Protein AF-A0A167WA85-F1 (afdb_monomer_lite)

Organism: NCBI:txid392613

Sequence (524 aa):
MALCSPQEFNTPTMQKQFETSDMNDCSFILCIDEARTLLRMYSSDNVSQFVSFRNGARHAFGKCSFFAILLDTTSHVSNFAPAAKLKPSQRTPDYAQLFPPIYAINTFDAFADPEDGSLPVFDATEISAIRLFKLGRPLWGAFLDNGASLRVTQDLARTKLGPADDDDFPLVLMAHRISIQASDYALADFLVSRCMRYIFYINPSRSLLWTHYASEPILAFQAARAMRTPARRLQALQRLVLAHSRGSVDLGDVGEMIAAIILLWTMDSFMEKSDFPSSVAVHRFLEALLGTEVAKKMHISIQPNSSLVNIWENGKIYFNHVCRSLYHDSRSFPSTLLRQAYRRGAAVFFPRNFAGADIGIPVALPGNKFTAILIQVKNRVDGGTQQSQRLLAQDSIRTAQRVISGLGDCMGLMMSLYREREKGRAVVWPDKVARVSPRFIESQPSTTTDIFTALIAGLNHDIYPSVCPAGYQEREQIFELLRVLRDHDPIHRLRECDDQSLRMVNNIFFGVTEPHQDPMDLDP

Radius of gyration: 27.05 Å; chains: 1; bounding box: 87×76×80 Å

Structure (mmCIF, N/CA/C/O backbone):
data_AF-A0A167WA85-F1
#
_entry.id   AF-A0A167WA85-F1
#
loop_
_atom_site.group_PDB
_atom_site.id
_atom_site.type_symbol
_atom_site.label_atom_id
_atom_site.label_alt_id
_atom_site.label_comp_id
_atom_site.label_asym_id
_atom_site.label_entity_id
_atom_site.label_seq_id
_atom_site.pdbx_PDB_ins_code
_atom_site.Cartn_x
_atom_site.Cartn_y
_atom_site.Cartn_z
_atom_site.occupancy
_atom_site.B_iso_or_equiv
_atom_site.auth_seq_id
_atom_site.auth_comp_id
_atom_site.auth_asym_id
_atom_site.auth_atom_id
_atom_site.pdbx_PDB_model_num
ATOM 1 N N . MET A 1 1 ? 16.521 -3.988 8.164 1.00 36.03 1 MET A N 1
ATOM 2 C CA . MET A 1 1 ? 17.254 -4.978 7.340 1.00 36.03 1 MET A CA 1
ATOM 3 C C . MET A 1 1 ? 16.683 -6.408 7.505 1.00 36.03 1 MET A C 1
ATOM 5 O O . MET A 1 1 ? 17.436 -7.348 7.702 1.00 36.03 1 MET A O 1
ATOM 9 N N . ALA A 1 2 ? 15.356 -6.619 7.406 1.00 24.78 2 ALA A N 1
ATOM 10 C CA . ALA A 1 2 ? 14.743 -7.964 7.351 1.00 24.78 2 ALA A CA 1
ATOM 11 C C . ALA A 1 2 ? 13.399 -8.005 6.582 1.00 24.78 2 ALA A C 1
ATOM 13 O O . ALA A 1 2 ? 12.531 -8.807 6.901 1.00 24.78 2 ALA A O 1
ATOM 14 N N . LEU A 1 3 ? 13.219 -7.157 5.561 1.00 27.69 3 LEU A N 1
ATOM 15 C CA . LEU A 1 3 ? 12.100 -7.269 4.608 1.00 27.69 3 LEU A CA 1
ATOM 16 C C . LEU A 1 3 ? 12.556 -7.520 3.160 1.00 27.69 3 LEU A C 1
ATOM 18 O O . LEU A 1 3 ? 11.717 -7.595 2.275 1.00 27.69 3 LEU A O 1
ATOM 22 N N . CYS A 1 4 ? 13.857 -7.741 2.945 1.00 29.41 4 CYS A N 1
ATOM 23 C CA . CYS A 1 4 ? 14.444 -8.279 1.711 1.00 29.41 4 CYS A CA 1
ATOM 24 C C . CYS A 1 4 ? 15.734 -9.056 2.049 1.00 29.41 4 CYS A C 1
ATOM 26 O O . CYS A 1 4 ? 16.827 -8.670 1.649 1.00 29.41 4 CYS A O 1
ATOM 28 N N . SER A 1 5 ? 15.623 -10.129 2.837 1.00 23.92 5 SER A N 1
ATOM 29 C CA . SER A 1 5 ? 16.677 -11.148 2.927 1.00 23.92 5 SER A CA 1
ATOM 30 C C . SER A 1 5 ? 16.217 -12.359 2.116 1.00 23.92 5 SER A C 1
ATOM 32 O O . SER A 1 5 ? 15.290 -13.040 2.554 1.00 23.92 5 SER A O 1
ATOM 34 N N . PRO A 1 6 ? 16.804 -12.648 0.943 1.00 30.50 6 PRO A N 1
ATOM 35 C CA . PRO A 1 6 ? 16.665 -13.948 0.307 1.00 30.50 6 PRO A CA 1
ATOM 36 C C . PRO A 1 6 ? 17.622 -14.944 0.985 1.00 30.50 6 PRO A C 1
ATOM 38 O O . PRO A 1 6 ? 18.581 -15.423 0.391 1.00 30.50 6 PRO A O 1
ATOM 41 N N . GLN A 1 7 ? 17.372 -15.243 2.256 1.00 30.12 7 GLN A N 1
ATOM 42 C CA . GLN A 1 7 ? 17.750 -16.518 2.860 1.00 30.12 7 GLN A CA 1
ATOM 43 C C . GLN A 1 7 ? 16.437 -17.312 2.845 1.00 30.12 7 GLN A C 1
ATOM 45 O O . GLN A 1 7 ? 15.562 -17.038 3.650 1.00 30.12 7 GLN A O 1
ATOM 50 N N . GLU A 1 8 ? 16.114 -18.155 1.870 1.00 28.86 8 GLU A N 1
ATOM 51 C CA . GLU A 1 8 ? 16.910 -19.213 1.268 1.00 28.86 8 GLU A CA 1
ATOM 52 C C . GLU A 1 8 ? 16.527 -19.373 -0.217 1.00 28.86 8 GLU A C 1
ATOM 54 O O . GLU A 1 8 ? 15.532 -19.999 -0.564 1.00 28.86 8 GLU A O 1
ATOM 59 N N . PHE A 1 9 ? 17.353 -18.854 -1.123 1.00 32.72 9 PHE A N 1
ATOM 60 C CA . PHE A 1 9 ? 17.533 -19.473 -2.440 1.00 32.72 9 PHE A CA 1
ATOM 61 C C . PHE A 1 9 ? 18.990 -19.919 -2.549 1.00 32.72 9 PHE A C 1
ATOM 63 O O . PHE A 1 9 ? 19.725 -19.538 -3.455 1.00 32.72 9 PHE A O 1
ATOM 70 N N . ASN A 1 10 ? 19.402 -20.784 -1.618 1.00 29.84 10 ASN A N 1
ATOM 71 C CA . ASN A 1 10 ? 20.486 -21.722 -1.883 1.00 29.84 10 ASN A CA 1
ATOM 72 C C . ASN A 1 10 ? 19.952 -22.768 -2.869 1.00 29.84 10 ASN A C 1
ATOM 74 O O . ASN A 1 10 ? 19.730 -23.924 -2.528 1.00 29.84 10 ASN A O 1
ATOM 78 N N . THR A 1 11 ? 19.701 -22.358 -4.112 1.00 30.59 11 THR A N 1
ATOM 79 C CA . THR A 1 11 ? 19.785 -23.293 -5.228 1.00 30.59 11 THR A CA 1
ATOM 80 C C . THR A 1 11 ? 21.274 -23.520 -5.465 1.00 30.59 11 THR A C 1
ATOM 82 O O . THR A 1 11 ? 21.938 -22.593 -5.936 1.00 30.59 11 THR A O 1
ATOM 85 N N . PRO A 1 12 ? 21.815 -24.730 -5.217 1.00 28.67 12 PRO A N 1
ATOM 86 C CA . PRO A 1 12 ? 23.217 -25.060 -5.503 1.00 28.67 12 PRO A CA 1
ATOM 87 C C . PRO A 1 12 ? 23.566 -24.949 -6.999 1.00 28.67 12 PRO A C 1
ATOM 89 O O . PRO A 1 12 ? 24.681 -25.249 -7.411 1.00 28.67 12 PRO A O 1
ATOM 92 N N . THR A 1 13 ? 22.596 -24.572 -7.833 1.00 34.56 13 THR A N 1
ATOM 93 C CA . THR A 1 13 ? 22.642 -24.579 -9.289 1.00 34.56 13 THR A CA 1
ATOM 94 C C . THR A 1 13 ? 23.226 -23.295 -9.883 1.00 34.56 13 THR A C 1
ATOM 96 O O . THR A 1 13 ? 23.853 -23.381 -10.932 1.00 34.56 13 THR A O 1
ATOM 99 N N . MET A 1 14 ? 23.090 -22.127 -9.232 1.00 31.61 14 MET A N 1
ATOM 100 C CA . MET A 1 14 ? 23.684 -20.881 -9.755 1.00 31.61 14 MET A CA 1
ATOM 101 C C . MET A 1 14 ? 25.168 -20.734 -9.404 1.00 31.61 14 MET A C 1
ATOM 103 O O . MET A 1 14 ? 25.941 -20.353 -10.275 1.00 31.61 14 MET A O 1
ATOM 107 N N . GLN A 1 15 ? 25.595 -21.117 -8.194 1.00 32.31 15 GLN A N 1
ATOM 108 C CA . GLN A 1 15 ? 27.028 -21.175 -7.863 1.00 32.31 15 GLN A CA 1
ATOM 109 C C . GLN A 1 15 ? 27.756 -22.223 -8.718 1.00 32.31 15 GLN A C 1
ATOM 111 O O . GLN A 1 15 ? 28.777 -21.910 -9.322 1.00 32.31 15 GLN A O 1
ATOM 116 N N . LYS A 1 16 ? 27.161 -23.406 -8.938 1.00 32.88 16 LYS A N 1
ATOM 117 C CA . LYS A 1 16 ? 27.768 -24.428 -9.810 1.00 32.88 16 LYS A CA 1
ATOM 118 C C . LYS A 1 16 ? 27.883 -24.047 -11.288 1.00 32.88 16 LYS A C 1
ATOM 120 O O . LYS A 1 16 ? 28.762 -24.582 -11.959 1.00 32.88 16 LYS A O 1
ATOM 125 N N . GLN A 1 17 ? 27.036 -23.152 -11.808 1.00 37.09 17 GLN A N 1
ATOM 126 C CA . GLN A 1 17 ? 27.143 -22.693 -13.202 1.00 37.09 17 GLN A CA 1
ATOM 127 C C . GLN A 1 17 ? 28.246 -21.650 -13.423 1.00 37.09 17 GLN A C 1
ATOM 129 O O . GLN A 1 17 ? 28.695 -21.502 -14.554 1.00 37.09 17 GLN A O 1
ATOM 134 N N . PHE A 1 18 ? 28.712 -20.977 -12.368 1.00 39.31 18 PHE A N 1
ATOM 135 C CA . PHE A 1 18 ? 29.897 -20.114 -12.426 1.00 39.31 18 PHE A CA 1
ATOM 136 C C . PHE A 1 18 ? 31.180 -20.819 -11.950 1.00 39.31 18 PHE A C 1
ATOM 138 O O . PHE A 1 18 ? 32.273 -20.353 -12.248 1.00 39.31 18 PHE A O 1
ATOM 145 N N . GLU A 1 19 ? 31.067 -21.962 -11.268 1.00 37.47 19 GLU A N 1
ATOM 146 C CA . GLU A 1 19 ? 32.208 -22.717 -10.721 1.00 37.47 19 GLU A CA 1
ATOM 147 C C . GLU A 1 19 ? 32.751 -23.831 -11.640 1.00 37.47 19 GLU A C 1
ATOM 149 O O . GLU A 1 19 ? 33.660 -24.552 -11.239 1.00 37.47 19 GLU A O 1
ATOM 154 N N . THR A 1 20 ? 32.242 -24.008 -12.869 1.00 42.03 20 THR A N 1
ATOM 155 C CA . THR A 1 20 ? 32.676 -25.120 -13.753 1.00 42.03 20 THR A CA 1
ATOM 156 C C . THR A 1 20 ? 33.059 -24.731 -15.184 1.00 42.03 20 THR A C 1
ATOM 158 O O . THR A 1 20 ? 32.908 -25.516 -16.117 1.00 42.03 20 THR A O 1
ATOM 161 N N . SER A 1 21 ? 33.643 -23.547 -15.357 1.00 41.12 21 SER A N 1
ATOM 162 C CA . SER A 1 21 ? 34.511 -23.228 -16.499 1.00 41.12 21 SER A CA 1
ATOM 163 C C . SER A 1 21 ? 35.316 -21.980 -16.165 1.00 41.12 21 SER A C 1
ATOM 165 O O . SER A 1 21 ? 34.729 -21.012 -15.687 1.00 41.12 21 SER A O 1
ATOM 167 N N . ASP A 1 22 ? 36.624 -22.014 -16.399 1.00 44.22 22 ASP A N 1
ATOM 168 C CA . ASP A 1 22 ? 37.605 -20.971 -16.091 1.00 44.22 22 ASP A CA 1
ATOM 169 C C . ASP A 1 22 ? 37.096 -19.529 -16.317 1.00 44.22 22 ASP A C 1
ATOM 171 O O . ASP A 1 22 ? 37.233 -18.951 -17.393 1.00 44.22 22 ASP A O 1
ATOM 175 N N . MET A 1 23 ? 36.555 -18.887 -15.273 1.00 45.72 23 MET A N 1
ATOM 176 C CA . MET A 1 23 ? 36.289 -17.437 -15.283 1.00 45.72 23 MET A CA 1
ATOM 177 C C . MET A 1 23 ? 37.581 -16.604 -15.343 1.00 45.72 23 MET A C 1
ATOM 179 O O . MET A 1 23 ? 37.511 -15.387 -15.512 1.00 45.72 23 MET A O 1
ATOM 183 N N . ASN A 1 24 ? 38.748 -17.247 -15.246 1.00 47.69 24 ASN A N 1
ATOM 184 C CA . ASN A 1 24 ? 40.058 -16.613 -15.380 1.00 47.69 24 ASN A CA 1
ATOM 185 C C . ASN A 1 24 ? 40.352 -16.086 -16.792 1.00 47.69 24 ASN A C 1
ATOM 187 O O . ASN A 1 24 ? 41.267 -15.281 -16.931 1.00 47.69 24 ASN A O 1
ATOM 191 N N . ASP A 1 25 ? 39.567 -16.461 -17.808 1.00 58.25 25 ASP A N 1
ATOM 192 C CA . ASP A 1 25 ? 39.823 -16.037 -19.185 1.00 58.25 25 ASP A CA 1
ATOM 193 C C . ASP A 1 25 ? 38.932 -14.889 -19.677 1.00 58.25 25 ASP A C 1
ATOM 195 O O . ASP A 1 25 ? 39.124 -14.468 -20.809 1.00 58.25 25 ASP A O 1
ATOM 199 N N . CYS A 1 26 ? 37.977 -14.328 -18.917 1.00 61.41 26 CYS A N 1
ATOM 200 C CA . CYS A 1 26 ? 37.161 -13.204 -19.422 1.00 61.41 26 CYS A CA 1
ATOM 201 C C . CYS A 1 26 ? 38.022 -11.951 -19.676 1.00 61.41 26 CYS A C 1
ATOM 203 O O . CYS A 1 26 ? 38.475 -11.298 -18.739 1.00 61.41 26 CYS A O 1
ATOM 205 N N . SER A 1 27 ? 38.227 -11.598 -20.948 1.00 69.19 27 SER A N 1
ATOM 206 C CA . SER A 1 27 ? 39.149 -10.531 -21.351 1.00 69.19 27 SER A CA 1
ATOM 207 C C . SER A 1 27 ? 38.570 -9.126 -21.149 1.00 69.19 27 SER A C 1
ATOM 209 O O . SER A 1 27 ? 39.328 -8.185 -20.926 1.00 69.19 27 SER A O 1
ATOM 211 N N . PHE A 1 28 ? 37.244 -8.951 -21.244 1.00 79.44 28 PHE A N 1
ATOM 212 C CA . PHE A 1 28 ? 36.569 -7.672 -20.983 1.00 79.44 28 PHE A CA 1
ATOM 213 C C . PHE A 1 28 ? 35.045 -7.816 -20.817 1.00 79.44 28 PHE A C 1
ATOM 215 O O . PHE A 1 28 ? 34.416 -8.748 -21.324 1.00 79.44 28 PHE A O 1
ATOM 222 N N . ILE A 1 29 ? 34.438 -6.833 -20.143 1.00 84.31 29 ILE A N 1
ATOM 223 C CA . ILE A 1 29 ? 32.983 -6.665 -20.025 1.00 84.31 29 ILE A CA 1
ATOM 224 C C . ILE A 1 29 ? 32.550 -5.515 -20.944 1.00 84.31 29 ILE A C 1
ATOM 226 O O . ILE A 1 29 ? 33.055 -4.401 -20.827 1.00 84.31 29 ILE A O 1
ATOM 230 N N . LEU A 1 30 ? 31.610 -5.778 -21.853 1.00 85.25 30 LEU A N 1
ATOM 231 C CA . LEU A 1 30 ? 31.017 -4.786 -22.748 1.00 85.25 30 LEU A CA 1
ATOM 232 C C . LEU A 1 30 ? 29.660 -4.333 -22.200 1.00 85.25 30 LEU A C 1
ATOM 234 O O . LEU A 1 30 ? 28.683 -5.073 -22.281 1.00 85.25 30 LEU A O 1
ATOM 238 N N . CYS A 1 31 ? 29.582 -3.109 -21.689 1.00 86.88 31 CYS A N 1
ATOM 239 C CA . CYS A 1 31 ? 28.324 -2.504 -21.254 1.00 86.88 31 CYS A CA 1
ATOM 240 C C . CYS A 1 31 ? 27.794 -1.562 -22.339 1.00 86.88 31 CYS A C 1
ATOM 242 O O . CYS A 1 31 ? 28.471 -0.603 -22.703 1.00 86.88 31 CYS A O 1
ATOM 244 N N . ILE A 1 32 ? 26.590 -1.824 -22.845 1.00 86.88 32 ILE A N 1
ATOM 245 C CA . ILE A 1 32 ? 25.896 -0.954 -23.799 1.00 86.88 32 ILE A CA 1
ATOM 246 C C . ILE A 1 32 ? 24.699 -0.348 -23.081 1.00 86.88 32 ILE A C 1
ATOM 248 O O . ILE A 1 32 ? 23.729 -1.051 -22.797 1.00 86.88 32 ILE A O 1
ATOM 252 N N . ASP A 1 33 ? 24.788 0.945 -22.789 1.00 84.25 33 ASP A N 1
ATOM 253 C CA . ASP A 1 33 ? 23.666 1.722 -22.274 1.00 84.25 33 ASP A CA 1
ATOM 254 C C . ASP A 1 33 ? 22.749 2.193 -23.411 1.00 84.25 33 ASP A C 1
ATOM 256 O O . ASP A 1 33 ? 23.172 2.296 -24.566 1.00 84.25 33 ASP A O 1
ATOM 260 N N . GLU A 1 34 ? 21.481 2.438 -23.090 1.00 81.94 34 GLU A N 1
ATOM 261 C CA . GLU A 1 34 ? 20.419 2.753 -24.053 1.00 81.94 34 GLU A CA 1
ATOM 262 C C . GLU A 1 34 ? 20.350 1.758 -25.228 1.00 81.94 34 GLU A C 1
ATOM 264 O O . GLU A 1 34 ? 20.258 2.113 -26.415 1.00 81.94 34 GLU A O 1
ATOM 269 N N . ALA A 1 35 ? 20.373 0.468 -24.880 1.00 85.06 35 ALA A N 1
ATOM 270 C CA . ALA A 1 35 ? 20.432 -0.641 -25.822 1.00 85.06 35 ALA A CA 1
ATOM 271 C C . ALA A 1 35 ? 19.269 -0.661 -26.832 1.00 85.06 35 ALA A C 1
ATOM 273 O O . ALA A 1 35 ? 19.403 -1.285 -27.886 1.00 85.06 35 ALA A O 1
ATOM 274 N N . ARG A 1 36 ? 18.141 0.032 -26.589 1.00 81.88 36 ARG A N 1
ATOM 275 C CA . ARG A 1 36 ? 17.011 0.194 -27.533 1.00 81.88 36 ARG A CA 1
ATOM 276 C C . ARG A 1 36 ? 17.453 0.685 -28.894 1.00 81.88 36 ARG A C 1
ATOM 278 O O . ARG A 1 36 ? 16.781 0.426 -29.889 1.00 81.88 36 ARG A O 1
ATOM 285 N N . THR A 1 37 ? 18.563 1.411 -28.956 1.00 83.25 37 THR A N 1
ATOM 286 C CA . THR A 1 37 ? 19.156 1.869 -30.212 1.00 83.25 37 THR A CA 1
ATOM 287 C C . THR A 1 37 ? 19.483 0.693 -31.134 1.00 83.25 37 THR A C 1
ATOM 289 O O . THR A 1 37 ? 19.238 0.793 -32.336 1.00 83.25 37 THR A O 1
ATOM 292 N N . LEU A 1 38 ? 19.873 -0.456 -30.568 1.00 83.12 38 LEU A N 1
ATOM 293 C CA . LEU A 1 38 ? 20.128 -1.699 -31.295 1.00 83.12 38 LEU A CA 1
ATOM 294 C C . LEU A 1 38 ? 18.850 -2.338 -31.865 1.00 83.12 38 LEU A C 1
ATOM 296 O O . LEU A 1 38 ? 18.912 -3.171 -32.767 1.00 83.12 38 LEU A O 1
ATOM 300 N N . LEU A 1 39 ? 17.670 -1.980 -31.360 1.00 80.06 39 LEU A N 1
ATOM 301 C CA . LEU A 1 39 ? 16.402 -2.528 -31.848 1.00 80.06 39 LEU A CA 1
ATOM 302 C C . LEU A 1 39 ? 15.922 -1.851 -33.139 1.00 80.06 39 LEU A C 1
ATOM 304 O O . LEU A 1 39 ? 15.003 -2.359 -33.780 1.00 80.06 39 LEU A O 1
ATOM 308 N N . ARG A 1 40 ? 16.536 -0.732 -33.546 1.00 79.50 40 ARG A N 1
ATOM 309 C CA . ARG A 1 40 ? 16.181 -0.028 -34.785 1.00 79.50 40 ARG A CA 1
ATOM 310 C C . ARG A 1 40 ? 16.432 -0.931 -35.999 1.00 79.50 40 ARG A C 1
ATOM 312 O O . ARG A 1 40 ? 17.498 -1.535 -36.129 1.00 79.50 40 ARG A O 1
ATOM 319 N N . MET A 1 41 ? 15.436 -1.025 -36.879 1.00 70.81 41 MET A N 1
ATOM 320 C CA . MET A 1 41 ? 15.545 -1.732 -38.158 1.00 70.81 41 MET A CA 1
ATOM 321 C C . MET A 1 41 ? 16.133 -0.802 -39.220 1.00 70.81 41 MET A C 1
ATOM 323 O O . MET A 1 41 ? 15.751 0.366 -39.294 1.00 70.81 41 MET A O 1
ATOM 327 N N . TYR A 1 42 ? 17.033 -1.324 -40.056 1.00 64.00 42 TYR A N 1
ATOM 328 C CA . TYR A 1 42 ? 17.440 -0.645 -41.286 1.00 64.00 42 TYR A CA 1
ATOM 329 C C . TYR A 1 42 ? 16.557 -1.083 -42.453 1.00 64.00 42 TYR A C 1
ATOM 331 O O . TYR A 1 42 ? 16.204 -2.255 -42.585 1.00 64.00 42 TYR A O 1
ATOM 339 N N . SER A 1 43 ? 16.223 -0.115 -43.303 1.00 54.34 43 SER A N 1
ATOM 340 C CA . SER A 1 43 ? 15.262 -0.214 -44.404 1.00 54.34 43 SER A CA 1
ATOM 341 C C . SER A 1 43 ? 15.666 -1.149 -45.549 1.00 54.34 43 SER A C 1
ATOM 343 O O . SER A 1 43 ? 14.827 -1.418 -46.402 1.00 54.34 43 SER A O 1
ATOM 345 N N . SER A 1 44 ? 16.903 -1.656 -45.591 1.00 57.91 44 SER A N 1
ATOM 346 C CA . SER A 1 44 ? 17.365 -2.538 -46.672 1.00 57.91 44 SER A CA 1
ATOM 347 C C . SER A 1 44 ? 17.106 -4.026 -46.422 1.00 57.91 44 SER A C 1
ATOM 349 O O . SER A 1 44 ? 16.784 -4.732 -47.370 1.00 57.91 44 SER A O 1
ATOM 351 N N . ASP A 1 45 ? 17.196 -4.503 -45.172 1.00 58.44 45 ASP A N 1
ATOM 352 C CA . ASP A 1 45 ? 17.266 -5.951 -44.889 1.00 58.44 45 ASP A CA 1
ATOM 353 C C . ASP A 1 45 ? 16.286 -6.451 -43.811 1.00 58.44 45 ASP A C 1
ATOM 355 O O . ASP A 1 45 ? 16.257 -7.645 -43.518 1.00 58.44 45 ASP A O 1
ATOM 359 N N . ASN A 1 46 ? 15.477 -5.577 -43.192 1.00 63.53 46 ASN A N 1
ATOM 360 C CA . ASN A 1 46 ? 14.572 -5.923 -42.075 1.00 63.53 46 ASN A CA 1
ATOM 361 C C . ASN A 1 46 ? 15.258 -6.612 -40.868 1.00 63.53 46 ASN A C 1
ATOM 363 O O . ASN A 1 46 ? 14.590 -7.183 -40.003 1.00 63.53 46 ASN A O 1
ATOM 367 N N . VAL A 1 47 ? 16.590 -6.547 -40.760 1.00 66.19 47 VAL A N 1
ATOM 368 C CA . VAL A 1 47 ? 17.356 -7.088 -39.627 1.00 66.19 47 VAL A CA 1
ATOM 369 C C . VAL A 1 47 ? 17.700 -5.953 -38.661 1.00 66.19 47 VAL A C 1
ATOM 371 O O . VAL A 1 47 ? 18.268 -4.937 -39.061 1.00 66.19 47 VAL A O 1
ATOM 374 N N . SER A 1 48 ? 17.364 -6.107 -37.375 1.00 75.88 48 SER A N 1
ATOM 375 C CA . SER A 1 48 ? 17.757 -5.138 -36.344 1.00 75.88 48 SER A CA 1
ATOM 376 C C . SER A 1 48 ? 19.246 -5.255 -36.006 1.00 75.88 48 SER A C 1
ATOM 378 O O . SER A 1 48 ? 19.825 -6.346 -36.047 1.00 75.88 48 SER A O 1
ATOM 380 N N . GLN A 1 49 ? 19.873 -4.145 -35.605 1.00 82.38 49 GLN A N 1
ATOM 381 C CA . GLN A 1 49 ? 21.276 -4.150 -35.163 1.00 82.38 49 GLN A CA 1
ATOM 382 C C . GLN A 1 49 ? 21.513 -5.122 -33.996 1.00 82.38 49 GLN A C 1
ATOM 384 O O . GLN A 1 49 ? 22.590 -5.696 -33.885 1.00 82.38 49 GLN A O 1
ATOM 389 N N . PHE A 1 50 ? 20.506 -5.364 -33.155 1.00 82.12 50 PHE A N 1
ATOM 390 C CA . PHE A 1 50 ? 20.562 -6.331 -32.065 1.00 82.12 50 PHE A CA 1
ATOM 391 C C . PHE A 1 50 ? 20.727 -7.765 -32.578 1.00 82.12 50 PHE A C 1
ATOM 393 O O . PHE A 1 50 ? 21.502 -8.539 -32.015 1.00 82.12 50 PHE A O 1
ATOM 400 N N . VAL A 1 51 ? 20.048 -8.132 -33.670 1.00 77.06 51 VAL A N 1
ATOM 401 C CA . VAL A 1 51 ? 20.239 -9.443 -34.308 1.00 77.06 51 VAL A CA 1
ATOM 402 C C . VAL A 1 51 ? 21.653 -9.550 -34.872 1.00 77.06 51 VAL A C 1
ATOM 404 O O . VAL A 1 51 ? 22.305 -10.573 -34.661 1.00 77.06 51 VAL A O 1
ATOM 407 N N . SER A 1 52 ? 22.159 -8.492 -35.509 1.00 81.00 52 SER A N 1
ATOM 408 C CA . SER A 1 52 ? 23.540 -8.435 -36.003 1.00 81.00 52 SER A CA 1
ATOM 409 C C . SER A 1 52 ? 24.562 -8.551 -34.870 1.00 81.00 52 SER A C 1
ATOM 411 O O . SER A 1 52 ? 25.466 -9.378 -34.954 1.00 81.00 52 SER A O 1
ATOM 413 N N . PHE A 1 53 ? 24.372 -7.814 -33.773 1.00 84.06 53 PHE A N 1
ATOM 414 C CA . PHE A 1 53 ? 25.184 -7.899 -32.559 1.00 84.06 53 PHE A CA 1
ATOM 415 C C . PHE A 1 53 ? 25.181 -9.319 -31.990 1.00 84.06 53 PHE A C 1
ATOM 417 O O . PHE A 1 53 ? 26.236 -9.902 -31.766 1.00 84.06 53 PHE A O 1
ATOM 424 N N . ARG A 1 54 ? 24.001 -9.928 -31.835 1.00 78.50 54 ARG A N 1
ATOM 425 C CA . ARG A 1 54 ? 23.855 -11.303 -31.345 1.00 78.50 54 ARG A CA 1
ATOM 426 C C . ARG A 1 54 ? 24.522 -12.317 -32.276 1.00 78.50 54 ARG A C 1
ATOM 428 O O . ARG A 1 54 ? 25.111 -13.283 -31.800 1.00 78.50 54 ARG A O 1
ATOM 435 N N . ASN A 1 55 ? 24.428 -12.139 -33.591 1.00 77.00 55 ASN A N 1
ATOM 436 C CA . ASN A 1 55 ? 25.089 -13.007 -34.566 1.00 77.00 55 ASN A CA 1
ATOM 437 C C . ASN A 1 55 ? 26.617 -12.860 -34.504 1.00 77.00 55 ASN A C 1
ATOM 439 O O . ASN A 1 55 ? 27.311 -13.874 -34.450 1.00 77.00 55 ASN A O 1
ATOM 443 N N . GLY A 1 56 ? 27.127 -11.628 -34.428 1.00 80.19 56 GLY A N 1
ATOM 444 C CA . GLY A 1 56 ? 28.552 -11.345 -34.247 1.00 80.19 56 GLY A CA 1
ATOM 445 C C . GLY A 1 56 ? 29.093 -11.916 -32.937 1.00 80.19 56 GLY A C 1
ATOM 446 O O . GLY A 1 56 ? 30.102 -12.615 -32.943 1.00 80.19 56 GLY A O 1
ATOM 447 N N . ALA A 1 57 ? 28.364 -11.727 -31.835 1.00 79.56 57 ALA A N 1
ATOM 448 C CA . ALA A 1 57 ? 28.712 -12.277 -30.530 1.00 79.56 57 ALA A CA 1
ATOM 449 C C . ALA A 1 57 ? 28.786 -13.811 -30.541 1.00 79.56 57 ALA A C 1
ATOM 451 O O . ALA A 1 57 ? 29.707 -14.389 -29.972 1.00 79.56 57 ALA A O 1
ATOM 452 N N . ARG A 1 58 ? 27.867 -14.484 -31.249 1.00 75.25 58 ARG A N 1
ATOM 453 C CA . ARG A 1 58 ? 27.948 -15.940 -31.439 1.00 75.25 58 ARG A CA 1
ATOM 454 C C . ARG A 1 58 ? 29.167 -16.363 -32.254 1.00 75.25 58 ARG A C 1
ATOM 456 O O . ARG A 1 58 ? 29.755 -17.386 -31.942 1.00 75.25 58 ARG A O 1
ATOM 463 N N . HIS A 1 59 ? 29.539 -15.615 -33.291 1.00 76.44 59 HIS A N 1
ATOM 464 C CA . HIS A 1 59 ? 30.721 -15.937 -34.099 1.00 76.44 59 HIS A CA 1
ATOM 465 C C . HIS A 1 59 ? 32.038 -15.711 -33.339 1.00 76.44 59 HIS A C 1
ATOM 467 O O . HIS A 1 59 ? 33.048 -16.353 -33.625 1.00 76.44 59 HIS A O 1
ATOM 473 N N . ALA A 1 60 ? 32.018 -14.783 -32.387 1.00 73.81 60 ALA A N 1
ATOM 474 C CA . ALA A 1 60 ? 33.122 -14.477 -31.493 1.00 73.81 60 ALA A CA 1
ATOM 475 C C . ALA A 1 60 ? 33.278 -15.505 -30.350 1.00 73.81 60 ALA A C 1
ATOM 477 O O . ALA A 1 60 ? 34.365 -15.627 -29.786 1.00 73.81 60 ALA A O 1
ATOM 478 N N . PHE A 1 61 ? 32.229 -16.283 -30.048 1.00 68.25 61 PHE A N 1
ATOM 479 C CA . PHE A 1 61 ? 32.261 -17.343 -29.040 1.00 68.25 61 PHE A CA 1
ATOM 480 C C . PHE A 1 61 ? 33.343 -18.386 -29.370 1.00 68.25 61 PHE A C 1
ATOM 482 O O . PHE A 1 61 ? 33.378 -18.929 -30.474 1.00 68.25 61 PHE A O 1
ATOM 489 N N . GLY A 1 62 ? 34.252 -18.639 -28.424 1.00 65.12 62 GLY A N 1
ATOM 490 C CA . GLY A 1 62 ? 35.416 -19.519 -28.607 1.00 65.12 62 GLY A CA 1
ATOM 491 C C . GLY A 1 62 ? 36.634 -18.867 -29.281 1.00 65.12 62 GLY A C 1
ATOM 492 O O . GLY A 1 62 ? 37.679 -19.505 -29.361 1.00 65.12 62 GLY A O 1
ATOM 493 N N . LYS A 1 63 ? 36.530 -17.611 -29.745 1.00 73.44 63 LYS A N 1
ATOM 494 C CA . LYS A 1 63 ? 37.652 -16.813 -30.289 1.00 73.44 63 LYS A CA 1
ATOM 495 C C . LYS A 1 63 ? 38.071 -15.680 -29.359 1.00 73.44 63 LYS A C 1
ATOM 497 O O . LYS A 1 63 ? 39.244 -15.331 -29.304 1.00 73.44 63 LYS A O 1
ATOM 502 N N . CYS A 1 64 ? 37.107 -15.097 -28.655 1.00 70.25 64 CYS A N 1
ATOM 503 C CA . CYS A 1 64 ? 37.341 -14.164 -27.569 1.00 70.25 64 CYS A CA 1
ATOM 504 C C . CYS A 1 64 ? 36.329 -14.402 -26.449 1.00 70.25 64 CYS A C 1
ATOM 506 O O . CYS A 1 64 ? 35.195 -14.835 -26.662 1.00 70.25 64 CYS A O 1
ATOM 508 N N . SER A 1 65 ? 36.772 -14.123 -25.237 1.00 73.31 65 SER A N 1
ATOM 509 C CA . SER A 1 65 ? 36.035 -14.294 -23.996 1.00 73.31 65 SER A CA 1
ATOM 510 C C . SER A 1 65 ? 35.577 -12.921 -23.517 1.00 73.31 65 SER A C 1
ATOM 512 O O . SER A 1 65 ? 36.357 -12.118 -23.008 1.00 73.31 65 SER A O 1
ATOM 514 N N . PHE A 1 66 ? 34.299 -12.621 -23.717 1.00 76.56 66 PHE A N 1
ATOM 515 C CA . PHE A 1 66 ? 33.708 -11.366 -23.268 1.00 76.56 66 PHE A CA 1
ATOM 516 C C . PHE A 1 66 ? 32.309 -11.602 -22.712 1.00 76.56 66 PHE A C 1
ATOM 518 O O . PHE A 1 66 ? 31.617 -12.552 -23.088 1.00 76.56 66 PHE A O 1
ATOM 525 N N . PHE A 1 67 ? 31.880 -10.700 -21.837 1.00 79.50 67 PHE A N 1
ATOM 526 C CA . PHE A 1 67 ? 30.527 -10.673 -21.294 1.00 79.50 67 PHE A CA 1
ATOM 527 C C . PHE A 1 67 ? 29.856 -9.360 -21.688 1.00 79.50 67 PHE A C 1
ATOM 529 O O . PHE A 1 67 ? 30.427 -8.295 -21.469 1.00 79.50 67 PHE A O 1
ATOM 536 N N . ALA A 1 68 ? 28.665 -9.417 -22.286 1.00 80.69 68 ALA A N 1
ATOM 537 C CA . ALA A 1 68 ? 27.945 -8.223 -22.719 1.00 80.69 68 ALA A CA 1
ATOM 538 C C . ALA A 1 68 ? 26.722 -7.950 -21.838 1.00 80.69 68 ALA A C 1
ATOM 540 O O . ALA A 1 68 ? 25.861 -8.815 -21.678 1.00 80.69 68 ALA A O 1
ATOM 541 N N . ILE A 1 69 ? 26.627 -6.726 -21.322 1.00 82.75 69 ILE A N 1
ATOM 542 C CA . ILE A 1 69 ? 25.501 -6.217 -20.541 1.00 82.75 69 ILE A CA 1
ATOM 543 C C . ILE A 1 69 ? 24.787 -5.164 -21.384 1.00 82.75 69 ILE A C 1
ATOM 545 O O . ILE A 1 69 ? 25.384 -4.165 -21.778 1.00 82.75 69 ILE A O 1
ATOM 549 N N . LEU A 1 70 ? 23.506 -5.395 -21.663 1.00 81.56 70 LEU A N 1
ATOM 550 C CA . LEU A 1 70 ? 22.639 -4.445 -22.355 1.00 81.56 70 LEU A CA 1
ATOM 551 C C . LEU A 1 70 ? 21.744 -3.778 -21.315 1.00 81.56 70 LEU A C 1
ATOM 553 O O . LEU A 1 70 ? 20.965 -4.463 -20.651 1.00 81.56 70 LEU A O 1
ATOM 557 N N . LEU A 1 71 ? 21.879 -2.465 -21.164 1.00 80.25 71 LEU A N 1
ATOM 558 C CA . LEU A 1 71 ? 21.106 -1.659 -20.230 1.00 80.25 71 LEU A CA 1
ATOM 559 C C . LEU A 1 71 ? 20.113 -0.802 -21.006 1.00 80.25 71 LEU A C 1
ATOM 561 O O . LEU A 1 71 ? 20.424 -0.252 -22.062 1.00 80.25 71 LEU A O 1
ATOM 565 N N . ASP A 1 72 ? 18.895 -0.715 -20.489 1.00 76.81 72 ASP A N 1
ATOM 566 C CA . ASP A 1 72 ? 17.849 0.115 -21.061 1.00 76.81 72 ASP A CA 1
ATOM 567 C C . ASP A 1 72 ? 16.850 0.520 -19.979 1.00 76.81 72 ASP A C 1
ATOM 569 O O . ASP A 1 72 ? 16.613 -0.222 -19.023 1.00 76.81 72 ASP A O 1
ATOM 573 N N . THR A 1 73 ? 16.255 1.699 -20.139 1.00 63.72 73 THR A N 1
ATOM 574 C CA . THR A 1 73 ? 15.297 2.266 -19.191 1.00 63.72 73 THR A CA 1
ATOM 575 C C . THR A 1 73 ? 13.839 2.155 -19.636 1.00 63.72 73 THR A C 1
ATOM 577 O O . THR A 1 73 ? 12.964 2.304 -18.786 1.00 63.72 73 THR A O 1
ATOM 580 N N . THR A 1 74 ? 13.536 1.896 -20.917 1.00 59.28 74 THR A N 1
ATOM 581 C CA . THR A 1 74 ? 12.139 1.757 -21.387 1.00 59.28 74 THR A CA 1
ATOM 582 C C . THR A 1 74 ? 11.905 0.640 -22.404 1.00 59.28 74 THR A C 1
ATOM 584 O O . THR A 1 74 ? 10.793 0.514 -22.918 1.00 59.28 74 THR A O 1
ATOM 587 N N . SER A 1 75 ? 12.919 -0.135 -22.782 1.00 58.44 75 SER A N 1
ATOM 588 C CA . SER A 1 75 ? 12.703 -1.271 -23.677 1.00 58.44 75 SER A CA 1
ATOM 589 C C . SER A 1 75 ? 11.958 -2.406 -22.975 1.00 58.44 75 SER A C 1
ATOM 591 O O . SER A 1 75 ? 12.255 -2.739 -21.827 1.00 58.44 75 SER A O 1
ATOM 593 N N . HIS A 1 76 ? 11.068 -3.069 -23.704 1.00 67.12 76 HIS A N 1
ATOM 594 C CA . HIS A 1 76 ? 10.419 -4.291 -23.249 1.00 67.12 76 HIS A CA 1
ATOM 595 C C . HIS A 1 76 ? 11.432 -5.435 -23.159 1.00 67.12 76 HIS A C 1
ATOM 597 O O . HIS A 1 76 ? 12.270 -5.603 -24.050 1.00 67.12 76 HIS A O 1
ATOM 603 N N . VAL A 1 77 ? 11.341 -6.272 -22.121 1.00 66.31 77 VAL A N 1
ATOM 604 C CA . VAL A 1 77 ? 12.222 -7.451 -21.985 1.00 66.31 77 VAL A CA 1
ATOM 605 C C . VAL A 1 77 ? 12.066 -8.382 -23.188 1.00 66.31 77 VAL A C 1
ATOM 607 O O . VAL A 1 77 ? 13.041 -8.962 -23.670 1.00 66.31 77 VAL A O 1
ATOM 610 N N . SER A 1 78 ? 10.849 -8.467 -23.727 1.00 62.69 78 SER A N 1
ATOM 611 C CA . SER A 1 78 ? 10.519 -9.211 -24.942 1.00 62.69 78 SER A CA 1
ATOM 612 C C . SER A 1 78 ? 11.316 -8.761 -26.176 1.00 62.69 78 SER A C 1
ATOM 614 O O . SER A 1 78 ? 11.584 -9.594 -27.043 1.00 62.69 78 SER A O 1
ATOM 616 N N . ASN A 1 79 ? 11.772 -7.503 -26.240 1.00 68.31 79 ASN A N 1
ATOM 617 C CA . ASN A 1 79 ? 12.540 -6.986 -27.376 1.00 68.31 79 ASN A CA 1
ATOM 618 C C . ASN A 1 79 ? 13.939 -7.610 -27.475 1.00 68.31 79 ASN A C 1
ATOM 620 O O . ASN A 1 79 ? 14.415 -7.914 -28.569 1.00 68.31 79 ASN A O 1
ATOM 624 N N . PHE A 1 80 ? 14.596 -7.826 -26.333 1.00 69.38 80 PHE A N 1
ATOM 625 C CA . PHE A 1 80 ? 15.929 -8.437 -26.266 1.00 69.38 80 PHE A CA 1
ATOM 626 C C . PHE A 1 80 ? 15.875 -9.949 -26.018 1.00 69.38 80 PHE A C 1
ATOM 628 O O . PHE A 1 80 ? 16.793 -10.693 -26.375 1.00 69.38 80 PHE A O 1
ATOM 635 N N . ALA A 1 81 ? 14.786 -10.426 -25.417 1.00 68.75 81 ALA A N 1
ATOM 636 C CA . ALA A 1 81 ? 14.627 -11.793 -24.951 1.00 68.75 81 ALA A CA 1
ATOM 637 C C . ALA A 1 81 ? 13.192 -12.314 -25.186 1.00 68.75 81 ALA A C 1
ATOM 639 O O . ALA A 1 81 ? 12.504 -12.634 -24.215 1.00 68.75 81 ALA A O 1
ATOM 640 N N . PRO A 1 82 ? 12.741 -12.479 -26.449 1.00 65.75 82 PRO A N 1
ATOM 641 C CA . PRO A 1 82 ? 11.377 -12.913 -26.747 1.00 65.75 82 PRO A CA 1
ATOM 642 C C . PRO A 1 82 ? 11.088 -14.324 -26.220 1.00 65.75 82 PRO A C 1
ATOM 644 O O . PRO A 1 82 ? 12.006 -15.127 -25.991 1.00 65.75 82 PRO A O 1
ATOM 647 N N . ALA A 1 83 ? 9.794 -14.631 -26.076 1.00 63.78 83 ALA A N 1
ATOM 648 C CA . ALA A 1 83 ? 9.311 -15.957 -25.706 1.00 63.78 83 ALA A CA 1
ATOM 649 C C . ALA A 1 83 ? 9.937 -17.036 -26.598 1.00 63.78 83 ALA A C 1
ATOM 651 O O . ALA A 1 83 ? 10.065 -16.860 -27.812 1.00 63.78 83 ALA A O 1
ATOM 652 N N . ALA A 1 84 ? 10.302 -18.180 -26.010 1.00 61.38 84 ALA A N 1
ATOM 653 C CA . ALA A 1 84 ? 10.990 -19.248 -26.737 1.00 61.38 84 ALA A CA 1
ATOM 654 C C . ALA A 1 84 ? 10.204 -19.719 -27.978 1.00 61.38 84 ALA A C 1
ATOM 656 O O . ALA A 1 84 ? 10.808 -20.016 -29.005 1.00 61.38 84 ALA A O 1
ATOM 657 N N . LYS A 1 85 ? 8.865 -19.698 -27.894 1.00 56.78 85 LYS A N 1
ATOM 658 C CA . LYS A 1 85 ? 7.934 -20.058 -28.976 1.00 56.78 85 LYS A CA 1
ATOM 659 C C . LYS A 1 85 ? 7.887 -19.044 -30.130 1.00 56.78 85 LYS A C 1
ATOM 661 O O . LYS A 1 85 ? 7.521 -19.420 -31.233 1.00 56.78 85 LYS A O 1
ATOM 666 N N . LEU A 1 86 ? 8.250 -17.783 -29.881 1.00 53.94 86 LEU A N 1
ATOM 667 C CA . LEU A 1 86 ? 8.224 -16.690 -30.864 1.00 53.94 86 LEU A CA 1
ATOM 668 C C . LEU A 1 86 ? 9.595 -16.440 -31.508 1.00 53.94 86 LEU A C 1
ATOM 670 O O . LEU A 1 86 ? 9.750 -15.492 -32.273 1.00 53.94 86 LEU A O 1
ATOM 674 N N . LYS A 1 87 ? 10.611 -17.264 -31.208 1.00 54.84 87 LYS A N 1
ATOM 675 C CA . LYS A 1 87 ? 11.931 -17.148 -31.839 1.00 54.84 87 LYS A CA 1
ATOM 676 C C . LYS A 1 87 ? 11.804 -17.419 -33.350 1.00 54.84 87 LYS A C 1
ATOM 678 O O . LYS A 1 87 ? 11.499 -18.554 -33.713 1.00 54.84 87 LYS A O 1
ATOM 683 N N . PRO A 1 88 ? 12.144 -16.460 -34.236 1.00 46.03 88 PRO A N 1
ATOM 684 C CA . PRO A 1 88 ? 12.021 -16.621 -35.692 1.00 46.03 88 PRO A CA 1
ATOM 685 C C . PRO A 1 88 ? 12.958 -17.665 -36.333 1.00 46.03 88 PRO A C 1
ATOM 687 O O . PRO A 1 88 ? 13.060 -17.731 -37.553 1.00 46.03 88 PRO A O 1
ATOM 690 N N . SER A 1 89 ? 13.671 -18.485 -35.555 1.00 47.84 89 SER A N 1
ATOM 691 C CA . SER A 1 89 ? 14.581 -19.500 -36.086 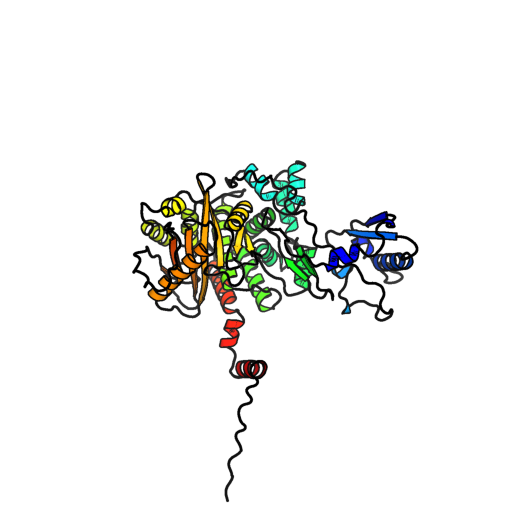1.00 47.84 89 SER A CA 1
ATOM 692 C C . SER A 1 89 ? 14.329 -20.871 -35.455 1.00 47.84 89 SER A C 1
ATOM 694 O O . SER A 1 89 ? 15.083 -21.320 -34.599 1.00 47.84 89 SER A O 1
ATOM 696 N N . GLN A 1 90 ? 13.334 -21.586 -35.983 1.00 43.22 90 GLN A N 1
ATOM 697 C CA . GLN A 1 90 ? 13.345 -23.059 -36.035 1.00 43.22 90 GLN A CA 1
ATOM 698 C C . GLN A 1 90 ? 14.460 -23.604 -36.963 1.00 43.22 90 GLN A C 1
ATOM 700 O O . GLN A 1 90 ? 14.567 -24.804 -37.172 1.00 43.22 90 GLN A O 1
ATOM 705 N N . ARG A 1 91 ? 15.288 -22.726 -37.553 1.00 46.22 91 ARG A N 1
ATOM 706 C CA . ARG A 1 91 ? 16.309 -23.057 -38.561 1.00 46.22 91 ARG A CA 1
ATOM 707 C C . ARG A 1 91 ? 17.698 -23.385 -38.006 1.00 46.22 91 ARG A C 1
ATOM 709 O O . ARG A 1 91 ? 18.595 -23.647 -38.797 1.00 46.22 91 ARG A O 1
ATOM 716 N N . THR A 1 92 ? 17.905 -23.371 -36.692 1.00 44.19 92 THR A N 1
ATOM 717 C CA . THR A 1 92 ? 19.193 -23.768 -36.103 1.00 44.19 92 THR A CA 1
ATOM 718 C C . THR A 1 92 ? 18.977 -24.596 -34.838 1.00 44.19 92 THR A C 1
ATOM 720 O O . THR A 1 92 ? 18.395 -24.078 -33.883 1.00 44.19 92 THR A O 1
ATOM 723 N N . PRO A 1 93 ? 19.431 -25.863 -34.815 1.00 42.59 93 PRO A N 1
ATOM 724 C CA . PRO A 1 93 ? 19.377 -26.677 -33.614 1.00 42.59 93 PRO A CA 1
ATOM 725 C C . PRO A 1 93 ? 20.325 -26.104 -32.544 1.00 42.59 93 PRO A C 1
ATOM 727 O O . PRO A 1 93 ? 21.495 -25.831 -32.799 1.00 42.59 93 PRO A O 1
ATOM 730 N N . ASP A 1 94 ? 19.768 -25.865 -31.359 1.00 50.03 94 ASP A N 1
ATOM 731 C CA . ASP A 1 94 ? 20.354 -26.207 -30.058 1.00 50.03 94 ASP A CA 1
ATOM 732 C C . ASP A 1 94 ? 21.716 -25.667 -29.585 1.00 50.03 94 ASP A C 1
ATOM 734 O O . ASP A 1 94 ? 22.382 -26.403 -28.882 1.00 50.03 94 ASP A O 1
ATOM 738 N N . TYR A 1 95 ? 22.143 -24.406 -29.790 1.00 44.69 95 TYR A N 1
ATOM 739 C CA . TYR A 1 95 ? 23.383 -23.955 -29.083 1.00 44.69 95 TYR A CA 1
ATOM 740 C C . TYR A 1 95 ? 23.458 -22.524 -28.525 1.00 44.69 95 TYR A C 1
ATOM 742 O O . TYR A 1 95 ? 24.433 -22.188 -27.863 1.00 44.69 95 TYR A O 1
ATOM 750 N N . ALA A 1 96 ? 22.446 -21.665 -28.681 1.00 52.34 96 ALA A N 1
ATOM 751 C CA . ALA A 1 96 ? 22.458 -20.352 -28.016 1.00 52.34 96 ALA A CA 1
ATOM 752 C C . ALA A 1 96 ? 21.530 -20.346 -26.795 1.00 52.34 96 ALA A C 1
ATOM 754 O O . ALA A 1 96 ? 20.426 -19.786 -26.853 1.00 52.34 96 ALA A O 1
ATOM 755 N N . GLN A 1 97 ? 21.968 -20.975 -25.698 1.00 54.66 97 GLN A N 1
ATOM 756 C CA . GLN A 1 97 ? 21.384 -20.715 -24.383 1.00 54.66 97 GLN A CA 1
ATOM 757 C C . GLN A 1 97 ? 21.643 -19.242 -24.057 1.00 54.66 97 GLN A C 1
ATOM 759 O O . GLN A 1 97 ? 22.762 -18.820 -23.796 1.00 54.66 97 GLN A O 1
ATOM 764 N N . LEU A 1 98 ? 20.599 -18.423 -24.170 1.00 59.59 98 LEU A N 1
ATOM 765 C CA . LEU A 1 98 ? 20.651 -17.066 -23.650 1.00 59.59 98 LEU A CA 1
ATOM 766 C C . LEU A 1 98 ? 20.691 -17.183 -22.129 1.00 59.59 98 LEU A C 1
ATOM 768 O O . LEU A 1 98 ? 19.829 -17.869 -21.571 1.00 59.59 98 LEU A O 1
ATOM 772 N N . PHE A 1 99 ? 21.632 -16.493 -21.484 1.00 64.88 99 PHE A N 1
ATOM 773 C CA . PHE A 1 99 ? 21.634 -16.383 -20.031 1.00 64.88 99 PHE A CA 1
ATOM 774 C C . PHE A 1 99 ? 20.251 -15.930 -19.535 1.00 64.88 99 PHE A C 1
ATOM 776 O O . PHE A 1 99 ? 19.550 -15.177 -20.237 1.00 64.88 99 PHE A O 1
ATOM 783 N N . PRO A 1 100 ? 19.809 -16.418 -18.364 1.00 63.56 100 PRO A N 1
ATOM 784 C CA . PRO A 1 100 ? 18.630 -15.859 -17.733 1.00 63.56 100 PRO A CA 1
ATOM 785 C C . PRO A 1 100 ? 18.847 -14.348 -17.539 1.00 63.56 100 PRO A C 1
ATOM 787 O O . PRO A 1 100 ? 19.965 -13.925 -17.238 1.00 63.56 100 PRO A O 1
ATOM 790 N N . PRO A 1 101 ? 17.815 -13.518 -17.760 1.00 66.38 101 PRO A N 1
ATOM 791 C CA . PRO A 1 101 ? 17.926 -12.082 -17.540 1.00 66.38 101 PRO A CA 1
ATOM 792 C C . PRO A 1 101 ? 18.348 -11.798 -16.096 1.00 66.38 101 PRO A C 1
ATOM 794 O O . PRO A 1 101 ? 17.837 -12.418 -15.163 1.00 66.38 101 PRO A O 1
ATOM 797 N N . ILE A 1 102 ? 19.257 -10.843 -15.912 1.00 70.44 102 ILE A N 1
ATOM 798 C CA . ILE A 1 102 ? 19.641 -10.357 -14.586 1.00 70.44 102 ILE 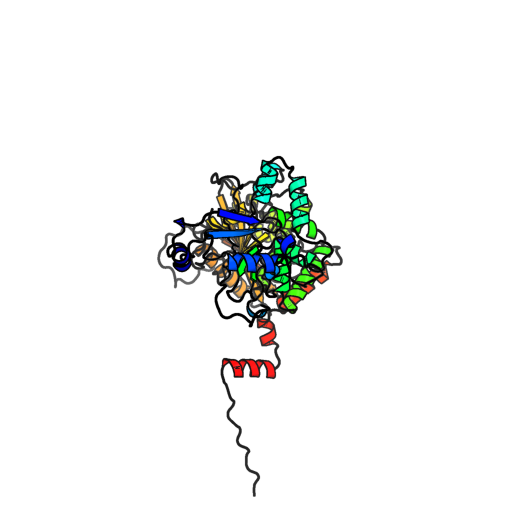A CA 1
ATOM 799 C C . ILE A 1 102 ? 18.591 -9.330 -14.168 1.00 70.44 102 ILE A C 1
ATOM 801 O O . ILE A 1 102 ? 18.589 -8.203 -14.653 1.00 70.44 102 ILE A O 1
ATOM 805 N N . TYR A 1 103 ? 17.668 -9.734 -13.301 1.00 71.12 103 TYR A N 1
ATOM 806 C CA . TYR A 1 103 ? 16.610 -8.857 -12.783 1.00 71.12 103 TYR A CA 1
ATOM 807 C C . TYR A 1 103 ? 16.719 -8.608 -11.270 1.00 71.12 103 TYR A C 1
ATOM 809 O O . TYR A 1 103 ? 16.069 -7.705 -10.751 1.00 71.12 103 TYR A O 1
ATOM 817 N N . ALA A 1 104 ? 17.547 -9.379 -10.556 1.00 67.69 104 ALA A N 1
ATOM 818 C CA . ALA A 1 104 ? 17.718 -9.284 -9.110 1.00 67.69 104 ALA A CA 1
ATOM 819 C C . ALA A 1 104 ? 19.081 -8.666 -8.767 1.00 67.69 104 ALA A C 1
ATOM 821 O O . ALA A 1 104 ? 20.085 -9.365 -8.664 1.00 67.69 104 ALA A O 1
ATOM 822 N N . ILE A 1 105 ? 19.108 -7.344 -8.591 1.00 73.69 105 ILE A N 1
ATOM 823 C CA . ILE A 1 105 ? 20.273 -6.613 -8.081 1.00 73.69 105 ILE A CA 1
ATOM 824 C C . ILE A 1 105 ? 19.899 -6.052 -6.708 1.00 73.69 105 ILE A C 1
ATOM 826 O O . ILE A 1 105 ? 18.939 -5.290 -6.582 1.00 73.69 105 ILE A O 1
ATOM 830 N N . ASN A 1 106 ? 20.640 -6.444 -5.668 1.00 77.88 106 ASN A N 1
ATOM 831 C CA . ASN A 1 106 ? 20.340 -6.049 -4.294 1.00 77.88 106 ASN A CA 1
ATOM 832 C C . ASN A 1 106 ? 20.895 -4.655 -3.965 1.00 77.88 106 ASN A C 1
ATOM 834 O O . ASN A 1 106 ? 21.890 -4.516 -3.261 1.00 77.88 106 ASN A O 1
ATOM 838 N N . THR A 1 107 ? 20.260 -3.620 -4.510 1.00 86.00 107 THR A N 1
ATOM 839 C CA . THR A 1 107 ? 20.586 -2.209 -4.228 1.00 86.00 107 THR A CA 1
ATOM 840 C C . THR A 1 107 ? 19.443 -1.476 -3.530 1.00 86.00 107 THR A C 1
ATOM 842 O O . THR A 1 107 ? 19.473 -0.256 -3.396 1.00 86.00 107 THR A O 1
ATOM 845 N N . PHE A 1 108 ? 18.383 -2.186 -3.148 1.00 88.19 108 PHE A N 1
ATOM 846 C CA . PHE A 1 108 ? 17.231 -1.567 -2.506 1.00 88.19 108 PHE A CA 1
ATOM 847 C C . PHE A 1 108 ? 17.638 -0.999 -1.142 1.00 88.19 108 PHE A C 1
ATOM 849 O O . PHE A 1 108 ? 18.388 -1.635 -0.407 1.00 88.19 108 PHE A O 1
ATOM 856 N N . ASP A 1 109 ? 17.169 0.206 -0.830 1.00 92.00 109 ASP A N 1
ATOM 857 C CA . ASP A 1 109 ? 17.508 0.963 0.377 1.00 92.00 109 ASP A CA 1
ATOM 858 C C . ASP A 1 109 ? 19.013 1.275 0.542 1.00 92.00 109 ASP A C 1
ATOM 860 O O . ASP A 1 109 ? 19.447 1.614 1.638 1.00 92.00 109 ASP A O 1
ATOM 864 N N . ALA A 1 110 ? 19.822 1.228 -0.528 1.00 92.62 110 ALA A N 1
ATOM 865 C CA . ALA A 1 110 ? 21.265 1.511 -0.451 1.00 92.62 110 ALA A CA 1
ATOM 866 C C . ALA A 1 110 ? 21.608 2.918 0.086 1.00 92.62 110 ALA A C 1
ATOM 868 O O . ALA A 1 110 ? 22.701 3.128 0.601 1.00 92.62 110 ALA A O 1
ATOM 869 N N . PHE A 1 111 ? 20.673 3.864 -0.034 1.00 94.25 111 PHE A N 1
ATOM 870 C CA . PHE A 1 111 ? 20.784 5.244 0.458 1.00 94.25 111 PHE A CA 1
ATOM 871 C C . PHE A 1 111 ? 19.848 5.525 1.644 1.00 94.25 111 PHE A C 1
ATOM 873 O O . PHE A 1 111 ? 19.639 6.681 2.009 1.00 94.25 111 PHE A O 1
ATOM 880 N N . ALA A 1 112 ? 19.232 4.491 2.221 1.00 91.62 112 ALA A N 1
ATOM 881 C CA . ALA A 1 112 ? 18.428 4.653 3.421 1.00 91.62 112 ALA A CA 1
ATOM 882 C C . ALA A 1 112 ? 19.320 5.003 4.614 1.00 91.62 112 ALA A C 1
ATOM 884 O O . ALA A 1 112 ? 20.439 4.501 4.735 1.00 91.62 112 ALA A O 1
ATOM 885 N N . ASP A 1 113 ? 18.802 5.835 5.515 1.00 87.56 113 ASP A N 1
ATOM 886 C CA . ASP A 1 113 ? 19.523 6.155 6.741 1.00 87.56 113 ASP A CA 1
ATOM 887 C C . ASP A 1 113 ? 19.763 4.871 7.564 1.00 87.56 113 ASP A C 1
ATOM 889 O O . ASP A 1 113 ? 18.878 4.006 7.640 1.00 87.56 113 ASP A O 1
ATOM 893 N N . PRO A 1 114 ? 20.943 4.728 8.194 1.00 81.69 114 PRO A N 1
ATOM 894 C CA . PRO A 1 114 ? 21.245 3.567 9.016 1.00 81.69 114 PRO A CA 1
ATOM 895 C C . PRO A 1 114 ? 20.244 3.439 10.168 1.00 81.69 114 PRO A C 1
ATOM 897 O O . PRO A 1 114 ? 19.835 4.423 10.784 1.00 81.69 114 PRO A O 1
ATOM 900 N N . GLU A 1 115 ? 19.855 2.201 10.479 1.00 78.62 115 GLU A N 1
ATOM 901 C CA . GLU A 1 115 ? 18.936 1.934 11.583 1.00 78.62 115 GLU A CA 1
ATOM 902 C C . GLU A 1 115 ? 19.635 2.194 12.927 1.00 78.62 115 GLU A C 1
ATOM 904 O O . GLU A 1 115 ? 20.391 1.360 13.415 1.00 78.62 115 GLU A O 1
ATOM 909 N N . ASP A 1 116 ? 19.323 3.314 13.574 1.00 80.38 116 ASP A N 1
ATOM 910 C CA . ASP A 1 116 ? 19.811 3.669 14.919 1.00 80.38 116 ASP A CA 1
ATOM 911 C C . ASP A 1 116 ? 19.028 2.981 16.061 1.00 80.38 116 ASP A C 1
ATOM 913 O O . ASP A 1 116 ? 19.175 3.302 17.239 1.00 80.38 116 ASP A O 1
ATOM 917 N N . GLY A 1 117 ? 18.152 2.033 15.714 1.00 78.81 117 GLY A N 1
ATOM 918 C CA . GLY A 1 117 ? 17.262 1.344 16.649 1.00 78.81 117 GLY A CA 1
ATOM 919 C C . GLY A 1 117 ? 15.988 2.120 17.007 1.00 78.81 117 GLY A C 1
ATOM 920 O O . GLY A 1 117 ? 15.055 1.511 17.537 1.00 78.81 117 GLY A O 1
ATOM 921 N N . SER A 1 118 ? 15.879 3.405 16.663 1.00 86.25 118 SER A N 1
ATOM 922 C CA . SER A 1 118 ? 14.691 4.221 16.919 1.00 86.25 118 SER A CA 1
ATOM 923 C C . SER A 1 118 ? 13.589 4.012 15.868 1.00 86.25 118 SER A C 1
ATOM 925 O O . SER A 1 118 ? 13.807 3.469 14.773 1.00 86.25 118 SER A O 1
ATOM 927 N N . LEU A 1 119 ? 12.355 4.360 16.232 1.00 88.44 119 LEU A N 1
ATOM 928 C CA . LEU A 1 119 ? 11.235 4.470 15.305 1.00 88.44 119 LEU A CA 1
ATOM 929 C C . LEU A 1 119 ? 11.236 5.872 14.683 1.00 88.44 119 LEU A C 1
ATOM 931 O O . LEU A 1 119 ? 11.365 6.852 15.419 1.00 88.44 119 LEU A O 1
ATOM 935 N N . PRO A 1 120 ? 11.040 5.991 13.359 1.00 90.81 120 PRO A N 1
ATOM 936 C CA . PRO A 1 120 ? 10.974 7.285 12.712 1.00 90.81 120 PRO A CA 1
ATOM 937 C C . PRO A 1 120 ? 9.751 8.058 13.193 1.00 90.81 120 PRO A C 1
ATOM 939 O O . PRO A 1 120 ? 8.682 7.500 13.457 1.00 90.81 120 PRO A O 1
ATOM 942 N N . VAL A 1 121 ? 9.917 9.371 13.263 1.00 90.31 121 VAL A N 1
ATOM 943 C CA . VAL A 1 121 ? 8.830 10.298 13.545 1.00 90.31 121 VAL A CA 1
ATOM 944 C C . VAL A 1 121 ? 8.336 10.854 12.214 1.00 90.31 121 VAL A C 1
ATOM 946 O O . VAL A 1 121 ? 9.110 11.440 11.463 1.00 90.31 121 VAL A O 1
ATOM 949 N N . PHE A 1 122 ? 7.049 10.664 11.925 1.00 94.12 122 PHE A N 1
ATOM 950 C CA . PHE A 1 122 ? 6.374 11.293 10.789 1.00 94.12 122 PHE A CA 1
ATOM 951 C C . PHE A 1 122 ? 5.625 12.521 11.309 1.00 94.12 122 PHE A C 1
ATOM 953 O O . PHE A 1 122 ? 4.521 12.406 11.846 1.00 94.12 122 PHE A O 1
ATOM 960 N N . ASP A 1 123 ? 6.260 13.683 11.218 1.00 93.62 123 ASP A N 1
ATOM 961 C CA . ASP A 1 123 ? 5.844 14.944 11.844 1.00 93.62 123 ASP A CA 1
ATOM 962 C C . ASP A 1 123 ? 5.453 16.031 10.833 1.00 93.62 123 ASP A C 1
ATOM 964 O O . ASP A 1 123 ? 5.363 17.198 11.200 1.00 93.62 123 ASP A O 1
ATOM 968 N N . ALA A 1 124 ? 5.192 15.659 9.575 1.00 93.94 124 ALA A N 1
ATOM 969 C CA . ALA A 1 124 ? 4.908 16.603 8.495 1.00 93.94 124 ALA A CA 1
ATOM 970 C C . ALA A 1 124 ? 6.045 17.609 8.224 1.00 93.94 124 ALA A C 1
ATOM 972 O O . ALA A 1 124 ? 5.782 18.715 7.755 1.00 93.94 124 ALA A O 1
ATOM 973 N N . THR A 1 125 ? 7.301 17.247 8.498 1.00 95.44 125 THR A N 1
ATOM 974 C CA . THR A 1 125 ? 8.467 18.058 8.127 1.00 95.44 125 THR A CA 1
ATOM 975 C C . THR A 1 125 ? 9.122 17.544 6.848 1.00 95.44 125 THR A C 1
ATOM 977 O O . THR A 1 125 ? 9.043 16.365 6.501 1.00 95.44 125 THR A O 1
ATOM 980 N N . GLU A 1 126 ? 9.824 18.433 6.147 1.00 95.00 126 GLU A N 1
ATOM 981 C CA . GLU A 1 126 ? 10.633 18.056 4.984 1.00 95.00 126 GLU A CA 1
ATOM 982 C C . GLU A 1 126 ? 11.732 17.049 5.362 1.00 95.00 126 GLU A C 1
ATOM 984 O O . GLU A 1 126 ? 11.991 16.112 4.611 1.00 95.00 126 GLU A O 1
ATOM 989 N N . ILE A 1 127 ? 12.319 17.169 6.559 1.00 94.50 127 ILE A N 1
ATOM 990 C CA . ILE A 1 127 ? 13.358 16.251 7.043 1.00 94.50 127 ILE A CA 1
ATOM 991 C C . ILE A 1 127 ? 12.800 14.830 7.174 1.00 94.50 127 ILE A C 1
ATOM 993 O O . ILE A 1 127 ? 13.390 13.897 6.629 1.00 94.50 127 ILE A O 1
ATOM 997 N N . SER A 1 128 ? 11.661 14.642 7.852 1.00 94.44 128 SER A N 1
ATOM 998 C CA . SER A 1 128 ? 11.067 13.304 7.987 1.00 94.44 128 SER A CA 1
ATOM 999 C C . SER A 1 128 ? 10.614 12.731 6.640 1.00 94.44 128 SER A C 1
ATOM 1001 O O . SER A 1 128 ? 10.781 11.532 6.398 1.00 94.44 128 SER A O 1
ATOM 1003 N N . ALA A 1 129 ? 10.136 13.581 5.726 1.00 96.19 129 ALA A N 1
ATOM 1004 C CA . ALA A 1 129 ? 9.803 13.192 4.359 1.00 96.19 129 ALA A CA 1
ATOM 1005 C C . ALA A 1 129 ? 11.030 12.711 3.565 1.00 96.19 129 ALA A C 1
ATOM 1007 O O . ALA A 1 129 ? 10.963 11.657 2.934 1.00 96.19 129 ALA A O 1
ATOM 1008 N N . ILE A 1 130 ? 12.154 13.437 3.624 1.00 96.12 130 ILE A N 1
ATOM 1009 C CA . ILE A 1 130 ? 13.416 13.063 2.964 1.00 96.12 130 ILE A CA 1
ATOM 1010 C C . ILE A 1 130 ? 13.871 11.684 3.440 1.00 96.12 130 ILE A C 1
ATOM 1012 O O . ILE A 1 130 ? 14.125 10.811 2.611 1.00 96.12 130 ILE A O 1
ATOM 1016 N N . ARG A 1 131 ? 13.905 11.451 4.760 1.00 95.31 131 ARG A N 1
ATOM 1017 C CA . ARG A 1 131 ? 14.310 10.152 5.326 1.00 95.31 131 ARG A CA 1
ATOM 1018 C C . ARG A 1 131 ? 13.439 9.006 4.820 1.00 95.31 131 ARG A C 1
ATOM 1020 O O . ARG A 1 131 ? 13.953 7.968 4.413 1.00 95.31 131 ARG A O 1
ATOM 1027 N N . LEU A 1 132 ? 12.119 9.203 4.803 1.00 96.50 132 LEU A N 1
ATOM 1028 C CA . LEU A 1 132 ? 11.181 8.197 4.311 1.00 96.50 132 LEU A CA 1
ATOM 1029 C C . LEU A 1 132 ? 11.342 7.950 2.801 1.00 96.50 132 LEU A C 1
ATOM 1031 O O . LEU A 1 132 ? 11.262 6.810 2.352 1.00 96.50 132 LEU A O 1
ATOM 1035 N N . PHE A 1 133 ? 11.549 8.998 2.004 1.00 96.88 133 PHE A N 1
ATOM 1036 C CA . PHE A 1 133 ? 11.600 8.896 0.543 1.00 96.88 133 PHE A CA 1
ATOM 1037 C C . PHE A 1 133 ? 12.943 8.423 -0.012 1.00 96.88 133 PHE A C 1
ATOM 1039 O O . PHE A 1 133 ? 13.003 8.053 -1.181 1.00 96.88 133 PHE A O 1
ATOM 1046 N N . LYS A 1 134 ? 13.989 8.357 0.817 1.00 96.06 134 LYS A N 1
ATOM 1047 C CA . LYS A 1 134 ? 15.226 7.626 0.508 1.00 96.06 134 LYS A CA 1
ATOM 1048 C C . LYS A 1 134 ? 15.028 6.109 0.439 1.00 96.06 134 LYS A C 1
ATOM 1050 O O . LYS A 1 134 ? 15.825 5.425 -0.201 1.00 96.06 134 LYS A O 1
ATOM 1055 N N . LEU A 1 135 ? 13.986 5.578 1.087 1.00 95.38 135 LEU A N 1
ATOM 1056 C CA . LEU A 1 135 ? 13.658 4.154 1.034 1.00 95.38 135 LEU A CA 1
ATOM 1057 C C . LEU A 1 135 ? 13.175 3.766 -0.366 1.00 95.38 135 LEU A C 1
ATOM 1059 O O . LEU A 1 135 ? 12.364 4.458 -0.984 1.00 95.38 135 LEU A O 1
ATOM 1063 N N . GLY A 1 136 ? 13.617 2.605 -0.832 1.00 93.00 136 GLY A N 1
ATOM 1064 C CA . GLY A 1 136 ? 13.258 2.063 -2.128 1.00 93.00 136 GLY A CA 1
ATOM 1065 C C . GLY A 1 136 ? 14.448 1.932 -3.067 1.00 93.00 136 GLY A C 1
ATOM 1066 O O . GLY A 1 136 ? 15.528 1.474 -2.694 1.00 93.00 136 GLY A O 1
ATOM 1067 N N . ARG A 1 137 ? 14.249 2.328 -4.323 1.00 91.44 137 ARG A N 1
ATOM 1068 C CA . ARG A 1 137 ? 15.323 2.374 -5.317 1.00 91.44 137 ARG A CA 1
ATOM 1069 C C . ARG A 1 137 ? 16.428 3.369 -4.938 1.00 91.44 137 ARG A C 1
ATOM 1071 O O . ARG A 1 137 ? 16.108 4.463 -4.473 1.00 91.44 137 ARG A O 1
ATOM 1078 N N . PRO A 1 138 ? 17.701 3.075 -5.286 1.00 93.06 138 PRO A N 1
ATOM 1079 C CA . PRO A 1 138 ? 18.813 4.019 -5.136 1.00 93.06 138 PRO A CA 1
ATOM 1080 C C . PRO A 1 138 ? 18.553 5.399 -5.734 1.00 93.06 138 PRO A C 1
ATOM 1082 O O . PRO A 1 138 ? 19.050 6.388 -5.213 1.00 93.06 138 PRO A O 1
ATOM 1085 N N . LEU A 1 139 ? 17.765 5.457 -6.815 1.00 93.69 139 LEU A N 1
ATOM 1086 C CA . LEU A 1 139 ? 17.439 6.683 -7.539 1.00 93.69 139 LEU A CA 1
ATOM 1087 C C . LEU A 1 139 ? 16.989 7.816 -6.605 1.00 93.69 139 LEU A C 1
ATOM 1089 O O . LEU A 1 139 ? 17.455 8.941 -6.753 1.00 93.69 139 LEU A O 1
ATOM 1093 N N . TRP A 1 140 ? 16.107 7.528 -5.645 1.00 95.69 140 TRP A N 1
ATOM 1094 C CA . TRP A 1 140 ? 15.512 8.563 -4.798 1.00 95.69 140 TRP A CA 1
ATOM 1095 C C . TRP A 1 140 ? 16.524 9.152 -3.825 1.00 95.69 140 TRP A C 1
ATOM 1097 O O . TRP A 1 140 ? 16.675 10.371 -3.754 1.00 95.69 140 TRP A O 1
ATOM 1107 N N . GLY A 1 141 ? 17.248 8.287 -3.110 1.00 95.81 141 GLY A N 1
ATOM 1108 C CA . GLY A 1 141 ? 18.257 8.734 -2.160 1.00 95.81 141 GLY A CA 1
ATOM 1109 C C . GLY A 1 141 ? 19.458 9.378 -2.836 1.00 95.81 141 GLY A C 1
ATOM 1110 O O . GLY A 1 141 ? 19.900 10.426 -2.382 1.00 95.81 141 GLY A O 1
ATOM 1111 N N . ALA A 1 142 ? 19.894 8.854 -3.985 1.00 96.00 142 ALA A N 1
ATOM 1112 C CA . ALA A 1 142 ? 20.955 9.468 -4.771 1.00 96.00 142 ALA A CA 1
ATOM 1113 C C . ALA A 1 142 ? 20.592 10.895 -5.210 1.00 96.00 142 ALA A C 1
ATOM 1115 O O . ALA A 1 142 ? 21.423 11.788 -5.086 1.00 96.00 142 ALA A O 1
ATOM 1116 N N . PHE A 1 143 ? 19.364 11.150 -5.678 1.00 95.81 143 PHE A N 1
ATOM 1117 C CA . PHE A 1 143 ? 18.940 12.509 -6.040 1.00 95.81 143 PHE A CA 1
ATOM 1118 C C . PHE A 1 143 ? 18.983 13.461 -4.839 1.00 95.81 143 PHE A C 1
ATOM 1120 O O . PHE A 1 143 ? 19.541 14.553 -4.941 1.00 95.81 143 PHE A O 1
ATOM 1127 N N . LEU A 1 144 ? 18.423 13.037 -3.703 1.00 96.06 144 LEU A N 1
ATOM 1128 C CA . LEU A 1 144 ? 18.360 13.853 -2.487 1.00 96.06 144 LEU A CA 1
ATOM 1129 C C . LEU A 1 144 ? 19.759 14.135 -1.912 1.00 96.06 144 LEU A C 1
ATOM 1131 O O . LEU A 1 144 ? 20.056 15.277 -1.571 1.00 96.06 144 LEU A O 1
ATOM 1135 N N . ASP A 1 145 ? 20.641 13.135 -1.873 1.00 95.62 145 ASP A N 1
ATOM 1136 C CA . ASP A 1 145 ? 22.004 13.281 -1.345 1.00 95.62 145 ASP A CA 1
ATOM 1137 C C . ASP A 1 145 ? 22.927 14.085 -2.271 1.00 95.62 145 ASP A C 1
ATOM 1139 O O . ASP A 1 145 ? 23.886 14.695 -1.804 1.00 95.62 145 ASP A O 1
ATOM 1143 N N . ASN A 1 146 ? 22.610 14.163 -3.569 1.00 94.69 146 ASN A N 1
ATOM 1144 C CA . ASN A 1 146 ? 23.305 15.029 -4.530 1.00 94.69 146 ASN A CA 1
ATOM 1145 C C . ASN A 1 146 ? 22.686 16.439 -4.634 1.00 94.69 146 ASN A C 1
ATOM 1147 O O . ASN A 1 146 ? 22.946 17.166 -5.593 1.00 94.69 146 ASN A O 1
ATOM 1151 N N . GLY A 1 147 ? 21.875 16.848 -3.652 1.00 93.12 147 GLY A N 1
ATOM 1152 C CA . GLY A 1 147 ? 21.386 18.222 -3.519 1.00 93.12 147 GLY A CA 1
ATOM 1153 C C . GLY A 1 147 ? 20.112 18.552 -4.300 1.00 93.12 147 GLY A C 1
ATOM 1154 O O . GLY A 1 147 ? 19.722 19.721 -4.343 1.00 93.12 147 GLY A O 1
ATOM 1155 N N . ALA A 1 148 ? 19.429 17.569 -4.902 1.00 96.25 148 ALA A N 1
ATOM 1156 C CA . ALA A 1 148 ? 18.100 17.811 -5.458 1.00 96.25 148 ALA A CA 1
ATOM 1157 C C . ALA A 1 148 ? 17.105 18.121 -4.329 1.00 96.25 148 ALA A C 1
ATOM 1159 O O . ALA A 1 148 ? 17.075 17.443 -3.301 1.00 96.25 148 ALA A O 1
ATOM 1160 N N . SER A 1 149 ? 16.252 19.129 -4.528 1.00 96.38 149 SER A N 1
ATOM 1161 C CA . SER A 1 149 ? 15.211 19.445 -3.548 1.00 96.38 149 SER A CA 1
ATOM 1162 C C . SER A 1 149 ? 14.157 18.341 -3.484 1.00 96.38 149 SER A C 1
ATOM 1164 O O . SER A 1 149 ? 13.885 17.655 -4.476 1.00 96.38 149 SER A O 1
ATOM 1166 N N . LEU A 1 150 ? 13.490 18.216 -2.333 1.00 95.81 150 LEU A N 1
ATOM 1167 C CA . LEU A 1 150 ? 12.419 17.239 -2.143 1.00 95.81 150 LEU A CA 1
ATOM 1168 C C . LEU A 1 150 ? 11.331 17.362 -3.217 1.00 95.81 150 LEU A C 1
ATOM 1170 O O . LEU A 1 150 ? 10.853 16.355 -3.739 1.00 95.81 150 LEU A O 1
ATOM 1174 N N . ARG A 1 151 ? 10.985 18.597 -3.595 1.00 95.75 151 ARG A N 1
ATOM 1175 C CA . ARG A 1 151 ? 10.004 18.885 -4.646 1.00 95.75 151 ARG A CA 1
ATOM 1176 C C . ARG A 1 151 ? 10.425 18.324 -6.004 1.00 95.75 151 ARG A C 1
ATOM 1178 O O . ARG A 1 151 ? 9.611 17.683 -6.659 1.00 95.75 151 ARG A O 1
ATOM 1185 N N . VAL A 1 152 ? 11.680 18.525 -6.412 1.00 96.50 152 VAL A N 1
ATOM 1186 C CA . VAL A 1 152 ? 12.197 17.998 -7.688 1.00 96.50 152 VAL A CA 1
ATOM 1187 C C . VAL A 1 152 ? 12.144 16.471 -7.694 1.00 96.50 152 VAL A C 1
ATOM 1189 O O . VAL A 1 152 ? 11.673 15.874 -8.661 1.00 96.50 152 VAL A O 1
ATOM 1192 N N . THR A 1 153 ? 12.541 15.830 -6.593 1.00 96.81 153 THR A N 1
ATOM 1193 C CA . THR A 1 153 ? 12.481 14.368 -6.454 1.00 96.81 153 THR A CA 1
ATOM 1194 C C . THR A 1 153 ? 11.039 13.849 -6.483 1.00 96.81 153 THR A C 1
ATOM 1196 O O . THR A 1 153 ? 10.753 12.839 -7.124 1.00 96.81 153 THR A O 1
ATOM 1199 N N . GLN A 1 154 ? 10.096 14.554 -5.853 1.00 96.50 154 GLN A N 1
ATOM 1200 C CA . GLN A 1 154 ? 8.666 14.235 -5.905 1.00 96.50 154 GLN A CA 1
ATOM 1201 C C . GLN A 1 154 ? 8.064 14.411 -7.306 1.00 96.50 154 GLN A C 1
ATOM 1203 O O . GLN A 1 154 ? 7.253 13.586 -7.731 1.00 96.50 154 GLN A O 1
ATOM 1208 N N . ASP A 1 155 ? 8.450 15.463 -8.028 1.00 95.88 155 ASP A N 1
ATOM 1209 C CA . ASP A 1 155 ? 8.011 15.699 -9.404 1.00 95.88 155 ASP A CA 1
ATOM 1210 C C . ASP A 1 155 ? 8.561 14.614 -10.343 1.00 95.88 155 ASP A C 1
ATOM 1212 O O . ASP A 1 155 ? 7.818 14.076 -11.167 1.00 95.88 155 ASP A O 1
ATOM 1216 N N . LEU A 1 156 ? 9.816 14.192 -10.154 1.00 96.38 156 LEU A N 1
ATOM 1217 C CA . LEU A 1 156 ? 10.377 13.034 -10.849 1.00 96.38 156 LEU A CA 1
ATOM 1218 C C . LEU A 1 156 ? 9.608 11.749 -10.512 1.00 96.38 156 LEU A C 1
ATOM 1220 O O . LEU A 1 156 ? 9.205 11.028 -11.419 1.00 96.38 156 LEU A O 1
ATOM 1224 N N . ALA A 1 157 ? 9.342 11.475 -9.234 1.00 96.69 157 ALA A N 1
ATOM 1225 C CA . ALA A 1 157 ? 8.561 10.309 -8.825 1.00 96.69 157 ALA A CA 1
ATOM 1226 C C . ALA A 1 157 ? 7.167 10.294 -9.478 1.00 96.69 157 ALA A C 1
ATOM 1228 O O . ALA A 1 157 ? 6.708 9.242 -9.913 1.00 96.69 157 ALA A O 1
ATOM 1229 N N . ARG A 1 158 ? 6.526 11.462 -9.632 1.00 96.00 158 ARG A N 1
ATOM 1230 C CA . ARG A 1 158 ? 5.240 11.595 -10.330 1.00 96.00 158 ARG A CA 1
ATOM 1231 C C . ARG A 1 158 ? 5.334 11.213 -11.806 1.00 96.00 158 ARG A C 1
ATOM 1233 O O . ARG A 1 158 ? 4.468 10.488 -12.282 1.00 96.00 158 ARG A O 1
ATOM 1240 N N . THR A 1 159 ? 6.372 11.653 -12.522 1.00 94.75 159 THR A N 1
ATOM 1241 C CA . THR A 1 159 ? 6.565 11.263 -13.938 1.00 94.75 159 THR A CA 1
ATOM 1242 C C . THR A 1 159 ? 6.890 9.777 -14.093 1.00 94.75 159 THR A C 1
ATOM 1244 O O . THR A 1 159 ? 6.623 9.186 -15.136 1.00 94.75 159 THR A O 1
ATOM 1247 N N . LYS A 1 160 ? 7.420 9.154 -13.037 1.00 94.25 160 LYS A N 1
ATOM 1248 C CA . LYS A 1 160 ? 7.746 7.728 -12.976 1.00 94.25 160 LYS A CA 1
ATOM 1249 C C . LYS A 1 160 ? 6.571 6.820 -12.589 1.00 94.25 160 LYS A C 1
ATOM 1251 O O . LYS A 1 160 ? 6.724 5.606 -12.676 1.00 94.25 160 LYS A O 1
ATOM 1256 N N . LEU A 1 161 ? 5.405 7.368 -12.231 1.00 94.88 161 LEU A N 1
ATOM 1257 C CA . LEU A 1 161 ? 4.185 6.570 -12.031 1.00 94.88 161 LEU A CA 1
ATOM 1258 C C . LEU A 1 161 ? 3.663 5.972 -13.343 1.00 94.88 161 LEU A C 1
ATOM 1260 O O . LEU A 1 161 ? 2.999 4.947 -13.322 1.00 94.88 161 LEU A O 1
ATOM 1264 N N . GLY A 1 162 ? 3.962 6.591 -14.484 1.00 91.81 162 GLY A N 1
ATOM 1265 C CA . GLY A 1 162 ? 3.531 6.123 -15.798 1.00 91.81 162 GLY A CA 1
ATOM 1266 C C . GLY A 1 162 ? 2.875 7.218 -16.642 1.00 91.81 162 GLY A C 1
ATOM 1267 O O . GLY A 1 162 ? 2.731 8.355 -16.185 1.00 91.81 162 GLY A O 1
ATOM 1268 N N . PRO A 1 163 ? 2.505 6.890 -17.890 1.00 91.94 163 PRO A N 1
ATOM 1269 C CA . PRO A 1 163 ? 1.833 7.810 -18.807 1.00 91.94 163 PRO A CA 1
ATOM 1270 C C . PRO A 1 163 ? 0.448 8.202 -18.277 1.00 91.94 163 PRO A C 1
ATOM 1272 O O . PRO A 1 163 ? -0.414 7.351 -18.099 1.00 91.94 163 PRO A O 1
ATOM 1275 N N . ALA A 1 164 ? 0.237 9.490 -17.998 1.00 91.50 164 ALA A N 1
ATOM 1276 C CA . ALA A 1 164 ? -1.007 9.988 -17.400 1.00 91.50 164 ALA A CA 1
ATOM 1277 C C . ALA A 1 164 ? -2.211 9.981 -18.362 1.00 91.50 164 ALA A C 1
ATOM 1279 O O . ALA A 1 164 ? -3.353 10.099 -17.916 1.00 91.50 164 ALA A O 1
ATOM 1280 N N . ASP A 1 165 ? -1.933 9.891 -19.661 1.00 91.62 165 ASP A N 1
ATOM 1281 C CA . ASP A 1 165 ? -2.869 9.787 -20.779 1.00 91.62 165 ASP A CA 1
ATOM 1282 C C . ASP A 1 165 ? -3.294 8.343 -21.084 1.00 91.62 165 ASP A C 1
ATOM 1284 O O . ASP A 1 165 ? -4.184 8.133 -21.902 1.00 91.62 165 ASP A O 1
ATOM 1288 N N . ASP A 1 166 ? -2.689 7.357 -20.421 1.00 93.25 166 ASP A N 1
ATOM 1289 C CA . ASP A 1 166 ? -3.018 5.947 -20.599 1.00 93.25 166 ASP A CA 1
ATOM 1290 C C . ASP A 1 166 ? -4.282 5.553 -19.817 1.00 93.25 166 ASP A C 1
ATOM 1292 O O . ASP A 1 166 ? -4.471 5.937 -18.656 1.00 93.25 166 ASP A O 1
ATOM 1296 N N . ASP A 1 167 ? -5.139 4.744 -20.441 1.00 91.50 167 ASP A N 1
ATOM 1297 C CA . ASP A 1 167 ? -6.395 4.266 -19.857 1.00 91.50 167 ASP A CA 1
ATOM 1298 C C . ASP A 1 167 ? -6.188 3.459 -18.564 1.00 91.50 167 ASP A C 1
ATOM 1300 O O . ASP A 1 167 ? -7.067 3.438 -17.694 1.00 91.50 167 ASP A O 1
ATOM 1304 N N . ASP A 1 168 ? -5.040 2.790 -18.419 1.00 92.25 168 ASP A N 1
ATOM 1305 C CA . ASP A 1 168 ? -4.682 2.022 -17.229 1.00 92.25 168 ASP A CA 1
ATOM 1306 C C . ASP A 1 168 ? -3.985 2.862 -16.156 1.00 92.25 168 ASP A C 1
ATOM 1308 O O . ASP A 1 168 ? -3.778 2.373 -15.043 1.00 92.25 168 ASP A O 1
ATOM 1312 N N . PHE A 1 169 ? -3.703 4.147 -16.399 1.00 95.88 169 PHE A N 1
ATOM 1313 C CA . PHE A 1 169 ? -3.073 5.015 -15.402 1.00 95.88 169 PHE A CA 1
ATOM 1314 C C . PHE A 1 169 ? -3.790 4.999 -14.036 1.00 95.88 169 PHE A C 1
ATOM 1316 O O . PHE A 1 169 ? -3.113 4.830 -13.021 1.00 95.88 169 PHE A O 1
ATOM 1323 N N . PRO A 1 170 ? -5.137 5.070 -13.934 1.00 96.81 170 PRO A N 1
ATOM 1324 C CA . PRO A 1 170 ? -5.819 4.951 -12.642 1.00 96.81 170 PRO A CA 1
ATOM 1325 C C . PRO A 1 170 ? -5.574 3.609 -11.925 1.00 96.81 170 PRO A C 1
ATOM 1327 O O . PRO A 1 170 ? -5.461 3.589 -10.699 1.00 96.81 170 PRO A O 1
ATOM 1330 N N . LEU A 1 171 ? -5.453 2.501 -12.667 1.00 95.50 171 LEU A N 1
ATOM 1331 C CA . LEU A 1 171 ? -5.104 1.189 -12.108 1.00 95.50 171 LEU A CA 1
ATOM 1332 C C . LEU A 1 171 ? -3.661 1.179 -11.593 1.00 95.50 171 LEU A C 1
ATOM 1334 O O . LEU A 1 171 ? -3.395 0.656 -10.511 1.00 95.50 171 LEU A O 1
ATOM 1338 N N . VAL A 1 172 ? -2.741 1.797 -12.334 1.00 96.19 172 VAL A N 1
ATOM 1339 C CA . VAL A 1 172 ? -1.330 1.927 -11.950 1.00 96.19 172 VAL A CA 1
ATOM 1340 C C . VAL A 1 172 ? -1.181 2.684 -10.629 1.00 96.19 172 VAL A C 1
ATOM 1342 O O . VAL A 1 172 ? -0.454 2.238 -9.739 1.00 96.19 172 VAL A O 1
ATOM 1345 N N . LEU A 1 173 ? -1.922 3.785 -10.453 1.00 97.25 173 LEU A N 1
ATOM 1346 C CA . LEU A 1 173 ? -1.937 4.536 -9.193 1.00 97.25 173 LEU A CA 1
ATOM 1347 C C . LEU A 1 173 ? -2.353 3.651 -8.010 1.00 97.25 173 LEU A C 1
ATOM 1349 O O . LEU A 1 173 ? -1.741 3.716 -6.943 1.00 97.25 173 LEU A O 1
ATOM 1353 N N . MET A 1 174 ? -3.366 2.800 -8.194 1.00 95.94 174 MET A N 1
ATOM 1354 C CA . MET A 1 174 ? -3.781 1.838 -7.173 1.00 95.94 174 MET A CA 1
ATOM 1355 C C . MET A 1 174 ? -2.679 0.802 -6.911 1.00 95.94 174 MET A C 1
ATOM 1357 O O . MET A 1 174 ? -2.328 0.557 -5.759 1.00 95.94 174 MET A O 1
ATOM 1361 N N . ALA A 1 175 ? -2.073 0.247 -7.961 1.00 95.25 175 ALA A N 1
ATOM 1362 C CA . ALA A 1 175 ? -1.062 -0.804 -7.860 1.00 95.25 175 ALA A CA 1
ATOM 1363 C C . ALA A 1 175 ? 0.244 -0.359 -7.173 1.00 95.25 175 ALA A C 1
ATOM 1365 O O . ALA A 1 175 ? 0.903 -1.175 -6.533 1.00 95.25 175 ALA A O 1
ATOM 1366 N N . HIS A 1 176 ? 0.592 0.932 -7.215 1.00 96.44 176 HIS A N 1
ATOM 1367 C CA . HIS A 1 176 ? 1.682 1.485 -6.399 1.00 96.44 176 HIS A CA 1
ATOM 1368 C C . HIS A 1 176 ? 1.390 1.482 -4.891 1.00 96.44 176 HIS A C 1
ATOM 1370 O O . HIS A 1 176 ? 2.307 1.643 -4.085 1.00 96.44 176 HIS A O 1
ATOM 1376 N N . ARG A 1 177 ? 0.121 1.341 -4.498 1.00 96.81 177 ARG A N 1
ATOM 1377 C CA . ARG A 1 177 ? -0.326 1.430 -3.104 1.00 96.81 177 ARG A CA 1
ATOM 1378 C C . ARG A 1 177 ? -0.799 0.111 -2.525 1.00 96.81 177 ARG A C 1
ATOM 1380 O O . ARG A 1 177 ? -0.763 -0.053 -1.310 1.00 96.81 177 ARG A O 1
ATOM 1387 N N . ILE A 1 178 ? -1.251 -0.812 -3.360 1.00 94.31 178 ILE A N 1
ATOM 1388 C CA . ILE A 1 178 ? -1.740 -2.115 -2.930 1.00 94.31 178 ILE A CA 1
ATOM 1389 C C . ILE A 1 178 ? -1.210 -3.205 -3.854 1.00 94.31 178 ILE A C 1
ATOM 1391 O O . ILE A 1 178 ? -1.109 -3.041 -5.069 1.00 94.31 178 ILE A O 1
ATOM 1395 N N . SER A 1 179 ? -0.845 -4.326 -3.243 1.00 87.88 179 SER A N 1
ATOM 1396 C CA . SER A 1 179 ? -0.289 -5.496 -3.910 1.00 87.88 179 SER A CA 1
ATOM 1397 C C . SER A 1 179 ? -1.297 -6.098 -4.901 1.00 87.88 179 SER A C 1
ATOM 1399 O O . SER A 1 179 ? -2.238 -6.773 -4.498 1.00 87.88 179 SER A O 1
ATOM 1401 N N . ILE A 1 180 ? -1.095 -5.849 -6.196 1.00 89.44 180 ILE A N 1
ATOM 1402 C CA . ILE A 1 180 ? -1.924 -6.362 -7.296 1.00 89.44 180 ILE A CA 1
ATOM 1403 C C . ILE A 1 180 ? -1.053 -7.220 -8.206 1.00 89.44 180 ILE A C 1
ATOM 1405 O O . ILE A 1 180 ? -0.024 -6.727 -8.670 1.00 89.44 180 ILE A O 1
ATOM 1409 N N . GLN A 1 181 ? -1.447 -8.457 -8.511 1.00 89.31 181 GLN A N 1
ATOM 1410 C CA . GLN A 1 181 ? -0.700 -9.338 -9.410 1.00 89.31 181 GLN A CA 1
ATOM 1411 C C . GLN A 1 181 ? -1.199 -9.186 -10.852 1.00 89.31 181 GLN A C 1
ATOM 1413 O O . GLN A 1 181 ? -2.371 -9.410 -11.133 1.00 89.31 181 GLN A O 1
ATOM 1418 N N . ALA A 1 182 ? -0.308 -8.827 -11.777 1.00 90.69 182 ALA A N 1
ATOM 1419 C CA . ALA A 1 182 ? -0.626 -8.862 -13.202 1.00 90.69 182 ALA A CA 1
ATOM 1420 C C . ALA A 1 182 ? -0.561 -10.317 -13.689 1.00 90.69 182 ALA A C 1
ATOM 1422 O O . ALA A 1 182 ? 0.490 -10.953 -13.586 1.00 90.69 182 ALA A O 1
ATOM 1423 N N . SER A 1 183 ? -1.685 -10.831 -14.179 1.00 86.81 183 SER A N 1
ATOM 1424 C CA . SER A 1 183 ? -1.803 -12.187 -14.731 1.00 86.81 183 SER A CA 1
ATOM 1425 C C . SER A 1 183 ? -1.608 -12.196 -16.245 1.00 86.81 183 SER A C 1
ATOM 1427 O O . SER A 1 183 ? -1.126 -13.179 -16.804 1.00 86.81 183 SER A O 1
ATOM 1429 N N . ASP A 1 184 ? -1.952 -11.088 -16.902 1.00 85.38 184 ASP A N 1
ATOM 1430 C CA . ASP A 1 184 ? -1.721 -10.891 -18.325 1.00 85.38 184 ASP A CA 1
ATOM 1431 C C . ASP A 1 184 ? -0.282 -10.425 -18.608 1.00 85.38 184 ASP A C 1
ATOM 1433 O O . ASP A 1 184 ? 0.257 -9.547 -17.927 1.00 85.38 184 ASP A O 1
ATOM 1437 N N . TYR A 1 185 ? 0.340 -11.009 -19.637 1.00 85.00 185 TYR A N 1
ATOM 1438 C CA . TYR A 1 185 ? 1.717 -10.688 -20.013 1.00 85.00 185 TYR A CA 1
ATOM 1439 C C . TYR A 1 185 ? 1.843 -9.253 -20.527 1.00 85.00 185 TYR A C 1
ATOM 1441 O O . TYR A 1 185 ? 2.802 -8.576 -20.164 1.00 85.00 185 TYR A O 1
ATOM 1449 N N . ALA A 1 186 ? 0.900 -8.782 -21.354 1.00 86.12 186 ALA A N 1
ATOM 1450 C CA . ALA A 1 186 ? 0.978 -7.447 -21.941 1.00 86.12 186 ALA A CA 1
ATOM 1451 C C . ALA A 1 186 ? 0.854 -6.368 -20.859 1.00 86.12 186 ALA A C 1
ATOM 1453 O O . ALA A 1 186 ? 1.650 -5.430 -20.834 1.00 86.12 186 ALA A O 1
ATOM 1454 N N . LEU A 1 187 ? -0.059 -6.555 -19.902 1.00 88.94 187 LEU A N 1
ATOM 1455 C CA . LEU A 1 187 ? -0.155 -5.696 -18.727 1.00 88.94 187 LEU A CA 1
ATOM 1456 C C . LEU A 1 187 ? 1.121 -5.760 -17.874 1.00 88.94 187 LEU A C 1
ATOM 1458 O O . LEU A 1 187 ? 1.655 -4.721 -17.495 1.00 88.94 187 LEU A O 1
ATOM 1462 N N . ALA A 1 188 ? 1.647 -6.953 -17.576 1.00 89.38 188 ALA A N 1
ATOM 1463 C CA . ALA A 1 188 ? 2.876 -7.088 -16.791 1.00 89.38 188 ALA A CA 1
ATOM 1464 C C . ALA A 1 188 ? 4.071 -6.377 -17.453 1.00 89.38 188 ALA A C 1
ATOM 1466 O O . ALA A 1 188 ? 4.831 -5.682 -16.778 1.00 89.38 188 ALA A O 1
ATOM 1467 N N . ASP A 1 189 ? 4.215 -6.523 -18.768 1.00 86.69 189 ASP A N 1
ATOM 1468 C CA . ASP A 1 189 ? 5.269 -5.906 -19.568 1.00 86.69 189 ASP A CA 1
ATOM 1469 C C . ASP A 1 189 ? 5.105 -4.377 -19.660 1.00 86.69 189 ASP A C 1
ATOM 1471 O O . ASP A 1 189 ? 6.078 -3.640 -19.477 1.00 86.69 189 ASP A O 1
ATOM 1475 N N . PHE A 1 190 ? 3.876 -3.872 -19.828 1.00 90.19 190 PHE A N 1
ATOM 1476 C CA . PHE A 1 190 ? 3.560 -2.440 -19.738 1.00 90.19 190 PHE A CA 1
ATOM 1477 C C . PHE A 1 190 ? 3.957 -1.854 -18.376 1.00 90.19 190 PHE A C 1
ATOM 1479 O O . PHE A 1 190 ? 4.681 -0.858 -18.304 1.00 90.19 190 PHE A O 1
ATOM 1486 N N . LEU A 1 191 ? 3.547 -2.505 -17.283 1.00 92.19 191 LEU A N 1
ATOM 1487 C CA . LEU A 1 191 ? 3.813 -2.015 -15.932 1.00 92.19 191 LEU A CA 1
ATOM 1488 C C . LEU A 1 191 ? 5.316 -1.969 -15.616 1.00 92.19 191 LEU A C 1
ATOM 1490 O O . LEU A 1 191 ? 5.779 -1.061 -14.923 1.00 92.19 191 LEU A O 1
ATOM 1494 N N . VAL A 1 192 ? 6.091 -2.933 -16.119 1.00 89.31 192 VAL A N 1
ATOM 1495 C CA . VAL A 1 192 ? 7.552 -2.953 -15.953 1.00 89.31 192 VAL A CA 1
ATOM 1496 C C . VAL A 1 192 ? 8.218 -1.872 -16.795 1.00 89.31 192 VAL A C 1
ATOM 1498 O O . VAL A 1 192 ? 9.018 -1.098 -16.275 1.00 89.31 192 VAL A O 1
ATOM 1501 N N . SER A 1 193 ? 7.885 -1.805 -18.084 1.00 86.00 193 SER A N 1
ATOM 1502 C CA . SER A 1 193 ? 8.555 -0.916 -19.039 1.00 86.00 193 SER A CA 1
ATOM 1503 C C . SER A 1 193 ? 8.238 0.565 -18.820 1.00 86.00 193 SER A C 1
ATOM 1505 O O . SER A 1 193 ? 9.080 1.416 -19.113 1.00 86.00 193 SER A O 1
ATOM 1507 N N . ARG A 1 194 ? 7.039 0.894 -18.314 1.00 89.75 194 ARG A N 1
ATOM 1508 C CA . ARG A 1 194 ? 6.555 2.285 -18.239 1.00 89.75 194 ARG A CA 1
ATOM 1509 C C . ARG A 1 194 ? 6.178 2.768 -16.849 1.00 89.75 194 ARG A C 1
ATOM 1511 O O . ARG A 1 194 ? 6.154 3.978 -16.634 1.00 89.75 194 ARG A O 1
ATOM 1518 N N . CYS A 1 195 ? 5.904 1.863 -15.916 1.00 92.75 195 CYS A N 1
ATOM 1519 C CA . CYS A 1 195 ? 5.311 2.211 -14.625 1.00 92.75 195 CYS A CA 1
ATOM 1520 C C . CYS A 1 195 ? 6.159 1.750 -13.444 1.00 92.75 195 CYS A C 1
ATOM 1522 O O . CYS A 1 195 ? 5.613 1.509 -12.376 1.00 92.75 195 CYS A O 1
ATOM 1524 N N . MET A 1 196 ? 7.479 1.596 -13.611 1.00 90.75 196 MET A N 1
ATOM 1525 C CA . MET A 1 196 ? 8.415 1.294 -12.519 1.00 90.75 196 MET A CA 1
ATOM 1526 C C . MET A 1 196 ? 8.131 -0.022 -11.772 1.00 90.75 196 MET A C 1
ATOM 1528 O O . MET A 1 196 ? 8.599 -0.212 -10.646 1.00 90.75 196 MET A O 1
ATOM 1532 N N . ARG A 1 197 ? 7.401 -0.973 -12.358 1.00 90.56 197 ARG A N 1
ATOM 1533 C CA . ARG A 1 197 ? 7.193 -2.283 -11.731 1.00 90.56 197 ARG A CA 1
ATOM 1534 C C . ARG A 1 197 ? 8.457 -3.138 -11.841 1.00 90.56 197 ARG A C 1
ATOM 1536 O O . ARG A 1 197 ? 9.195 -3.053 -12.816 1.00 90.56 197 ARG A O 1
ATOM 1543 N N . TYR A 1 198 ? 8.735 -3.951 -10.828 1.00 86.94 198 TYR A N 1
ATOM 1544 C CA . TYR A 1 198 ? 9.881 -4.857 -10.825 1.00 86.94 198 TYR A CA 1
ATOM 1545 C C . TYR A 1 198 ? 9.527 -6.217 -11.398 1.00 86.94 198 TYR A C 1
ATOM 1547 O O . TYR A 1 198 ? 8.426 -6.716 -11.178 1.00 86.94 198 TYR A O 1
ATOM 1555 N N . ILE A 1 199 ? 10.498 -6.851 -12.048 1.00 85.94 199 ILE A N 1
ATOM 1556 C CA . ILE A 1 199 ? 10.453 -8.275 -12.372 1.00 85.94 199 ILE A CA 1
ATOM 1557 C C . ILE A 1 199 ? 11.089 -9.044 -11.215 1.00 85.94 199 ILE A C 1
ATOM 1559 O O . ILE A 1 199 ? 12.225 -8.777 -10.838 1.00 85.94 199 ILE A O 1
ATOM 1563 N N . PHE A 1 200 ? 10.351 -10.008 -10.676 1.00 81.19 200 PHE A N 1
ATOM 1564 C CA . PHE A 1 200 ? 10.807 -10.919 -9.624 1.00 81.19 200 PHE A CA 1
ATOM 1565 C C . PHE A 1 200 ? 11.180 -12.287 -10.171 1.00 81.19 200 PHE A C 1
ATOM 1567 O O . PHE A 1 200 ? 11.994 -12.994 -9.583 1.00 81.19 200 PHE A O 1
ATOM 1574 N N . TYR A 1 201 ? 10.555 -12.686 -11.273 1.00 82.75 201 TYR A N 1
ATOM 1575 C CA . TYR A 1 201 ? 10.822 -13.967 -11.891 1.00 82.75 201 TYR A CA 1
ATOM 1576 C C . TYR A 1 201 ? 10.387 -13.958 -13.349 1.00 82.75 201 TYR A C 1
ATOM 1578 O O . TYR A 1 201 ? 9.362 -13.380 -13.715 1.00 82.75 201 TYR A O 1
ATOM 1586 N N . ILE A 1 202 ? 11.170 -14.641 -14.175 1.00 80.50 202 ILE A N 1
ATOM 1587 C CA . ILE A 1 202 ? 10.835 -14.941 -15.562 1.00 80.50 202 ILE A CA 1
ATOM 1588 C C . ILE A 1 202 ? 10.935 -16.447 -15.704 1.00 80.50 202 ILE A C 1
ATOM 1590 O O . ILE A 1 202 ? 11.971 -17.037 -15.392 1.00 80.50 202 ILE A O 1
ATOM 1594 N N . ASN A 1 203 ? 9.865 -17.080 -16.176 1.00 79.00 203 ASN A N 1
ATOM 1595 C CA . ASN A 1 203 ? 9.896 -18.522 -16.363 1.00 79.00 203 ASN A CA 1
ATOM 1596 C C . ASN A 1 203 ? 10.851 -18.916 -17.515 1.00 79.00 203 ASN A C 1
ATOM 1598 O O . ASN A 1 203 ? 11.090 -18.110 -18.417 1.00 79.00 203 ASN A O 1
ATOM 1602 N N . PRO A 1 204 ? 11.381 -20.154 -17.557 1.00 75.62 204 PRO A N 1
ATOM 1603 C CA . PRO A 1 204 ? 12.361 -20.553 -18.575 1.00 75.62 204 PRO A CA 1
ATOM 1604 C C . PRO A 1 204 ? 11.895 -20.354 -20.027 1.00 75.62 204 PRO A C 1
ATOM 1606 O O . PRO A 1 204 ? 12.696 -20.001 -20.893 1.00 75.62 204 PRO A O 1
ATOM 1609 N N . SER A 1 205 ? 10.594 -20.520 -20.305 1.00 72.25 205 SER A N 1
ATOM 1610 C CA . SER A 1 205 ? 10.015 -20.282 -21.637 1.00 72.25 205 SER A CA 1
ATOM 1611 C C . SER A 1 205 ? 9.783 -18.802 -21.967 1.00 72.25 205 SER A C 1
ATOM 1613 O O . SER A 1 205 ? 9.464 -18.489 -23.119 1.00 72.25 205 SER A O 1
ATOM 1615 N N . ARG A 1 206 ? 9.956 -17.903 -20.986 1.00 72.75 206 ARG A N 1
ATOM 1616 C CA . ARG A 1 206 ? 9.756 -16.443 -21.056 1.00 72.75 206 ARG A CA 1
ATOM 1617 C C . ARG A 1 206 ? 8.354 -16.035 -21.496 1.00 72.75 206 ARG A C 1
ATOM 1619 O O . ARG A 1 206 ? 8.164 -15.011 -22.141 1.00 72.75 206 ARG A O 1
ATOM 1626 N N . SER A 1 207 ? 7.380 -16.876 -21.174 1.00 74.88 207 SER A N 1
ATOM 1627 C CA . SER A 1 207 ? 5.958 -16.641 -21.424 1.00 74.88 207 SER A CA 1
ATOM 1628 C C . SER A 1 207 ? 5.228 -16.114 -20.191 1.00 74.88 207 SER A C 1
ATOM 1630 O O . SER A 1 207 ? 4.074 -15.725 -20.300 1.00 74.88 207 SER A O 1
ATOM 1632 N N . LEU A 1 208 ? 5.879 -16.126 -19.026 1.00 77.12 208 LEU A N 1
ATOM 1633 C CA . LEU A 1 208 ? 5.345 -15.625 -17.769 1.00 77.12 208 LEU A CA 1
ATOM 1634 C C . LEU A 1 208 ? 6.346 -14.653 -17.146 1.00 77.12 208 LEU A C 1
ATOM 1636 O O . LEU A 1 208 ? 7.519 -14.996 -16.961 1.00 77.12 208 LEU A O 1
ATOM 1640 N N . LEU A 1 209 ? 5.853 -13.467 -16.795 1.00 82.81 209 LEU A N 1
ATOM 1641 C CA . LEU A 1 209 ? 6.565 -12.476 -15.999 1.00 82.81 209 LEU A CA 1
ATOM 1642 C C . LEU A 1 209 ? 5.886 -12.389 -14.640 1.00 82.81 209 LEU A C 1
ATOM 1644 O O . LEU A 1 209 ? 4.751 -11.931 -14.538 1.00 82.81 209 LEU A O 1
ATOM 1648 N N . TRP A 1 210 ? 6.588 -12.791 -13.588 1.00 85.56 210 TRP A N 1
ATOM 1649 C CA . TRP A 1 210 ? 6.151 -12.446 -12.247 1.00 85.56 210 TRP A CA 1
ATOM 1650 C C . TRP A 1 210 ? 6.704 -11.071 -11.907 1.00 85.56 210 TRP A C 1
ATOM 1652 O O . TRP A 1 210 ? 7.919 -10.876 -11.821 1.00 85.56 210 TRP A O 1
ATOM 1662 N N . THR A 1 211 ? 5.803 -10.111 -11.734 1.00 88.31 211 THR A N 1
ATOM 1663 C CA . THR A 1 211 ? 6.162 -8.718 -11.493 1.00 88.31 211 THR A CA 1
ATOM 1664 C C . THR A 1 211 ? 5.528 -8.201 -10.211 1.00 88.31 211 THR A C 1
ATOM 1666 O O . THR A 1 211 ? 4.408 -8.582 -9.864 1.00 88.31 211 THR A O 1
ATOM 1669 N N . HIS A 1 212 ? 6.207 -7.293 -9.517 1.00 87.06 212 HIS A N 1
ATOM 1670 C CA . HIS A 1 212 ? 5.690 -6.685 -8.296 1.00 87.06 212 HIS A CA 1
ATOM 1671 C C . HIS A 1 212 ? 6.086 -5.223 -8.153 1.00 87.06 212 HIS A C 1
ATOM 1673 O O . HIS A 1 212 ? 7.145 -4.805 -8.617 1.00 87.06 212 HIS A O 1
ATOM 1679 N N . TYR A 1 213 ? 5.250 -4.451 -7.468 1.00 89.94 213 TYR A N 1
ATOM 1680 C CA . TYR A 1 213 ? 5.673 -3.165 -6.937 1.00 89.94 213 TYR A CA 1
ATOM 1681 C C . TYR A 1 213 ? 6.424 -3.391 -5.636 1.00 89.94 213 TYR A C 1
ATOM 1683 O O . TYR A 1 213 ? 5.923 -4.045 -4.724 1.00 89.94 213 TYR A O 1
ATOM 1691 N N . ALA A 1 214 ? 7.644 -2.874 -5.566 1.00 87.38 214 ALA A N 1
ATOM 1692 C CA . ALA A 1 214 ? 8.382 -2.858 -4.320 1.00 87.38 214 ALA A CA 1
ATOM 1693 C C . ALA A 1 214 ? 7.840 -1.742 -3.411 1.00 87.38 214 ALA A C 1
ATOM 1695 O O . ALA A 1 214 ? 7.202 -0.794 -3.873 1.00 87.38 214 ALA A O 1
ATOM 1696 N N . SER A 1 215 ? 8.099 -1.853 -2.110 1.00 92.56 215 SER A N 1
ATOM 1697 C CA . SER A 1 215 ? 7.716 -0.835 -1.131 1.00 92.56 215 SER A CA 1
ATOM 1698 C C . SER A 1 215 ? 8.532 0.442 -1.361 1.00 92.56 215 SER A C 1
ATOM 1700 O O . SER A 1 215 ? 9.666 0.544 -0.905 1.00 92.56 215 SER A O 1
ATOM 1702 N N . GLU A 1 216 ? 7.981 1.407 -2.092 1.00 94.88 216 GLU A N 1
ATOM 1703 C CA . GLU A 1 216 ? 8.632 2.686 -2.402 1.00 94.88 216 GLU A CA 1
ATOM 1704 C C . GLU A 1 216 ? 7.747 3.835 -1.907 1.00 94.88 216 GLU A C 1
ATOM 1706 O O . GLU A 1 216 ? 6.826 4.259 -2.617 1.00 94.88 216 GLU A O 1
ATOM 1711 N N . PRO A 1 217 ? 7.993 4.353 -0.687 1.00 97.12 217 PRO A N 1
ATOM 1712 C CA . PRO A 1 217 ? 7.072 5.279 -0.035 1.00 97.12 217 PRO A CA 1
ATOM 1713 C C . PRO A 1 217 ? 6.813 6.553 -0.839 1.00 97.12 217 PRO A C 1
ATOM 1715 O O . PRO A 1 217 ? 5.702 7.073 -0.794 1.00 97.12 217 PRO A O 1
ATOM 1718 N N . ILE A 1 218 ? 7.797 7.040 -1.604 1.00 97.56 218 ILE A N 1
ATOM 1719 C CA . ILE A 1 218 ? 7.636 8.221 -2.461 1.00 97.56 218 ILE A CA 1
ATOM 1720 C C . ILE A 1 218 ? 6.670 7.976 -3.629 1.00 97.56 218 ILE A C 1
ATOM 1722 O O . ILE A 1 218 ? 5.832 8.834 -3.910 1.00 97.56 218 ILE A O 1
ATOM 1726 N N . LEU A 1 219 ? 6.728 6.806 -4.276 1.00 97.62 219 LEU A N 1
ATOM 1727 C CA . LEU A 1 219 ? 5.812 6.452 -5.366 1.00 97.62 219 LEU A CA 1
ATOM 1728 C C . LEU A 1 219 ? 4.394 6.262 -4.824 1.00 97.62 219 LEU A C 1
ATOM 1730 O O . LEU A 1 219 ? 3.452 6.840 -5.359 1.00 97.62 219 LEU A O 1
ATOM 1734 N N . ALA A 1 220 ? 4.249 5.545 -3.706 1.00 97.56 220 ALA A N 1
ATOM 1735 C CA . ALA A 1 220 ? 2.967 5.390 -3.022 1.00 97.56 220 ALA A CA 1
ATOM 1736 C C . ALA A 1 220 ? 2.364 6.742 -2.598 1.00 97.56 220 ALA A C 1
ATOM 1738 O O . ALA A 1 220 ? 1.166 6.976 -2.766 1.00 97.56 220 ALA A O 1
ATOM 1739 N N . PHE A 1 221 ? 3.198 7.660 -2.099 1.00 97.44 221 PHE A N 1
ATOM 1740 C CA . PHE A 1 221 ? 2.788 9.008 -1.711 1.00 97.44 221 PHE A CA 1
ATOM 1741 C C . PHE A 1 221 ? 2.313 9.835 -2.913 1.00 97.44 221 PHE A C 1
ATOM 1743 O O . PHE A 1 221 ? 1.247 10.449 -2.853 1.00 97.44 221 PHE A O 1
ATOM 1750 N N . GLN A 1 222 ? 3.060 9.838 -4.024 1.00 97.12 222 GLN A N 1
ATOM 1751 C CA . GLN A 1 222 ? 2.635 10.542 -5.241 1.00 97.12 222 GLN A CA 1
ATOM 1752 C C . GLN A 1 222 ? 1.377 9.912 -5.852 1.00 97.12 222 GLN A C 1
ATOM 1754 O O . GLN A 1 222 ? 0.502 10.643 -6.317 1.00 97.12 222 GLN A O 1
ATOM 1759 N N . ALA A 1 223 ? 1.231 8.587 -5.787 1.00 97.38 223 ALA A N 1
ATOM 1760 C CA . ALA A 1 223 ? 0.027 7.900 -6.236 1.00 97.38 223 ALA A CA 1
ATOM 1761 C C . ALA A 1 223 ? -1.205 8.276 -5.395 1.00 97.38 223 ALA A C 1
ATOM 1763 O O . ALA A 1 223 ? -2.271 8.551 -5.948 1.00 97.38 223 ALA A O 1
ATOM 1764 N N . ALA A 1 224 ? -1.055 8.376 -4.070 1.00 96.81 224 ALA A N 1
ATOM 1765 C CA . ALA A 1 224 ? -2.106 8.869 -3.181 1.00 96.81 224 ALA A CA 1
ATOM 1766 C C . ALA A 1 224 ? -2.510 10.313 -3.530 1.00 96.81 224 ALA A C 1
ATOM 1768 O O . ALA A 1 224 ? -3.698 10.603 -3.670 1.00 96.81 224 ALA A O 1
ATOM 1769 N N . ARG A 1 225 ? -1.536 11.207 -3.774 1.00 95.06 225 ARG A N 1
ATOM 1770 C CA . ARG A 1 225 ? -1.807 12.595 -4.206 1.00 95.06 225 ARG A CA 1
ATOM 1771 C C . ARG A 1 225 ? -2.532 12.656 -5.550 1.00 95.06 225 ARG A C 1
ATOM 1773 O O . ARG A 1 225 ? -3.440 13.471 -5.711 1.00 95.06 225 ARG A O 1
ATOM 1780 N N . ALA A 1 226 ? -2.160 11.803 -6.503 1.00 95.50 226 ALA A N 1
ATOM 1781 C CA . ALA A 1 226 ? -2.828 11.721 -7.797 1.00 95.50 226 ALA A CA 1
ATOM 1782 C C . ALA A 1 226 ? -4.284 11.233 -7.663 1.00 95.50 226 ALA A C 1
ATOM 1784 O O . ALA A 1 226 ? -5.152 11.717 -8.385 1.00 95.50 226 ALA A O 1
ATOM 1785 N N . MET A 1 227 ? -4.574 10.356 -6.694 1.00 94.81 227 MET A N 1
ATOM 1786 C CA . MET A 1 227 ? -5.916 9.843 -6.371 1.00 94.81 227 MET A CA 1
ATOM 1787 C C . MET A 1 227 ? -6.659 10.640 -5.281 1.00 94.81 227 MET A C 1
ATOM 1789 O O . MET A 1 227 ? -7.562 10.108 -4.635 1.00 94.81 227 MET A O 1
ATOM 1793 N N . ARG A 1 228 ? -6.313 11.913 -5.046 1.00 92.19 228 ARG A N 1
ATOM 1794 C CA . ARG A 1 228 ? -6.943 12.715 -3.977 1.00 92.19 228 ARG A CA 1
ATOM 1795 C C . ARG A 1 228 ? -8.436 12.990 -4.188 1.00 92.19 228 ARG A C 1
ATOM 1797 O O . ARG A 1 228 ? -9.147 13.237 -3.227 1.00 92.19 228 ARG A O 1
ATOM 1804 N N . THR A 1 229 ? -8.919 12.990 -5.432 1.00 93.38 229 THR A N 1
ATOM 1805 C CA . THR A 1 229 ? -10.322 13.315 -5.724 1.00 93.38 229 THR A CA 1
ATOM 1806 C C . THR A 1 229 ? -11.196 12.057 -5.752 1.00 93.38 229 THR A C 1
ATOM 1808 O O . THR A 1 229 ? -10.757 11.030 -6.282 1.00 93.38 229 THR A O 1
ATOM 1811 N N . PRO A 1 230 ? -12.454 12.124 -5.272 1.00 94.94 230 PRO A N 1
ATOM 1812 C CA . PRO A 1 230 ? -13.402 11.012 -5.379 1.00 94.94 230 PRO A CA 1
ATOM 1813 C C . PRO A 1 230 ? -13.587 10.507 -6.814 1.00 94.94 230 PRO A C 1
ATOM 1815 O O . PRO A 1 230 ? -13.531 9.301 -7.037 1.00 94.94 230 PRO A O 1
ATOM 1818 N N . ALA A 1 231 ? -13.661 11.408 -7.799 1.00 95.88 231 ALA A N 1
ATOM 1819 C CA . ALA A 1 231 ? -13.699 11.052 -9.218 1.00 95.88 231 ALA A CA 1
ATOM 1820 C C . ALA A 1 231 ? -12.513 10.173 -9.656 1.00 95.88 231 ALA A C 1
ATOM 1822 O O . ALA A 1 231 ? -12.697 9.172 -10.348 1.00 95.88 231 ALA A O 1
ATOM 1823 N N . ARG A 1 232 ? -11.280 10.501 -9.238 1.00 95.56 232 ARG A N 1
ATOM 1824 C CA . ARG A 1 232 ? -10.102 9.699 -9.604 1.00 95.56 232 ARG A CA 1
ATOM 1825 C C . ARG A 1 232 ? -10.074 8.358 -8.869 1.00 95.56 232 ARG A C 1
ATOM 1827 O O . ARG A 1 232 ? -9.677 7.360 -9.465 1.00 95.56 232 ARG A O 1
ATOM 1834 N N . ARG A 1 233 ? -10.513 8.313 -7.606 1.00 96.69 233 ARG A N 1
ATOM 1835 C CA . ARG A 1 233 ? -10.674 7.057 -6.846 1.00 96.69 233 ARG A CA 1
ATOM 1836 C C . ARG A 1 233 ? -11.696 6.134 -7.503 1.00 96.69 233 ARG A C 1
ATOM 1838 O O . ARG A 1 233 ? -11.432 4.943 -7.643 1.00 96.69 233 ARG A O 1
ATOM 1845 N N . LEU A 1 234 ? -12.815 6.696 -7.956 1.00 97.25 234 LEU A N 1
ATOM 1846 C CA . LEU A 1 234 ? -13.838 5.979 -8.707 1.00 97.25 234 LEU A CA 1
ATOM 1847 C C . LEU A 1 234 ? -13.263 5.395 -10.005 1.00 97.25 234 LEU A C 1
ATOM 1849 O O . LEU A 1 234 ? -13.419 4.201 -10.240 1.00 97.25 234 LEU A O 1
ATOM 1853 N N . GLN A 1 235 ? -12.527 6.186 -10.795 1.00 97.31 235 GLN A N 1
ATOM 1854 C CA . GLN A 1 235 ? -11.851 5.700 -12.008 1.00 97.31 235 GLN A CA 1
ATOM 1855 C C . GLN A 1 235 ? -10.866 4.561 -11.710 1.00 97.31 235 GLN A C 1
ATOM 1857 O O . GLN A 1 235 ? -10.864 3.547 -12.406 1.00 97.31 235 GLN A O 1
ATOM 1862 N N . ALA A 1 236 ? -10.047 4.694 -10.662 1.00 97.25 236 ALA A N 1
ATOM 1863 C CA . ALA A 1 236 ? -9.109 3.649 -10.253 1.00 97.25 236 ALA A CA 1
ATOM 1864 C C . ALA A 1 236 ? -9.836 2.346 -9.888 1.00 97.25 236 ALA A C 1
ATOM 1866 O O . ALA A 1 236 ? -9.430 1.267 -10.321 1.00 97.25 236 ALA A O 1
ATOM 1867 N N . LEU A 1 237 ? -10.948 2.445 -9.154 1.00 96.88 237 LEU A N 1
ATOM 1868 C CA . LEU A 1 237 ? -11.761 1.293 -8.780 1.00 96.88 237 LEU A CA 1
ATOM 1869 C C . LEU A 1 237 ? -12.471 0.661 -9.990 1.00 96.88 237 LEU A C 1
ATOM 1871 O O . LEU A 1 237 ? -12.486 -0.561 -10.112 1.00 96.88 237 LEU A O 1
ATOM 1875 N N . GLN A 1 238 ? -12.991 1.465 -10.922 1.00 96.44 238 GLN A N 1
ATOM 1876 C CA . GLN A 1 238 ? -13.574 0.979 -12.179 1.00 96.44 238 GLN A CA 1
ATOM 1877 C C . GLN A 1 238 ? -12.554 0.187 -13.002 1.00 96.44 238 GLN A C 1
ATOM 1879 O O . GLN A 1 238 ? -12.858 -0.914 -13.463 1.00 96.44 238 GLN A O 1
ATOM 1884 N N . ARG A 1 239 ? -11.328 0.710 -13.157 1.00 95.44 239 ARG A N 1
ATOM 1885 C CA . ARG A 1 239 ? -10.255 0.001 -13.872 1.00 95.44 239 ARG A CA 1
ATOM 1886 C C . ARG A 1 239 ? -9.832 -1.276 -13.150 1.00 95.44 239 ARG A C 1
ATOM 1888 O O . ARG A 1 239 ? -9.593 -2.276 -13.817 1.00 95.44 239 ARG A O 1
ATOM 1895 N N . LEU A 1 240 ? -9.800 -1.279 -11.816 1.00 95.31 240 LEU A N 1
ATOM 1896 C CA . LEU A 1 240 ? -9.518 -2.479 -11.021 1.00 95.31 240 LEU A CA 1
ATOM 1897 C C . LEU A 1 240 ? -10.567 -3.576 -11.242 1.00 95.31 240 LEU A C 1
ATOM 1899 O O . LEU A 1 240 ? -10.206 -4.710 -11.549 1.00 95.31 240 LEU A O 1
ATOM 1903 N N . VAL A 1 241 ? -11.855 -3.234 -11.140 1.00 93.81 241 VAL A N 1
ATOM 1904 C CA . VAL A 1 241 ? -12.971 -4.165 -11.389 1.00 93.81 241 VAL A CA 1
ATOM 1905 C C . VAL A 1 241 ? -12.921 -4.700 -12.821 1.00 93.81 241 VAL A C 1
ATOM 1907 O O . VAL A 1 241 ? -13.080 -5.900 -13.049 1.00 93.81 241 VAL A O 1
ATOM 1910 N N . LEU A 1 242 ? -12.645 -3.834 -13.798 1.00 92.19 242 LEU A N 1
ATOM 1911 C CA . LEU A 1 242 ? -12.527 -4.227 -15.200 1.00 92.19 242 LEU A CA 1
ATOM 1912 C C . LEU A 1 242 ? -11.342 -5.174 -15.441 1.00 92.19 242 LEU A C 1
ATOM 1914 O O . LEU A 1 242 ? -11.500 -6.204 -16.090 1.00 92.19 242 LEU A O 1
ATOM 1918 N N . ALA A 1 243 ? -10.161 -4.852 -14.912 1.00 91.88 243 ALA A N 1
ATOM 1919 C CA . ALA A 1 243 ? -8.971 -5.685 -15.065 1.00 91.88 243 ALA A CA 1
ATOM 1920 C C . ALA A 1 243 ? -9.133 -7.046 -14.372 1.00 91.88 243 ALA A C 1
ATOM 1922 O O . ALA A 1 243 ? -8.723 -8.069 -14.921 1.00 91.88 243 ALA A O 1
ATOM 1923 N N . HIS A 1 244 ? -9.771 -7.069 -13.200 1.00 91.56 244 HIS A N 1
ATOM 1924 C CA . HIS A 1 244 ? -10.066 -8.301 -12.478 1.00 91.56 244 HIS A CA 1
ATOM 1925 C C . HIS A 1 244 ? -11.090 -9.172 -13.222 1.00 91.56 244 HIS A C 1
ATOM 1927 O O . HIS A 1 244 ? -10.838 -10.349 -13.458 1.00 91.56 244 HIS A O 1
ATOM 1933 N N . SER A 1 245 ? -12.205 -8.589 -13.676 1.00 87.88 245 SER A N 1
ATOM 1934 C CA . SER A 1 245 ? -13.245 -9.321 -14.423 1.00 87.88 245 SER A CA 1
ATOM 1935 C C . SER A 1 245 ? -12.758 -9.884 -15.763 1.00 87.88 245 SER A C 1
ATOM 1937 O O . SER A 1 245 ? -13.269 -10.906 -16.215 1.00 87.88 245 SER A O 1
ATOM 1939 N N . ARG A 1 246 ? -11.747 -9.262 -16.382 1.00 88.12 246 ARG A N 1
ATOM 1940 C CA . ARG A 1 246 ? -11.073 -9.763 -17.594 1.00 88.12 246 ARG A CA 1
ATOM 1941 C C . ARG A 1 246 ? -9.983 -10.803 -17.316 1.00 88.12 246 ARG A C 1
ATOM 1943 O O . ARG A 1 246 ? -9.396 -11.320 -18.261 1.00 88.12 246 ARG A O 1
ATOM 1950 N N . GLY A 1 247 ? -9.666 -11.078 -16.050 1.00 87.81 247 GLY A N 1
ATOM 1951 C CA . GLY A 1 247 ? -8.564 -11.962 -15.666 1.00 87.81 247 GLY A CA 1
ATOM 1952 C C . GLY A 1 247 ? -7.170 -11.385 -15.938 1.00 87.81 247 GLY A C 1
ATOM 1953 O O . GLY A 1 247 ? -6.181 -12.102 -15.806 1.00 87.81 247 GLY A O 1
ATOM 1954 N N . SER A 1 248 ? -7.058 -10.099 -16.289 1.00 89.00 248 SER A N 1
ATOM 1955 C CA . SER A 1 248 ? -5.767 -9.420 -16.485 1.00 89.00 248 SER A CA 1
ATOM 1956 C C . SER A 1 248 ? -5.020 -9.226 -15.166 1.00 89.00 248 SER A C 1
ATOM 1958 O O . SER A 1 248 ? -3.791 -9.127 -15.146 1.00 89.00 248 SER A O 1
ATOM 1960 N N . VAL A 1 249 ? -5.767 -9.185 -14.062 1.00 91.25 249 VAL A N 1
ATOM 1961 C CA . VAL A 1 249 ? -5.265 -8.992 -12.707 1.00 91.25 249 VAL A CA 1
ATOM 1962 C C . VAL A 1 249 ? -5.831 -10.052 -11.762 1.00 91.25 249 VAL A C 1
ATOM 1964 O O . VAL A 1 249 ? -7.046 -10.234 -11.668 1.00 91.25 249 VAL A O 1
ATOM 1967 N N . ASP A 1 250 ? -4.938 -10.680 -11.001 1.00 88.69 250 ASP A N 1
ATOM 1968 C CA . ASP A 1 250 ? -5.271 -11.478 -9.825 1.00 88.69 250 ASP A CA 1
ATOM 1969 C C . ASP A 1 250 ? -5.130 -10.628 -8.550 1.00 88.69 250 ASP A C 1
ATOM 1971 O O . ASP A 1 250 ? -4.097 -10.000 -8.286 1.00 88.69 250 ASP A O 1
ATOM 1975 N N . LEU A 1 251 ? -6.207 -10.594 -7.767 1.00 88.25 251 LEU A N 1
ATOM 1976 C CA . LEU A 1 251 ? -6.304 -9.858 -6.507 1.00 88.25 251 LEU A CA 1
ATOM 1977 C C . LEU A 1 251 ? -6.017 -10.740 -5.286 1.00 88.25 251 LEU A C 1
ATOM 1979 O O . LEU A 1 251 ? -5.816 -10.218 -4.189 1.00 88.25 251 LEU A O 1
ATOM 1983 N N . GLY A 1 252 ? -5.962 -12.063 -5.455 1.00 85.69 252 GLY A N 1
ATOM 1984 C CA . GLY A 1 252 ? -5.966 -13.002 -4.342 1.00 85.69 252 GLY A CA 1
ATOM 1985 C C . GLY A 1 252 ? -7.282 -12.918 -3.567 1.00 85.69 252 GLY A C 1
ATOM 1986 O O . GLY A 1 252 ? -8.354 -13.067 -4.148 1.00 85.69 252 GLY A O 1
ATOM 1987 N N . ASP A 1 253 ? -7.203 -12.677 -2.256 1.00 87.44 253 ASP A N 1
ATOM 1988 C CA . ASP A 1 253 ? -8.396 -12.477 -1.433 1.00 87.44 253 ASP A CA 1
ATOM 1989 C C . ASP A 1 253 ? -8.983 -11.079 -1.684 1.00 87.44 253 ASP A C 1
ATOM 1991 O O . ASP A 1 253 ? -8.426 -10.044 -1.304 1.00 87.44 253 ASP A O 1
ATOM 1995 N N . VAL A 1 254 ? -10.131 -11.051 -2.358 1.00 90.25 254 VAL A N 1
ATOM 1996 C CA . VAL A 1 254 ? -10.817 -9.808 -2.720 1.00 90.25 254 VAL A CA 1
ATOM 1997 C C . VAL A 1 254 ? -11.278 -9.031 -1.481 1.00 90.25 254 VAL A C 1
ATOM 1999 O O . VAL A 1 254 ? -11.273 -7.797 -1.485 1.00 90.25 254 VAL A O 1
ATOM 2002 N N . GLY A 1 255 ? -11.637 -9.728 -0.401 1.00 91.50 255 GLY A N 1
ATOM 2003 C CA . GLY A 1 255 ? -12.009 -9.103 0.862 1.00 91.50 255 GLY A CA 1
ATOM 2004 C C . GLY A 1 255 ? -10.840 -8.323 1.459 1.00 91.50 255 GLY A C 1
ATOM 2005 O O . GLY A 1 255 ? -11.005 -7.149 1.804 1.00 91.50 255 GLY A O 1
ATOM 2006 N N . GLU A 1 256 ? -9.657 -8.942 1.530 1.00 93.62 256 GLU A N 1
ATOM 2007 C CA . GLU A 1 256 ? -8.414 -8.278 1.949 1.00 93.62 256 GLU A CA 1
ATOM 2008 C C . GLU A 1 256 ? -8.153 -7.013 1.123 1.00 93.62 256 GLU A C 1
ATOM 2010 O O . GLU A 1 256 ? -7.827 -5.962 1.684 1.00 93.62 256 GLU A O 1
ATOM 2015 N N . MET A 1 257 ? -8.339 -7.086 -0.202 1.00 94.31 257 MET A N 1
ATOM 2016 C CA . MET A 1 257 ? -8.127 -5.936 -1.085 1.00 94.31 257 MET A CA 1
ATOM 2017 C C . MET A 1 257 ? -9.083 -4.786 -0.780 1.00 94.31 257 MET A C 1
ATOM 2019 O O . MET A 1 257 ? -8.650 -3.641 -0.651 1.00 94.31 257 MET A O 1
ATOM 2023 N N . ILE A 1 258 ? -10.375 -5.076 -0.616 1.00 95.62 258 ILE A N 1
ATOM 2024 C CA . ILE A 1 258 ? -11.382 -4.060 -0.287 1.00 95.62 258 ILE A CA 1
ATOM 2025 C C . ILE A 1 258 ? -11.076 -3.411 1.062 1.00 95.62 258 ILE A C 1
ATOM 2027 O O . ILE A 1 258 ? -11.109 -2.184 1.177 1.00 95.62 258 ILE A O 1
ATOM 2031 N N . ALA A 1 259 ? -10.738 -4.210 2.077 1.00 96.69 259 ALA A N 1
ATOM 2032 C CA . ALA A 1 259 ? -10.371 -3.693 3.389 1.00 96.69 259 ALA A CA 1
ATOM 2033 C C . ALA A 1 259 ? -9.153 -2.763 3.300 1.00 96.69 259 ALA A C 1
ATOM 2035 O O . ALA A 1 259 ? -9.187 -1.652 3.823 1.00 96.69 259 ALA A O 1
ATOM 2036 N N . ALA A 1 260 ? -8.107 -3.161 2.578 1.00 97.69 260 ALA A N 1
ATOM 2037 C CA . ALA A 1 260 ? -6.929 -2.327 2.375 1.00 97.69 260 ALA A CA 1
ATOM 2038 C C . ALA A 1 260 ? -7.231 -1.022 1.620 1.00 97.69 260 ALA A C 1
ATOM 2040 O O . ALA A 1 260 ? -6.717 0.023 2.018 1.00 97.69 260 ALA A O 1
ATOM 2041 N N . ILE A 1 261 ? -8.097 -1.039 0.599 1.00 97.88 261 ILE A N 1
ATOM 2042 C CA . ILE A 1 261 ? -8.550 0.180 -0.096 1.00 97.88 261 ILE A CA 1
ATOM 2043 C C . ILE A 1 261 ? -9.230 1.141 0.893 1.00 97.88 261 ILE A C 1
ATOM 2045 O O . ILE A 1 261 ? -8.883 2.322 0.942 1.00 97.88 261 ILE A O 1
ATOM 2049 N N . ILE A 1 262 ? -10.142 0.636 1.731 1.00 97.88 262 ILE A N 1
ATOM 2050 C CA . ILE A 1 262 ? -10.837 1.433 2.755 1.00 97.88 262 ILE A CA 1
ATOM 2051 C C . ILE A 1 262 ? -9.839 2.055 3.745 1.00 97.88 262 ILE A C 1
ATOM 2053 O O . ILE A 1 262 ? -9.929 3.243 4.068 1.00 97.88 262 ILE A O 1
ATOM 2057 N N . LEU A 1 263 ? -8.872 1.268 4.222 1.00 98.25 263 LEU A N 1
ATOM 2058 C CA . LEU A 1 263 ? -7.857 1.717 5.179 1.00 98.25 263 LEU A CA 1
ATOM 2059 C C . LEU A 1 263 ? -6.933 2.782 4.569 1.00 98.25 263 LEU A C 1
ATOM 2061 O O . LEU A 1 263 ? -6.659 3.796 5.212 1.00 98.25 263 LEU A O 1
ATOM 2065 N N . LEU A 1 264 ? -6.499 2.589 3.320 1.00 98.06 264 LEU A N 1
ATOM 2066 C CA . LEU A 1 264 ? -5.664 3.544 2.586 1.00 98.06 264 LEU A CA 1
ATOM 2067 C C . LEU A 1 264 ? -6.385 4.873 2.355 1.00 98.06 264 LEU A C 1
ATOM 2069 O O . LEU A 1 264 ? -5.827 5.926 2.653 1.00 98.06 264 LEU A O 1
ATOM 2073 N N . TRP A 1 265 ? -7.634 4.846 1.886 1.00 97.12 265 TRP A N 1
ATOM 2074 C CA . TRP A 1 265 ? -8.410 6.071 1.666 1.00 97.12 265 TRP A CA 1
ATOM 2075 C C . TRP A 1 265 ? -8.780 6.779 2.969 1.00 97.12 265 TRP A C 1
ATOM 2077 O O . TRP A 1 265 ? -8.872 8.007 3.002 1.00 97.12 265 TRP A O 1
ATOM 2087 N N . THR A 1 266 ? -8.908 6.030 4.067 1.00 97.06 266 THR A N 1
ATOM 2088 C CA . THR A 1 266 ? -9.025 6.628 5.398 1.00 97.06 266 THR A CA 1
ATOM 2089 C C . THR A 1 266 ? -7.761 7.405 5.761 1.00 97.06 266 THR A C 1
ATOM 2091 O O . THR A 1 266 ? -7.870 8.555 6.181 1.00 97.06 266 THR A O 1
ATOM 2094 N N . MET A 1 267 ? -6.566 6.833 5.566 1.00 96.62 267 MET A N 1
ATOM 2095 C CA . MET A 1 267 ? -5.305 7.556 5.795 1.00 96.62 267 MET A CA 1
ATOM 2096 C C . MET A 1 267 ? -5.153 8.775 4.879 1.00 96.62 267 MET A C 1
ATOM 2098 O O . MET A 1 267 ? -4.708 9.828 5.337 1.00 96.62 267 MET A O 1
ATOM 2102 N N . ASP A 1 268 ? -5.578 8.672 3.619 1.00 95.38 268 ASP A N 1
ATOM 2103 C CA . ASP A 1 268 ? -5.488 9.775 2.654 1.00 95.38 268 ASP A CA 1
ATOM 2104 C C . ASP A 1 268 ? -6.257 11.020 3.103 1.00 95.38 268 ASP A C 1
ATOM 2106 O O . ASP A 1 268 ? -5.804 12.137 2.859 1.00 95.38 268 ASP A O 1
ATOM 2110 N N . SER A 1 269 ? -7.378 10.845 3.812 1.00 93.31 269 SER A N 1
ATOM 2111 C CA . SER A 1 269 ? -8.180 11.963 4.334 1.00 93.31 269 SER A CA 1
ATOM 2112 C C . SER A 1 269 ? -7.404 12.885 5.293 1.00 93.31 269 SER A C 1
ATOM 2114 O O . SER A 1 269 ? -7.756 14.053 5.480 1.00 93.31 269 SER A O 1
ATOM 2116 N N . PHE A 1 270 ? -6.314 12.382 5.881 1.00 92.25 270 PHE A N 1
ATOM 2117 C CA . PHE A 1 270 ? -5.374 13.166 6.682 1.00 92.25 270 PHE A CA 1
ATOM 2118 C C . PHE A 1 270 ? -4.227 13.745 5.849 1.00 92.25 270 PHE A C 1
ATOM 2120 O O . PHE A 1 270 ? -3.729 14.824 6.167 1.00 92.25 270 PHE A O 1
ATOM 2127 N N . MET A 1 271 ? -3.827 13.062 4.773 1.00 82.69 271 MET A N 1
ATOM 2128 C CA . MET A 1 271 ? -2.774 13.516 3.861 1.00 82.69 271 MET A CA 1
ATOM 2129 C C . MET A 1 271 ? -3.196 14.721 3.016 1.00 82.69 271 MET A C 1
ATOM 2131 O O . MET A 1 271 ? -2.350 15.525 2.651 1.00 82.69 271 MET A O 1
ATOM 2135 N N . GLU A 1 272 ? -4.489 14.907 2.746 1.00 74.31 272 GLU A N 1
ATOM 2136 C CA . GLU A 1 272 ? -4.999 16.087 2.024 1.00 74.31 272 GLU A CA 1
ATOM 2137 C C . GLU A 1 272 ? -4.655 17.424 2.706 1.00 74.31 272 GLU A C 1
ATOM 2139 O O . GLU A 1 272 ? -4.684 18.473 2.065 1.00 74.31 272 GLU A O 1
ATOM 2144 N N . LYS A 1 273 ? -4.310 17.389 3.997 1.00 75.69 273 LYS A N 1
ATOM 2145 C CA . LYS A 1 273 ? -4.037 18.568 4.827 1.00 75.69 273 LYS A CA 1
ATOM 2146 C C . LYS A 1 273 ? -2.547 18.873 4.992 1.00 75.69 273 LYS A C 1
ATOM 2148 O O . LYS A 1 273 ? -2.214 19.837 5.675 1.00 75.69 273 LYS A O 1
ATOM 2153 N N . SER A 1 274 ? -1.656 18.058 4.424 1.00 82.00 274 SER A N 1
ATOM 2154 C CA . SER A 1 274 ? -0.209 18.221 4.574 1.00 82.00 274 SER A CA 1
ATOM 2155 C C . SER A 1 274 ? 0.536 17.926 3.277 1.00 82.00 274 SER A C 1
ATOM 2157 O O . SER A 1 274 ? 0.230 16.974 2.564 1.00 82.00 274 SER A O 1
ATOM 2159 N N . ASP A 1 275 ? 1.571 18.712 2.993 1.00 84.69 275 ASP A N 1
ATOM 2160 C CA . ASP A 1 275 ? 2.469 18.448 1.869 1.00 84.69 275 ASP A CA 1
ATOM 2161 C C . ASP A 1 275 ? 3.442 17.288 2.128 1.00 84.69 275 ASP A C 1
ATOM 2163 O O . ASP A 1 275 ? 4.045 16.772 1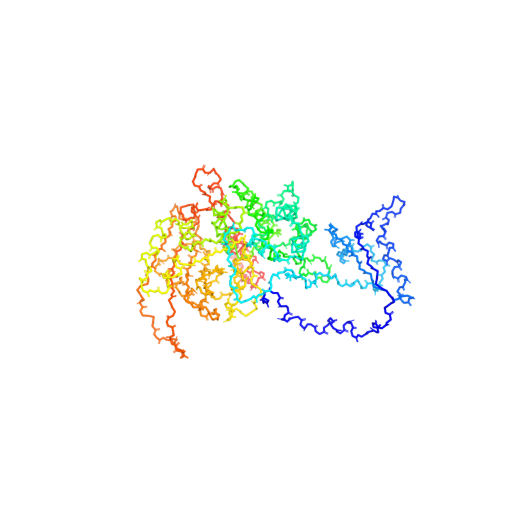.177 1.00 84.69 275 ASP A O 1
ATOM 2167 N N . PHE A 1 276 ? 3.552 16.838 3.385 1.00 92.62 276 PHE A N 1
ATOM 2168 C CA . PHE A 1 276 ? 4.510 15.833 3.833 1.00 92.62 276 PHE A CA 1
ATOM 2169 C C . PHE A 1 276 ? 3.850 14.684 4.622 1.00 92.62 276 PHE A C 1
ATOM 2171 O O . PHE A 1 276 ? 2.783 14.850 5.215 1.00 92.62 276 PHE A O 1
ATOM 2178 N N . PRO A 1 277 ? 4.475 13.492 4.649 1.00 94.88 277 PRO A N 1
ATOM 2179 C CA . PRO A 1 277 ? 4.082 12.381 5.513 1.00 94.88 277 PRO A CA 1
ATOM 2180 C C . PRO A 1 277 ? 3.891 12.793 6.978 1.00 94.88 277 PRO A C 1
ATOM 2182 O O . PRO A 1 277 ? 4.786 13.362 7.602 1.00 94.88 277 PRO A O 1
ATOM 2185 N N . SER A 1 278 ? 2.733 12.458 7.548 1.00 94.81 278 SER A N 1
ATOM 2186 C CA . SER A 1 278 ? 2.401 12.780 8.935 1.00 94.81 278 SER A CA 1
ATOM 2187 C C . SER A 1 278 ? 1.706 11.615 9.617 1.00 94.81 278 SER A C 1
ATOM 2189 O O . SER A 1 278 ? 0.799 11.001 9.053 1.00 94.81 278 SER A O 1
ATOM 2191 N N . SER A 1 279 ? 2.133 11.316 10.839 1.00 95.94 279 SER A N 1
ATOM 2192 C CA . SER A 1 279 ? 1.501 10.300 11.665 1.00 95.94 279 SER A CA 1
ATOM 2193 C C . SER A 1 279 ? 0.190 10.802 12.262 1.00 95.94 279 SER A C 1
ATOM 2195 O O . SER A 1 279 ? 0.062 11.936 12.724 1.00 95.94 279 SER A O 1
ATOM 2197 N N . VAL A 1 280 ? -0.797 9.917 12.292 1.00 96.50 280 VAL A N 1
ATOM 2198 C CA . VAL A 1 280 ? -2.136 10.178 12.811 1.00 96.50 280 VAL A CA 1
ATOM 2199 C C . VAL A 1 280 ? -2.284 9.464 14.149 1.00 96.50 280 VAL A C 1
ATOM 2201 O O . VAL A 1 280 ? -1.790 8.351 14.331 1.00 96.50 280 VAL A O 1
ATOM 2204 N N . ALA A 1 281 ? -2.944 10.104 15.114 1.00 97.38 281 ALA A N 1
ATOM 2205 C CA . ALA A 1 281 ? -3.264 9.442 16.374 1.00 97.38 281 ALA A CA 1
ATOM 2206 C C . ALA A 1 281 ? -4.248 8.283 16.139 1.00 97.38 281 ALA A C 1
ATOM 2208 O O . ALA A 1 281 ? -5.198 8.441 15.370 1.00 97.38 281 ALA A O 1
ATOM 2209 N N . VAL A 1 282 ? -4.068 7.151 16.826 1.00 97.56 282 VAL A N 1
ATOM 2210 C CA . VAL A 1 282 ? -4.922 5.955 16.665 1.00 97.56 282 VAL A CA 1
ATOM 2211 C C . VAL A 1 282 ? -6.407 6.296 16.805 1.00 97.56 282 VAL A C 1
ATOM 2213 O O . VAL A 1 282 ? -7.201 5.944 15.934 1.00 97.56 282 VAL A O 1
ATOM 2216 N N . HIS A 1 283 ? -6.788 7.054 17.837 1.00 96.38 283 HIS A N 1
ATOM 2217 C CA . HIS A 1 283 ? -8.183 7.458 18.029 1.00 96.38 283 HIS A CA 1
ATOM 2218 C C . HIS A 1 283 ? -8.732 8.321 16.879 1.00 96.38 283 HIS A C 1
ATOM 2220 O O . HIS A 1 283 ? -9.891 8.161 16.506 1.00 96.38 283 HIS A O 1
ATOM 2226 N N . ARG A 1 284 ? -7.912 9.202 16.279 1.00 97.31 284 ARG A N 1
ATOM 2227 C CA . ARG A 1 284 ? -8.314 10.031 15.126 1.00 97.31 284 ARG A CA 1
ATOM 2228 C C . ARG A 1 284 ? -8.530 9.173 13.891 1.00 97.31 284 ARG A C 1
ATOM 2230 O O . ARG A 1 284 ? -9.506 9.374 13.177 1.00 97.31 284 ARG A O 1
ATOM 2237 N N . PHE A 1 285 ? -7.641 8.212 13.655 1.00 97.62 285 PHE A N 1
ATOM 2238 C CA . PHE A 1 285 ? -7.786 7.279 12.545 1.00 97.62 285 PHE A CA 1
ATOM 2239 C C . PHE A 1 285 ? -9.052 6.432 12.677 1.00 97.62 285 PHE A C 1
ATOM 2241 O O . PHE A 1 285 ? -9.816 6.340 11.724 1.00 97.62 285 PHE A O 1
ATOM 2248 N N . LEU A 1 286 ? -9.306 5.856 13.856 1.00 96.56 286 LEU A N 1
ATOM 2249 C CA . LEU A 1 286 ? -10.502 5.047 14.103 1.00 96.56 286 LEU A CA 1
ATOM 2250 C C . LEU A 1 286 ? -11.791 5.878 14.025 1.00 96.56 286 LEU A C 1
ATOM 2252 O O . LEU A 1 286 ? -12.798 5.388 13.519 1.00 96.56 286 LEU A O 1
ATOM 2256 N N . GLU A 1 287 ? -11.754 7.139 14.465 1.00 95.94 287 GLU A N 1
ATOM 2257 C CA . GLU A 1 287 ? -12.849 8.097 14.281 1.00 95.94 287 GLU A CA 1
ATOM 2258 C C . GLU A 1 287 ? -13.127 8.387 12.801 1.00 95.94 287 GLU A C 1
ATOM 2260 O O . GLU A 1 287 ? -14.287 8.375 12.396 1.00 95.94 287 GLU A O 1
ATOM 2265 N N . ALA A 1 288 ? -12.098 8.594 11.977 1.00 96.31 288 ALA A N 1
ATOM 2266 C CA . ALA A 1 288 ? -12.289 8.768 10.538 1.00 96.31 288 ALA A CA 1
ATOM 2267 C C . ALA A 1 288 ? -12.788 7.479 9.866 1.00 96.31 288 ALA A C 1
ATOM 2269 O O . ALA A 1 288 ? -13.695 7.534 9.040 1.00 96.31 288 ALA A O 1
ATOM 2270 N N . LEU A 1 289 ? -12.227 6.326 10.247 1.00 96.12 289 LEU A N 1
ATOM 2271 C CA . LEU A 1 289 ? -12.559 5.026 9.668 1.00 96.12 289 LEU A CA 1
ATOM 2272 C C . LEU A 1 289 ? -14.012 4.627 9.932 1.00 96.12 289 LEU A C 1
ATOM 2274 O O . LEU A 1 289 ? -14.652 4.099 9.032 1.00 96.12 289 LEU A O 1
ATOM 2278 N N . LEU A 1 290 ? -14.499 4.817 11.163 1.00 93.50 290 LEU A N 1
ATOM 2279 C CA . LEU A 1 290 ? -15.760 4.233 11.644 1.00 93.50 290 LEU A CA 1
ATOM 2280 C C . LEU A 1 290 ? -16.819 5.270 12.037 1.00 93.50 290 LEU A C 1
ATOM 2282 O O . LEU A 1 290 ? -17.929 4.908 12.429 1.00 93.50 290 LEU A O 1
ATOM 2286 N N . GLY A 1 291 ? -16.474 6.554 11.985 1.00 92.31 291 GLY A N 1
ATOM 2287 C CA . GLY A 1 291 ? -17.300 7.643 12.484 1.00 92.31 291 GLY A CA 1
ATOM 2288 C C . GLY A 1 291 ? -17.160 7.881 13.992 1.00 92.31 291 GLY A C 1
ATOM 2289 O O . GLY A 1 291 ? -16.856 6.991 14.794 1.00 92.31 291 GLY A O 1
ATOM 2290 N N . THR A 1 292 ? -17.440 9.122 14.392 1.00 92.44 292 THR A N 1
ATOM 2291 C CA . THR A 1 292 ? -17.293 9.624 15.766 1.00 92.44 292 THR A CA 1
ATOM 2292 C C . THR A 1 292 ? -18.062 8.804 16.800 1.00 92.44 292 THR A C 1
ATOM 2294 O O . THR A 1 292 ? -17.524 8.486 17.860 1.00 92.44 292 THR A O 1
ATOM 2297 N N . GLU A 1 293 ? -19.303 8.415 16.510 1.00 89.62 293 GLU A N 1
ATOM 2298 C CA . GLU A 1 293 ? -20.140 7.692 17.477 1.00 89.62 293 GLU A CA 1
ATOM 2299 C C . GLU A 1 293 ? -19.623 6.278 17.768 1.00 89.62 293 GLU A C 1
ATOM 2301 O O . GLU A 1 293 ? -19.693 5.802 18.903 1.00 89.62 293 GLU A O 1
ATOM 2306 N N . VAL A 1 294 ? -19.048 5.609 16.767 1.00 88.19 294 VAL A N 1
ATOM 2307 C CA . VAL A 1 294 ? -18.439 4.285 16.937 1.00 88.19 294 VAL A CA 1
ATOM 2308 C C . VAL A 1 294 ? -17.132 4.408 17.714 1.00 88.19 294 VAL A C 1
ATOM 2310 O O . VAL A 1 294 ? -16.931 3.677 18.684 1.00 88.19 294 VAL A O 1
ATOM 2313 N N . ALA A 1 295 ? -16.280 5.375 17.363 1.00 90.69 295 ALA A N 1
ATOM 2314 C CA . ALA A 1 295 ? -15.020 5.610 18.063 1.00 90.69 295 ALA A CA 1
ATOM 2315 C C . ALA A 1 295 ? -15.224 5.993 19.540 1.00 90.69 295 ALA A C 1
ATOM 2317 O O . ALA A 1 295 ? -14.519 5.478 20.406 1.00 90.69 295 ALA A O 1
ATOM 2318 N N . LYS A 1 296 ? -16.238 6.809 19.864 1.00 90.12 296 LYS A N 1
ATOM 2319 C CA . LYS A 1 296 ? -16.619 7.101 21.260 1.00 90.12 296 LYS A CA 1
ATOM 2320 C C . LYS A 1 296 ? -17.005 5.835 22.022 1.00 90.12 296 LYS A C 1
ATOM 2322 O O . LYS A 1 296 ? -16.536 5.625 23.139 1.00 90.12 296 LYS A O 1
ATOM 2327 N N . LYS A 1 297 ? -17.825 4.964 21.419 1.00 88.38 297 LYS A N 1
ATOM 2328 C CA . LYS A 1 297 ? -18.191 3.671 22.023 1.00 88.38 297 LYS A CA 1
ATOM 2329 C C . LYS A 1 297 ? -16.968 2.785 22.244 1.00 88.38 297 LYS A C 1
ATOM 2331 O O . LYS A 1 297 ? -16.906 2.113 23.269 1.00 88.38 297 LYS A O 1
ATOM 2336 N N . MET A 1 298 ? -15.999 2.796 21.324 1.00 88.81 298 MET A N 1
ATOM 2337 C CA . MET A 1 298 ? -14.733 2.071 21.493 1.00 88.81 298 MET A CA 1
ATOM 2338 C C . MET A 1 298 ? -13.953 2.618 22.683 1.00 88.81 298 MET A C 1
ATOM 2340 O O . MET A 1 298 ? -13.577 1.837 23.546 1.00 88.81 298 MET A O 1
ATOM 2344 N N . HIS A 1 299 ? -13.801 3.939 22.784 1.00 89.00 299 HIS A N 1
ATOM 2345 C CA . HIS A 1 299 ? -13.090 4.572 23.892 1.00 89.00 299 HIS A CA 1
ATOM 2346 C C . HIS A 1 299 ? -13.708 4.243 25.259 1.00 89.00 299 HIS A C 1
ATOM 2348 O O . HIS A 1 299 ? -13.001 3.790 26.150 1.00 89.00 299 HIS A O 1
ATOM 2354 N N . ILE A 1 300 ? -15.034 4.372 25.403 1.00 87.94 300 ILE A N 1
ATOM 2355 C CA . ILE A 1 300 ? -15.758 4.041 26.649 1.00 87.94 300 ILE A CA 1
ATOM 2356 C C . ILE A 1 300 ? -15.612 2.553 27.013 1.00 87.94 300 ILE A C 1
ATOM 2358 O O . ILE A 1 300 ? -15.688 2.174 28.179 1.00 87.94 300 ILE A O 1
ATOM 2362 N N . SER A 1 301 ? -15.413 1.700 26.008 1.00 84.50 301 SER A N 1
ATOM 2363 C CA . SER A 1 301 ? -15.251 0.258 26.183 1.00 84.50 301 SER A CA 1
ATOM 2364 C C . SER A 1 301 ? -13.831 -0.150 26.598 1.00 84.50 301 SER A C 1
ATOM 2366 O O . SER A 1 301 ? -13.614 -1.303 26.974 1.00 84.50 301 SER A O 1
ATOM 2368 N N . ILE A 1 302 ? -12.855 0.757 26.526 1.00 85.88 302 ILE A N 1
ATOM 2369 C CA . ILE A 1 302 ? -11.491 0.508 26.992 1.00 85.88 302 ILE A CA 1
ATOM 2370 C C . ILE A 1 302 ? -11.457 0.701 28.510 1.00 85.88 302 ILE A C 1
ATOM 2372 O O . ILE A 1 302 ? -11.940 1.701 29.036 1.00 85.88 302 ILE A O 1
ATOM 2376 N N . GLN A 1 303 ? -10.888 -0.264 29.236 1.00 81.75 303 GLN A N 1
ATOM 2377 C CA . GLN A 1 303 ? -10.793 -0.161 30.692 1.00 81.75 303 GLN A CA 1
ATOM 2378 C C . GLN A 1 303 ? -9.814 0.967 31.076 1.00 81.75 303 GLN A C 1
ATOM 2380 O O . GLN A 1 303 ? -8.690 0.951 30.568 1.00 81.75 303 GLN A O 1
ATOM 2385 N N . PRO A 1 304 ? -10.171 1.890 31.996 1.00 76.88 304 PRO A N 1
ATOM 2386 C CA . PRO A 1 304 ? -9.357 3.072 32.318 1.00 76.88 304 PRO A CA 1
ATOM 2387 C C . PRO A 1 304 ? -7.914 2.793 32.765 1.00 76.88 304 PRO A C 1
ATOM 2389 O O . PRO A 1 304 ? -7.052 3.645 32.598 1.00 76.88 304 PRO A O 1
ATOM 2392 N N . ASN A 1 305 ? -7.643 1.599 33.302 1.00 76.81 305 ASN A N 1
ATOM 2393 C CA . ASN A 1 305 ? -6.316 1.196 33.785 1.00 76.81 305 ASN A CA 1
ATOM 2394 C C . ASN A 1 305 ? -5.615 0.179 32.866 1.00 76.81 305 ASN A C 1
ATOM 2396 O O . ASN A 1 305 ? -4.593 -0.383 33.250 1.00 76.81 305 ASN A O 1
ATOM 2400 N N . SER A 1 306 ? -6.169 -0.092 31.680 1.00 85.25 306 SER A N 1
ATOM 2401 C CA . SER A 1 306 ? -5.542 -0.993 30.708 1.00 85.25 306 SER A CA 1
ATOM 2402 C C . SER A 1 306 ? -4.457 -0.276 29.911 1.00 85.25 306 SER A C 1
ATOM 2404 O O . SER A 1 306 ? -4.555 0.915 29.602 1.00 85.25 306 SER A O 1
ATOM 2406 N N . SER A 1 307 ? -3.441 -1.021 29.490 1.00 84.62 307 SER A N 1
ATOM 2407 C CA . SER A 1 307 ? -2.407 -0.537 28.566 1.00 84.62 307 SER A CA 1
ATOM 2408 C C . SER A 1 307 ? -2.968 -0.096 27.206 1.00 84.62 307 SER A C 1
ATOM 2410 O O . SER A 1 307 ? -2.344 0.698 26.498 1.00 84.62 307 SER A O 1
ATOM 2412 N N . LEU A 1 308 ? -4.178 -0.546 26.861 1.00 89.75 308 LEU A N 1
ATOM 2413 C CA . LEU A 1 308 ? -4.926 -0.136 25.673 1.00 89.75 308 LEU A CA 1
ATOM 2414 C C . LEU A 1 308 ? -5.260 1.366 25.674 1.00 89.75 308 LEU A C 1
ATOM 2416 O O . LEU A 1 308 ? -5.350 1.954 24.596 1.00 89.75 308 LEU A O 1
ATOM 2420 N N . VAL A 1 309 ? -5.381 2.008 26.847 1.00 91.44 309 VAL A N 1
ATOM 2421 C CA . VAL A 1 309 ? -5.549 3.472 26.951 1.00 91.44 309 VAL A CA 1
ATOM 2422 C C . VAL A 1 309 ? -4.343 4.183 26.346 1.00 91.44 309 VAL A C 1
ATOM 2424 O O . VAL A 1 309 ? -4.496 5.080 25.519 1.00 91.44 309 VAL A O 1
ATOM 2427 N N . ASN A 1 310 ? -3.133 3.711 26.656 1.00 93.06 310 ASN A N 1
ATOM 2428 C CA . ASN A 1 310 ? -1.909 4.271 26.092 1.00 93.06 310 ASN A CA 1
ATOM 2429 C C . ASN A 1 310 ? -1.844 4.094 24.563 1.00 93.06 310 ASN A C 1
ATOM 2431 O O . ASN A 1 310 ? -1.368 4.987 23.865 1.00 93.06 310 ASN A O 1
ATOM 2435 N N . ILE A 1 311 ? -2.351 2.979 24.026 1.00 94.94 311 ILE A N 1
ATOM 2436 C CA . ILE A 1 311 ? -2.438 2.774 22.570 1.00 94.94 311 ILE A CA 1
ATOM 2437 C C . ILE A 1 311 ? -3.435 3.751 21.940 1.00 94.94 311 ILE A C 1
ATOM 2439 O O . ILE A 1 311 ? -3.140 4.349 20.908 1.00 94.94 311 ILE A O 1
ATOM 2443 N N . TRP A 1 312 ? -4.594 3.944 22.566 1.00 95.25 312 TRP A N 1
ATOM 2444 C CA . TRP A 1 312 ? -5.643 4.835 22.074 1.00 95.25 312 TRP A CA 1
ATOM 2445 C C . TRP A 1 312 ? -5.219 6.314 22.062 1.00 95.25 312 TRP A C 1
ATOM 2447 O O . TRP A 1 312 ? -5.422 7.025 21.070 1.00 95.25 312 TRP A O 1
ATOM 2457 N N . GLU A 1 313 ? -4.621 6.778 23.160 1.00 94.00 313 GLU A N 1
ATOM 2458 C CA . GLU A 1 313 ? -4.275 8.186 23.376 1.00 94.00 313 GLU A CA 1
ATOM 2459 C C . GLU A 1 313 ? -2.950 8.571 22.714 1.00 94.00 313 GLU A C 1
ATOM 2461 O O . GLU A 1 313 ? -2.880 9.584 22.013 1.00 94.00 313 GLU A O 1
ATOM 2466 N N . ASN A 1 314 ? -1.917 7.740 22.883 1.00 95.62 314 ASN A N 1
ATOM 2467 C CA . ASN A 1 314 ? -0.546 8.069 22.486 1.00 95.62 314 ASN A CA 1
ATOM 2468 C C . ASN A 1 314 ? -0.069 7.318 21.238 1.00 95.62 314 ASN A C 1
ATOM 2470 O O . ASN A 1 314 ? 0.988 7.649 20.697 1.00 95.62 314 ASN A O 1
ATOM 2474 N N . GLY A 1 315 ? -0.828 6.326 20.765 1.00 97.19 315 GLY A N 1
ATOM 2475 C CA . GLY A 1 315 ? -0.498 5.573 19.562 1.00 97.19 315 GLY A CA 1
ATOM 2476 C C . GLY A 1 315 ? -0.493 6.448 18.315 1.00 97.19 315 GLY A C 1
ATOM 2477 O O . GLY A 1 315 ? -1.416 7.233 18.076 1.00 97.19 315 GLY A O 1
ATOM 2478 N N . LYS A 1 316 ? 0.544 6.280 17.495 1.00 97.56 316 LYS A N 1
ATOM 2479 C CA . LYS A 1 316 ? 0.726 6.964 16.213 1.00 97.56 316 LYS A CA 1
ATOM 2480 C C . LYS A 1 316 ? 0.820 5.948 15.087 1.00 97.56 316 LYS A C 1
ATOM 2482 O O . LYS A 1 316 ? 1.561 4.973 15.189 1.00 97.56 316 LYS A O 1
ATOM 2487 N N . ILE A 1 317 ? 0.087 6.192 14.009 1.00 97.06 317 ILE A N 1
ATOM 2488 C CA . ILE A 1 317 ? 0.119 5.367 12.804 1.00 97.06 317 ILE A CA 1
ATOM 2489 C C . ILE A 1 317 ? 0.484 6.212 11.594 1.00 97.06 317 ILE A C 1
ATOM 2491 O O . ILE A 1 317 ? 0.095 7.374 11.490 1.00 97.06 317 ILE A O 1
ATOM 2495 N N . TYR A 1 318 ? 1.197 5.613 10.654 1.00 97.06 318 TYR A N 1
ATOM 2496 C CA . TYR A 1 318 ? 1.355 6.159 9.318 1.00 97.06 318 TYR A CA 1
ATOM 2497 C C . TYR A 1 318 ? 1.534 5.009 8.339 1.00 97.06 318 TYR A C 1
ATOM 2499 O O . TYR A 1 318 ? 2.375 4.136 8.546 1.00 97.06 318 TYR A O 1
ATOM 2507 N N . PHE A 1 319 ? 0.751 5.025 7.267 1.00 97.94 319 PHE A N 1
ATOM 2508 C CA . PHE A 1 319 ? 1.008 4.206 6.100 1.00 97.94 319 PHE A CA 1
ATOM 2509 C C . PHE A 1 319 ? 0.394 4.851 4.861 1.00 97.94 319 PHE A C 1
ATOM 2511 O O . PHE A 1 319 ? -0.666 5.469 4.939 1.00 97.94 319 PHE A O 1
ATOM 2518 N N . ASN A 1 320 ? 1.055 4.703 3.715 1.00 97.12 320 ASN A N 1
ATOM 2519 C CA . ASN A 1 320 ? 0.541 5.172 2.424 1.00 97.12 320 ASN A CA 1
ATOM 2520 C C . ASN A 1 320 ? 0.410 4.047 1.382 1.00 97.12 320 ASN A C 1
ATOM 2522 O O . ASN A 1 320 ? -0.110 4.289 0.292 1.00 97.12 320 ASN A O 1
ATOM 2526 N N . HIS A 1 321 ? 0.820 2.828 1.733 1.00 98.00 321 HIS A N 1
ATOM 2527 C CA . HIS A 1 321 ? 0.660 1.617 0.935 1.00 98.00 321 HIS A CA 1
ATOM 2528 C C . HIS A 1 321 ? 0.558 0.372 1.829 1.00 98.00 321 HIS A C 1
ATOM 2530 O O . HIS A 1 321 ? 0.840 0.427 3.030 1.00 98.00 321 HIS A O 1
ATOM 2536 N N . VAL A 1 322 ? 0.149 -0.751 1.238 1.00 97.44 322 VAL A N 1
ATOM 2537 C CA . VAL A 1 322 ? 0.055 -2.063 1.885 1.00 97.44 322 VAL A CA 1
ATOM 2538 C C . VAL A 1 322 ? 0.935 -3.063 1.141 1.00 97.44 322 VAL A C 1
ATOM 2540 O O . VAL A 1 322 ? 0.752 -3.299 -0.054 1.00 97.44 322 VAL A O 1
ATOM 2543 N N . CYS A 1 323 ? 1.885 -3.664 1.853 1.00 92.38 323 CYS A N 1
ATOM 2544 C CA . CYS A 1 323 ? 2.787 -4.679 1.310 1.00 92.38 323 CYS A CA 1
ATOM 2545 C C . CYS A 1 323 ? 2.338 -6.073 1.725 1.00 92.38 323 CYS A C 1
ATOM 2547 O O . CYS A 1 323 ? 1.952 -6.277 2.873 1.00 92.38 323 CYS A O 1
ATOM 2549 N N . ARG A 1 324 ? 2.458 -7.063 0.839 1.00 90.06 324 ARG A N 1
ATOM 2550 C CA . ARG A 1 324 ? 2.276 -8.461 1.236 1.00 90.06 324 ARG A CA 1
ATOM 2551 C C . ARG A 1 324 ? 3.568 -9.012 1.822 1.00 90.06 324 ARG A C 1
ATOM 2553 O O . ARG A 1 324 ? 4.611 -8.945 1.177 1.00 90.06 324 ARG A O 1
ATOM 2560 N N . SER A 1 325 ? 3.499 -9.546 3.039 1.00 86.75 325 SER A N 1
ATOM 2561 C CA . SER A 1 325 ? 4.635 -10.243 3.634 1.00 86.75 325 SER A CA 1
ATOM 2562 C C . SER A 1 325 ? 4.877 -11.557 2.898 1.00 86.75 325 SER A C 1
ATOM 2564 O O . SER A 1 325 ? 3.961 -12.362 2.730 1.00 86.75 325 SER A O 1
ATOM 2566 N N . LEU A 1 326 ? 6.122 -11.769 2.475 1.00 80.81 326 LEU A N 1
ATOM 2567 C CA . LEU A 1 326 ? 6.585 -13.025 1.881 1.00 80.81 326 LEU A CA 1
ATOM 2568 C C . LEU A 1 326 ? 7.179 -13.976 2.930 1.00 80.81 326 LEU A C 1
ATOM 2570 O O . LEU A 1 326 ? 7.780 -14.982 2.572 1.00 80.81 326 LEU A O 1
ATOM 2574 N N . TYR A 1 327 ? 7.034 -13.656 4.220 1.00 82.12 327 TYR A N 1
ATOM 2575 C CA . TYR A 1 327 ? 7.556 -14.484 5.299 1.00 82.12 327 TYR A CA 1
ATOM 2576 C C . TYR A 1 327 ? 6.908 -15.875 5.280 1.00 82.12 327 TYR A C 1
ATOM 2578 O O . TYR A 1 327 ? 5.683 -15.997 5.256 1.00 82.12 327 TYR A O 1
ATOM 2586 N N . HIS A 1 328 ? 7.740 -16.916 5.259 1.00 76.25 328 HIS A N 1
ATOM 2587 C CA . HIS A 1 328 ? 7.303 -18.278 4.952 1.00 76.25 328 HIS A CA 1
ATOM 2588 C C . HIS A 1 328 ? 6.666 -19.012 6.137 1.00 76.25 328 HIS A C 1
ATOM 2590 O O . HIS A 1 328 ? 5.840 -19.898 5.919 1.00 76.25 328 HIS A O 1
ATOM 2596 N N . ASP A 1 329 ? 7.012 -18.654 7.378 1.00 78.75 329 ASP A N 1
ATOM 2597 C CA . ASP A 1 329 ? 6.447 -19.306 8.561 1.00 78.75 329 ASP A CA 1
ATOM 2598 C C . ASP A 1 329 ? 5.225 -18.543 9.087 1.00 78.75 329 ASP A C 1
ATOM 2600 O O . ASP A 1 329 ? 5.320 -17.558 9.818 1.00 78.75 329 ASP A O 1
ATOM 2604 N N . SER A 1 330 ? 4.039 -19.021 8.715 1.00 73.62 330 SER A N 1
ATOM 2605 C CA . SER A 1 330 ? 2.770 -18.477 9.201 1.00 73.62 330 SER A CA 1
ATOM 2606 C C . SER A 1 330 ? 2.463 -18.839 10.659 1.00 73.62 330 SER A C 1
ATOM 2608 O O . SER A 1 330 ? 1.493 -18.314 11.205 1.00 73.62 330 SER A O 1
ATOM 2610 N N . ARG A 1 331 ? 3.257 -19.712 11.301 1.00 76.94 331 ARG A N 1
ATOM 2611 C CA . ARG A 1 331 ? 3.067 -20.142 12.699 1.00 76.94 331 ARG A CA 1
ATOM 2612 C C . ARG A 1 331 ? 3.859 -19.313 13.706 1.00 76.94 331 ARG A C 1
ATOM 2614 O O . ARG A 1 331 ? 3.576 -19.403 14.898 1.00 76.94 331 ARG A O 1
ATOM 2621 N N . SER A 1 332 ? 4.801 -18.493 13.247 1.00 82.50 332 SER A N 1
ATOM 2622 C CA . SER A 1 332 ? 5.556 -17.564 14.087 1.00 82.50 332 SER A CA 1
ATOM 2623 C C . SER A 1 332 ? 5.949 -16.337 13.277 1.00 82.50 332 SER A C 1
ATOM 2625 O O . SER A 1 332 ? 6.860 -16.395 12.466 1.00 82.50 332 SER A O 1
ATOM 2627 N N . PHE A 1 333 ? 5.283 -15.204 13.487 1.00 89.44 333 PHE A N 1
ATOM 2628 C CA . PHE A 1 333 ? 5.571 -13.972 12.755 1.00 89.44 333 PHE A CA 1
ATOM 2629 C C . PHE A 1 333 ? 6.361 -12.989 13.627 1.00 89.44 333 PHE A C 1
ATOM 2631 O O . PHE A 1 333 ? 5.846 -12.538 14.648 1.00 89.44 333 PHE A O 1
ATOM 2638 N N . PRO A 1 334 ? 7.590 -12.595 13.263 1.00 91.38 334 PRO A N 1
ATOM 2639 C CA . PRO A 1 334 ? 8.356 -11.658 14.078 1.00 91.38 334 PRO A CA 1
ATOM 2640 C C . PRO A 1 334 ? 7.715 -10.265 14.123 1.00 91.38 334 PRO A C 1
ATOM 2642 O O . PRO A 1 334 ? 7.529 -9.620 13.088 1.00 91.38 334 PRO A O 1
ATOM 2645 N N . SER A 1 335 ? 7.463 -9.729 15.322 1.00 91.38 335 SER A N 1
ATOM 2646 C CA . SER A 1 335 ? 7.007 -8.333 15.489 1.00 91.38 335 SER A CA 1
ATOM 2647 C C . SER A 1 335 ? 7.988 -7.302 14.904 1.00 91.38 335 SER A C 1
ATOM 2649 O O . SER A 1 335 ? 7.596 -6.186 14.554 1.00 91.38 335 SER A O 1
ATOM 2651 N N . THR A 1 336 ? 9.258 -7.677 14.716 1.00 90.94 336 THR A N 1
ATOM 2652 C CA . THR A 1 336 ? 10.267 -6.871 14.016 1.00 90.94 336 THR A CA 1
ATOM 2653 C C . THR A 1 336 ? 9.895 -6.588 12.559 1.00 90.94 336 THR A C 1
ATOM 2655 O O . THR A 1 336 ? 10.246 -5.520 12.060 1.00 90.94 336 THR A O 1
ATOM 2658 N N . LEU A 1 337 ? 9.137 -7.462 11.887 1.00 92.12 337 LEU A N 1
ATOM 2659 C CA . LEU A 1 337 ? 8.645 -7.213 10.526 1.00 92.12 337 LEU A CA 1
ATOM 2660 C C . LEU A 1 337 ? 7.580 -6.111 10.504 1.00 92.12 337 LEU A C 1
ATOM 2662 O O . LEU A 1 337 ? 7.616 -5.243 9.635 1.00 92.12 337 LEU A O 1
ATOM 2666 N N . LEU A 1 338 ? 6.682 -6.079 11.494 1.00 93.44 338 LEU A N 1
ATOM 2667 C CA . LEU A 1 338 ? 5.721 -4.980 11.652 1.00 93.44 338 LEU A CA 1
ATOM 2668 C C . LEU A 1 338 ? 6.435 -3.665 12.000 1.00 93.44 338 LEU A C 1
ATOM 2670 O O . LEU A 1 338 ? 6.091 -2.612 11.464 1.00 93.44 338 LEU A O 1
ATOM 2674 N N . ARG A 1 339 ? 7.481 -3.724 12.837 1.00 93.06 339 ARG A N 1
ATOM 2675 C CA . ARG A 1 339 ? 8.343 -2.566 13.123 1.00 93.06 339 ARG A CA 1
ATOM 2676 C C . ARG A 1 339 ? 8.999 -2.031 11.847 1.00 93.06 339 ARG A C 1
ATOM 2678 O O . ARG A 1 339 ? 9.044 -0.821 11.639 1.00 93.06 339 ARG A O 1
ATOM 2685 N N . GLN A 1 340 ? 9.494 -2.913 10.980 1.00 92.44 340 GLN A N 1
ATOM 2686 C CA . GLN A 1 340 ? 10.066 -2.514 9.695 1.00 92.44 340 GLN A CA 1
ATOM 2687 C C . GLN A 1 340 ? 9.007 -1.942 8.752 1.00 92.44 340 GLN A C 1
ATOM 2689 O O . GLN A 1 340 ? 9.268 -0.931 8.111 1.00 92.44 340 GLN A O 1
ATOM 2694 N N . ALA A 1 341 ? 7.798 -2.502 8.726 1.00 95.06 341 ALA A N 1
ATOM 2695 C CA . ALA A 1 341 ? 6.695 -1.935 7.959 1.00 95.06 341 ALA A CA 1
ATOM 2696 C C . ALA A 1 341 ? 6.344 -0.505 8.412 1.00 95.06 341 ALA A C 1
ATOM 2698 O O . ALA A 1 341 ? 6.210 0.375 7.563 1.00 95.06 341 ALA A O 1
ATOM 2699 N N . TYR A 1 342 ? 6.325 -0.225 9.726 1.00 95.88 342 TYR A N 1
ATOM 2700 C CA . TYR A 1 342 ? 6.157 1.146 10.234 1.00 95.88 342 TYR A CA 1
ATOM 2701 C C . TYR A 1 342 ? 7.240 2.084 9.696 1.00 95.88 342 TYR A C 1
ATOM 2703 O O . TYR A 1 342 ? 6.939 3.180 9.231 1.00 95.88 342 TYR A O 1
ATOM 2711 N N . ARG A 1 343 ? 8.506 1.642 9.718 1.00 94.06 343 ARG A N 1
ATOM 2712 C CA . ARG A 1 343 ? 9.634 2.440 9.215 1.00 94.06 343 ARG A CA 1
ATOM 2713 C C . ARG A 1 343 ? 9.487 2.813 7.744 1.00 94.06 343 ARG A C 1
ATOM 2715 O O . ARG A 1 343 ? 9.898 3.899 7.354 1.00 94.06 343 ARG A O 1
ATOM 2722 N N . ARG A 1 344 ? 8.868 1.936 6.952 1.00 94.50 344 ARG A N 1
ATOM 2723 C CA . ARG A 1 344 ? 8.569 2.175 5.536 1.00 94.50 344 ARG A CA 1
ATOM 2724 C C . ARG A 1 344 ? 7.276 2.954 5.299 1.00 94.50 344 ARG A C 1
ATOM 2726 O O . ARG A 1 344 ? 6.950 3.219 4.149 1.00 94.50 344 ARG A O 1
ATOM 2733 N N . GLY A 1 345 ? 6.505 3.290 6.333 1.00 96.31 345 GLY A N 1
ATOM 2734 C CA . GLY A 1 345 ? 5.164 3.844 6.147 1.00 96.31 345 GLY A CA 1
ATOM 2735 C C . GLY A 1 345 ? 4.242 2.875 5.398 1.00 96.31 345 GLY A C 1
ATOM 2736 O O . GLY A 1 345 ? 3.533 3.279 4.473 1.00 96.31 345 GLY A O 1
ATOM 2737 N N . ALA A 1 346 ? 4.278 1.594 5.769 1.00 97.75 346 ALA A N 1
ATOM 2738 C CA . ALA A 1 346 ? 3.486 0.533 5.161 1.00 97.75 346 ALA A CA 1
ATOM 2739 C C . ALA A 1 346 ? 2.598 -0.173 6.195 1.00 97.75 346 ALA A C 1
ATOM 2741 O O . ALA A 1 346 ? 3.022 -0.444 7.319 1.00 97.75 346 ALA A O 1
ATOM 2742 N N . ALA A 1 347 ? 1.387 -0.539 5.779 1.00 98.12 347 ALA A N 1
ATOM 2743 C CA . ALA A 1 347 ? 0.644 -1.626 6.407 1.00 98.12 347 ALA A CA 1
ATOM 2744 C C . ALA A 1 347 ? 1.024 -2.961 5.743 1.00 98.12 347 ALA A C 1
ATOM 2746 O O . ALA A 1 347 ? 1.660 -2.987 4.684 1.00 98.12 347 ALA A O 1
ATOM 2747 N N . VAL A 1 348 ? 0.653 -4.077 6.366 1.00 96.19 348 VAL A N 1
ATOM 2748 C CA . VAL A 1 348 ? 1.081 -5.413 5.936 1.00 96.19 348 VAL A CA 1
ATOM 2749 C C . VAL A 1 348 ? -0.130 -6.301 5.692 1.00 96.19 348 VAL A C 1
ATOM 2751 O O . VAL A 1 348 ? -0.947 -6.443 6.592 1.00 96.19 348 VAL A O 1
ATOM 2754 N N . PHE A 1 349 ? -0.216 -6.942 4.524 1.00 95.50 349 PHE A N 1
ATOM 2755 C CA . PHE A 1 349 ? -0.947 -8.205 4.417 1.00 95.50 349 PHE A CA 1
ATOM 2756 C C . PHE A 1 349 ? -0.084 -9.293 5.031 1.00 95.50 349 PHE A C 1
ATOM 2758 O O . PHE A 1 349 ? 1.068 -9.486 4.615 1.00 95.50 349 PHE A O 1
ATOM 2765 N N . PHE A 1 350 ? -0.629 -9.996 6.015 1.00 94.31 350 PHE A N 1
ATOM 2766 C CA . PHE A 1 350 ? 0.040 -11.157 6.571 1.00 94.31 350 PHE A CA 1
ATOM 2767 C C . PHE A 1 350 ? 0.209 -12.253 5.497 1.00 94.31 350 PHE A C 1
ATOM 2769 O O . PHE A 1 350 ? -0.422 -12.198 4.431 1.00 94.31 350 PHE A O 1
ATOM 2776 N N . PRO A 1 351 ? 1.112 -13.227 5.719 1.00 90.38 351 PRO A N 1
ATOM 2777 C CA . PRO A 1 351 ? 1.279 -14.347 4.803 1.00 90.38 351 PRO A CA 1
ATOM 2778 C C . PRO A 1 351 ? -0.047 -15.069 4.539 1.00 90.38 351 PRO A C 1
ATOM 2780 O O . PRO A 1 351 ? -0.963 -15.049 5.360 1.00 90.38 351 PRO A O 1
ATOM 2783 N N . ARG A 1 352 ? -0.158 -15.749 3.394 1.00 83.38 352 ARG A N 1
ATOM 2784 C CA . ARG A 1 352 ? -1.351 -16.562 3.112 1.00 83.38 352 ARG A CA 1
ATOM 2785 C C . ARG A 1 352 ? -1.548 -17.598 4.222 1.00 83.38 352 ARG A C 1
ATOM 2787 O O . ARG A 1 352 ? -0.582 -18.208 4.675 1.00 83.38 352 ARG A O 1
ATOM 2794 N N . ASN A 1 353 ? -2.802 -17.812 4.617 1.00 83.12 353 ASN A N 1
ATOM 2795 C CA . ASN A 1 353 ? -3.181 -18.701 5.720 1.00 83.12 353 ASN A CA 1
ATOM 2796 C C . ASN A 1 353 ? -2.593 -18.289 7.084 1.00 83.12 353 ASN A C 1
ATOM 2798 O O . ASN A 1 353 ? -2.392 -19.145 7.949 1.00 83.12 353 ASN A O 1
ATOM 2802 N N . PHE A 1 354 ? -2.297 -17.001 7.287 1.00 89.38 354 PHE A N 1
ATOM 2803 C CA . PHE A 1 354 ? -1.929 -16.497 8.605 1.00 89.38 354 PHE A CA 1
ATOM 2804 C C . PHE A 1 354 ? -3.089 -16.657 9.588 1.00 89.38 354 PHE A C 1
ATOM 2806 O O . PHE A 1 354 ? -4.257 -16.441 9.260 1.00 89.38 354 PHE A O 1
ATOM 2813 N N . ALA A 1 355 ? -2.777 -17.082 10.808 1.00 89.00 355 ALA A N 1
ATOM 2814 C CA . ALA A 1 355 ? -3.807 -17.446 11.760 1.00 89.00 355 ALA A CA 1
ATOM 2815 C C . ALA A 1 355 ? -4.414 -16.198 12.421 1.00 89.00 355 ALA A C 1
ATOM 2817 O O . ALA A 1 355 ? -3.798 -15.574 13.279 1.00 89.00 355 ALA A O 1
ATOM 2818 N N . GLY A 1 356 ? -5.660 -15.877 12.068 1.00 89.94 356 GLY A N 1
ATOM 2819 C CA . GLY A 1 356 ? -6.527 -14.992 12.852 1.00 89.94 356 GLY A CA 1
ATOM 2820 C C . GLY A 1 356 ? -6.435 -13.487 12.570 1.00 89.94 356 GLY A C 1
ATOM 2821 O O . GLY A 1 356 ? -7.182 -12.718 13.179 1.00 89.94 356 GLY A O 1
ATOM 2822 N N . ALA A 1 357 ? -5.569 -13.058 11.652 1.00 94.69 357 ALA A N 1
ATOM 2823 C CA . ALA A 1 357 ? -5.589 -11.713 11.087 1.00 94.69 357 ALA A CA 1
ATOM 2824 C C . ALA A 1 357 ? -5.102 -11.751 9.636 1.00 94.69 357 ALA A C 1
ATOM 2826 O O . ALA A 1 357 ? -4.235 -12.549 9.294 1.00 94.69 357 ALA A O 1
ATOM 2827 N N . ASP A 1 358 ? -5.598 -10.838 8.809 1.00 95.50 358 ASP A N 1
ATOM 2828 C CA . ASP A 1 358 ? -5.207 -10.743 7.401 1.00 95.50 358 ASP A CA 1
ATOM 2829 C C . ASP A 1 358 ? -4.373 -9.478 7.140 1.00 95.50 358 ASP A C 1
ATOM 2831 O O . ASP A 1 358 ? -3.447 -9.492 6.331 1.00 95.50 358 ASP A O 1
ATOM 2835 N N . ILE A 1 359 ? -4.642 -8.387 7.874 1.00 97.62 359 ILE A N 1
ATOM 2836 C CA . ILE A 1 359 ? -3.916 -7.114 7.762 1.00 97.62 359 ILE A CA 1
ATOM 2837 C C . ILE A 1 359 ? -3.367 -6.684 9.129 1.00 97.62 359 ILE A C 1
ATOM 2839 O O . ILE A 1 359 ? -4.056 -6.759 10.146 1.00 97.62 359 ILE A O 1
ATOM 2843 N N . GLY A 1 360 ? -2.133 -6.183 9.152 1.00 97.69 360 GLY A N 1
ATOM 2844 C CA . GLY A 1 360 ? -1.518 -5.526 10.304 1.00 97.69 360 GLY A CA 1
ATOM 2845 C C . GLY A 1 360 ? -1.206 -4.061 10.007 1.00 97.69 360 GLY A C 1
ATOM 2846 O O . GLY A 1 360 ? -0.497 -3.761 9.045 1.00 97.69 360 GLY A O 1
ATOM 2847 N N . ILE A 1 361 ? -1.698 -3.149 10.849 1.00 98.38 361 ILE A N 1
ATOM 2848 C CA . ILE A 1 361 ? -1.325 -1.728 10.828 1.00 98.38 361 ILE A CA 1
ATOM 2849 C C . ILE A 1 361 ? -0.340 -1.469 11.971 1.00 98.38 361 ILE A C 1
ATOM 2851 O O . ILE A 1 361 ? -0.735 -1.538 13.136 1.00 98.38 361 ILE A O 1
ATOM 2855 N N . PRO A 1 362 ? 0.929 -1.166 11.669 1.00 97.56 362 PRO A N 1
ATOM 2856 C CA . PRO A 1 362 ? 1.928 -0.847 12.681 1.00 97.56 362 PRO A CA 1
ATOM 2857 C C . PRO A 1 362 ? 1.591 0.429 13.476 1.00 97.56 362 PRO A C 1
ATOM 2859 O O . PRO A 1 362 ? 1.204 1.443 12.894 1.00 97.56 362 PRO A O 1
ATOM 2862 N N . VAL A 1 363 ? 1.783 0.398 14.799 1.00 97.56 363 VAL A N 1
ATOM 2863 C CA . VAL A 1 363 ? 1.525 1.520 15.721 1.00 97.56 363 VAL A CA 1
ATOM 2864 C C . VAL A 1 363 ? 2.788 1.831 16.524 1.00 97.56 363 VAL A C 1
ATOM 2866 O O . VAL A 1 363 ? 3.298 0.985 17.261 1.00 97.56 363 VAL A O 1
ATOM 2869 N N . ALA A 1 364 ? 3.275 3.066 16.428 1.00 96.31 364 ALA A N 1
ATOM 2870 C CA . ALA A 1 364 ? 4.329 3.575 17.295 1.00 96.31 364 ALA A CA 1
ATOM 2871 C C . ALA A 1 364 ? 3.752 4.095 18.614 1.00 96.31 364 ALA A C 1
ATOM 2873 O O . ALA A 1 364 ? 2.706 4.747 18.640 1.00 96.31 364 ALA A O 1
ATOM 2874 N N . LEU A 1 365 ? 4.464 3.827 19.706 1.00 94.75 365 LEU A N 1
ATOM 2875 C CA . LEU A 1 365 ? 4.155 4.305 21.050 1.00 94.75 365 LEU A CA 1
ATOM 2876 C C . LEU A 1 365 ? 5.339 5.118 21.603 1.00 94.75 365 LEU A C 1
ATOM 2878 O O . LEU A 1 365 ? 6.477 4.937 21.152 1.00 94.75 365 LEU A O 1
ATOM 2882 N N . PRO A 1 366 ? 5.114 5.981 22.611 1.00 91.38 366 PRO A N 1
ATOM 2883 C CA . PRO A 1 366 ? 6.193 6.705 23.280 1.00 91.38 366 PRO A CA 1
ATOM 2884 C C . PRO A 1 366 ? 7.303 5.782 23.806 1.00 91.38 366 PRO A C 1
ATOM 2886 O O . PRO A 1 366 ? 7.056 4.640 24.205 1.00 91.38 366 PRO A O 1
ATOM 2889 N N . GLY A 1 367 ? 8.538 6.290 23.830 1.00 87.88 367 GLY A N 1
ATOM 2890 C CA . GLY A 1 367 ? 9.697 5.548 24.337 1.00 87.88 367 GLY A CA 1
ATOM 2891 C C . GLY A 1 367 ? 10.175 4.425 23.411 1.00 87.88 367 GLY A C 1
ATOM 2892 O O . GLY A 1 367 ? 10.616 3.388 23.898 1.00 87.88 367 GLY A O 1
ATOM 2893 N N . ASN A 1 368 ? 10.057 4.606 22.088 1.00 85.88 368 ASN A N 1
ATOM 2894 C CA . ASN A 1 368 ? 10.484 3.635 21.067 1.00 85.88 368 ASN A CA 1
ATOM 2895 C C . ASN A 1 368 ? 9.770 2.263 21.154 1.00 85.88 368 ASN A C 1
ATOM 2897 O O . ASN A 1 368 ? 10.254 1.231 20.663 1.00 85.88 368 ASN A O 1
ATOM 2901 N N . LYS A 1 369 ? 8.596 2.256 21.796 1.00 91.06 369 LYS A N 1
ATOM 2902 C CA . LYS A 1 369 ? 7.716 1.095 21.918 1.00 91.06 369 LYS A CA 1
ATOM 2903 C C . LYS A 1 369 ? 6.857 0.946 20.667 1.00 91.06 369 LYS A C 1
ATOM 2905 O O . LYS A 1 369 ? 6.644 1.892 19.910 1.00 91.06 369 LYS A O 1
ATOM 2910 N N . PHE A 1 370 ? 6.372 -0.267 20.449 1.00 91.75 370 PHE A N 1
ATOM 2911 C CA . PHE A 1 370 ? 5.709 -0.649 19.213 1.00 91.75 370 PHE A CA 1
ATOM 2912 C C . PHE A 1 370 ? 4.575 -1.642 19.483 1.00 91.75 370 PHE A C 1
ATOM 2914 O O . PHE A 1 370 ? 4.717 -2.511 20.340 1.00 91.75 370 PHE A O 1
ATOM 2921 N N . THR A 1 371 ? 3.474 -1.518 18.744 1.00 95.31 371 THR A N 1
ATOM 2922 C CA . THR A 1 371 ? 2.355 -2.473 18.712 1.00 95.31 371 THR A CA 1
ATOM 2923 C C . THR A 1 371 ? 1.675 -2.439 17.333 1.00 95.31 371 THR A C 1
ATOM 2925 O O . THR A 1 371 ? 2.233 -1.897 16.380 1.00 95.31 371 THR A O 1
ATOM 2928 N N . ALA A 1 372 ? 0.487 -3.021 17.185 1.00 97.00 372 ALA A N 1
ATOM 2929 C CA . ALA A 1 372 ? -0.276 -3.024 15.949 1.00 97.00 372 ALA A CA 1
ATOM 2930 C C . ALA A 1 372 ? -1.793 -2.943 16.180 1.00 97.00 372 ALA A C 1
ATOM 2932 O O . ALA A 1 372 ? -2.307 -3.277 17.250 1.00 97.00 372 ALA A O 1
ATOM 2933 N N . ILE A 1 373 ? -2.505 -2.535 15.129 1.00 97.62 373 ILE A N 1
ATOM 2934 C CA . ILE A 1 373 ? -3.922 -2.842 14.939 1.00 97.62 373 ILE A CA 1
ATOM 2935 C C . ILE A 1 373 ? -3.990 -4.069 14.025 1.00 97.62 373 ILE A C 1
ATOM 2937 O O . ILE A 1 373 ? -3.551 -4.013 12.875 1.00 97.62 373 ILE A O 1
ATOM 2941 N N . LEU A 1 374 ? -4.507 -5.176 14.545 1.00 97.56 374 LEU A N 1
ATOM 2942 C CA . LEU A 1 374 ? -4.705 -6.427 13.821 1.00 97.56 374 LEU A CA 1
ATOM 2943 C C . LEU A 1 374 ? -6.104 -6.442 13.212 1.00 97.56 374 LEU A C 1
ATOM 2945 O O . LEU A 1 374 ? -7.081 -6.123 13.887 1.00 97.56 374 LEU A O 1
ATOM 2949 N N . ILE 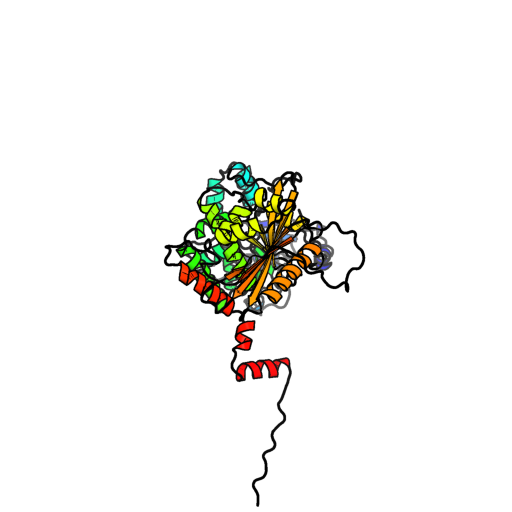A 1 375 ? -6.213 -6.803 11.941 1.00 97.25 375 ILE A N 1
ATOM 2950 C CA . ILE A 1 375 ? -7.473 -6.756 11.207 1.00 97.25 375 ILE A CA 1
ATOM 2951 C C . ILE A 1 375 ? -7.735 -8.118 10.580 1.00 97.25 375 ILE A C 1
ATOM 2953 O O . ILE A 1 375 ? -6.967 -8.572 9.736 1.00 97.25 375 ILE A O 1
ATOM 2957 N N . GLN A 1 376 ? -8.843 -8.745 10.964 1.00 95.31 376 GLN A N 1
ATOM 2958 C CA . GLN A 1 376 ? -9.388 -9.914 10.281 1.00 95.31 376 GLN A CA 1
ATOM 2959 C C . GLN A 1 376 ? -10.525 -9.471 9.367 1.00 95.31 376 GLN A C 1
ATOM 2961 O O . GLN A 1 376 ? -11.535 -8.930 9.814 1.00 95.31 376 GLN A O 1
ATOM 2966 N N . VAL A 1 377 ? -10.398 -9.759 8.088 1.00 93.19 377 VAL A N 1
ATOM 2967 C CA . VAL A 1 377 ? -11.428 -9.587 7.082 1.00 93.19 377 VAL A CA 1
ATOM 2968 C C . VAL A 1 377 ? -12.236 -10.876 6.958 1.00 93.19 377 VAL A C 1
ATOM 2970 O O . VAL A 1 377 ? -11.718 -11.991 7.046 1.00 93.19 377 VAL A O 1
ATOM 2973 N N . LYS A 1 378 ? -13.553 -10.736 6.810 1.00 88.12 378 LYS A N 1
ATOM 2974 C CA . LYS A 1 378 ? -14.460 -11.838 6.488 1.00 88.12 378 LYS A CA 1
ATOM 2975 C C . LYS A 1 378 ? -15.421 -11.395 5.397 1.00 88.12 378 LYS A C 1
ATOM 2977 O O . LYS A 1 378 ? -16.251 -10.514 5.619 1.00 88.12 378 LYS A O 1
ATOM 2982 N N . ASN A 1 379 ? -15.337 -12.053 4.247 1.00 79.56 379 ASN A N 1
ATOM 2983 C CA . ASN A 1 379 ? -16.334 -11.935 3.196 1.00 79.56 379 ASN A CA 1
ATOM 2984 C C . ASN A 1 379 ? -17.523 -12.846 3.549 1.00 79.56 379 ASN A C 1
ATOM 2986 O O . ASN A 1 379 ? -17.334 -14.045 3.766 1.00 79.56 379 ASN A O 1
ATOM 2990 N N . ARG A 1 380 ? -18.727 -12.291 3.735 1.00 69.50 380 ARG A N 1
ATOM 2991 C CA . ARG A 1 380 ? -19.903 -13.070 4.160 1.00 69.50 380 ARG A CA 1
ATOM 2992 C C . ARG A 1 380 ? -21.131 -12.687 3.348 1.00 69.50 380 ARG A C 1
ATOM 2994 O O . ARG A 1 380 ? -21.474 -11.510 3.267 1.00 69.50 380 ARG A O 1
ATOM 3001 N N . VAL A 1 381 ? -21.827 -13.707 2.848 1.00 58.84 381 VAL A N 1
ATOM 3002 C CA . VAL A 1 381 ? -23.138 -13.561 2.198 1.00 58.84 381 VAL A CA 1
ATOM 3003 C C . VAL A 1 381 ? -24.171 -13.135 3.248 1.00 58.84 381 VAL A C 1
ATOM 3005 O O . VAL A 1 381 ? -24.747 -12.056 3.127 1.00 58.84 381 VAL A O 1
ATOM 3008 N N . ASP A 1 382 ? -24.237 -13.869 4.373 1.00 60.69 382 ASP A N 1
ATOM 3009 C CA . ASP A 1 382 ? -25.233 -13.651 5.429 1.00 60.69 382 ASP A CA 1
ATOM 3010 C C . ASP A 1 382 ? -24.625 -13.419 6.819 1.00 60.69 382 ASP A C 1
ATOM 3012 O O . ASP A 1 382 ? -23.577 -13.955 7.205 1.00 60.69 382 ASP A O 1
ATOM 3016 N N . GLY A 1 383 ? -25.325 -12.621 7.628 1.00 56.56 383 GLY A N 1
ATOM 3017 C CA . GLY A 1 383 ? -24.955 -12.353 9.013 1.00 56.56 383 GLY A CA 1
ATOM 3018 C C . GLY A 1 383 ? -25.418 -13.453 9.963 1.00 56.56 383 GLY A C 1
ATOM 3019 O O . GLY A 1 383 ? -26.566 -13.431 10.392 1.00 56.56 383 GLY A O 1
ATOM 3020 N N . GLY A 1 384 ? -24.509 -14.346 10.375 1.00 58.91 384 GLY A N 1
ATOM 3021 C CA . GLY A 1 384 ? -24.701 -15.190 11.569 1.00 58.91 384 GLY A CA 1
ATOM 3022 C C . GLY A 1 384 ? -25.037 -14.384 12.843 1.00 58.91 384 GLY A C 1
ATOM 3023 O O . GLY A 1 384 ? -25.001 -13.153 12.853 1.00 58.91 384 GLY A O 1
ATOM 3024 N N . THR A 1 385 ? -25.360 -15.062 13.948 1.00 57.41 385 THR A N 1
ATOM 3025 C CA . THR A 1 385 ? -25.778 -14.387 15.195 1.00 57.41 385 THR A CA 1
ATOM 3026 C C . THR A 1 385 ? -24.691 -13.449 15.739 1.00 57.41 385 THR A C 1
ATOM 3028 O O . THR A 1 385 ? -23.511 -13.788 15.726 1.00 57.41 385 THR A O 1
ATOM 3031 N N . GLN A 1 386 ? -25.066 -12.282 16.280 1.00 65.69 386 GLN A N 1
ATOM 3032 C CA . GLN A 1 386 ? -24.092 -11.297 16.793 1.00 65.69 386 GLN A CA 1
ATOM 3033 C C . GLN A 1 386 ? -23.125 -11.886 17.835 1.00 65.69 386 GLN A C 1
ATOM 3035 O O . GLN A 1 386 ? -21.949 -11.534 17.857 1.00 65.69 386 GLN A O 1
ATOM 3040 N N . GLN A 1 387 ? -23.602 -12.808 18.676 1.00 69.19 387 GLN A N 1
ATOM 3041 C CA . GLN A 1 387 ? -22.789 -13.436 19.717 1.00 69.19 387 GLN A CA 1
ATOM 3042 C C . GLN A 1 387 ? -21.728 -14.390 19.152 1.00 69.19 387 GLN A C 1
ATOM 3044 O O . GLN A 1 387 ? -20.579 -14.333 19.584 1.00 69.19 387 GLN A O 1
ATOM 3049 N N . SER A 1 388 ? -22.074 -15.226 18.166 1.00 74.19 388 SER A N 1
ATOM 3050 C CA . SER A 1 388 ? -21.092 -16.116 17.527 1.00 74.19 388 SER A CA 1
ATOM 3051 C C . SER A 1 388 ? -20.019 -15.322 16.781 1.00 74.19 388 SER A C 1
ATOM 3053 O O . SER A 1 388 ? -18.836 -15.634 16.872 1.00 74.19 388 SER A O 1
ATOM 3055 N N . GLN A 1 389 ? -20.408 -14.237 16.107 1.00 74.38 389 GLN A N 1
ATOM 3056 C CA . GLN A 1 389 ? -19.472 -13.367 15.394 1.00 74.38 389 GLN A CA 1
ATOM 3057 C C . GLN A 1 389 ? -18.513 -12.634 16.330 1.00 74.38 389 GLN A C 1
ATOM 3059 O O . GLN A 1 389 ? -17.341 -12.475 16.000 1.00 74.38 389 GLN A O 1
ATOM 3064 N N . ARG A 1 390 ? -18.991 -12.227 17.509 1.00 74.75 390 ARG A N 1
ATOM 3065 C CA . ARG A 1 390 ? -18.154 -11.615 18.541 1.00 74.75 390 ARG A CA 1
ATOM 3066 C C . ARG A 1 390 ? -17.074 -12.574 19.043 1.00 74.75 390 ARG A C 1
ATOM 3068 O O . ARG A 1 390 ? -15.913 -12.181 19.094 1.00 74.75 390 ARG A O 1
ATOM 3075 N N . LEU A 1 391 ? -17.453 -13.802 19.406 1.00 78.62 391 LEU A N 1
ATOM 3076 C CA . LEU A 1 391 ? -16.497 -14.809 19.885 1.00 78.62 391 LEU A CA 1
ATOM 3077 C C . LEU A 1 391 ? -15.453 -15.117 18.810 1.00 78.62 391 LEU A C 1
ATOM 3079 O O . LEU A 1 391 ? -14.260 -15.073 19.084 1.00 78.62 391 LEU A O 1
ATOM 3083 N N . LEU A 1 392 ? -15.899 -15.288 17.561 1.00 83.19 392 LEU A N 1
ATOM 3084 C CA . LEU A 1 392 ? -15.004 -15.470 16.418 1.00 83.19 392 LEU A CA 1
ATOM 3085 C C . LEU A 1 392 ? -14.023 -14.304 16.251 1.00 83.19 392 LEU A C 1
ATOM 3087 O O . LEU A 1 392 ? -12.843 -14.542 16.023 1.00 83.19 392 LEU A O 1
ATOM 3091 N N . ALA A 1 393 ? -14.484 -13.055 16.375 1.00 84.31 393 ALA A N 1
ATOM 3092 C CA . ALA A 1 393 ? -13.610 -11.888 16.283 1.00 84.31 393 ALA A CA 1
ATOM 3093 C C . ALA A 1 393 ? -12.520 -11.908 17.361 1.00 84.31 393 ALA A C 1
ATOM 3095 O O . ALA A 1 393 ? -11.345 -11.734 17.047 1.00 84.31 393 ALA A O 1
ATOM 3096 N N . GLN A 1 394 ? -12.900 -12.159 18.616 1.00 84.06 394 GLN A N 1
ATOM 3097 C CA . GLN A 1 394 ? -11.958 -12.215 19.735 1.00 84.06 394 GLN A CA 1
ATOM 3098 C C . GLN A 1 394 ? -10.950 -13.360 19.573 1.00 84.06 394 GLN A C 1
ATOM 3100 O O . GLN A 1 394 ? -9.749 -13.145 19.743 1.00 84.06 394 GLN A O 1
ATOM 3105 N N . ASP A 1 395 ? -11.419 -14.554 19.212 1.00 88.06 395 ASP A N 1
ATOM 3106 C CA . ASP A 1 395 ? -10.566 -15.731 19.052 1.00 88.06 395 ASP A CA 1
ATOM 3107 C C . ASP A 1 395 ? -9.599 -15.574 17.875 1.00 88.06 395 ASP A C 1
ATOM 3109 O O . ASP A 1 395 ? -8.421 -15.911 18.009 1.00 88.06 395 ASP A O 1
ATOM 3113 N N . SER A 1 396 ? -10.050 -15.006 16.749 1.00 91.38 396 SER A N 1
ATOM 3114 C CA . SER A 1 396 ? -9.182 -14.696 15.607 1.00 91.38 396 SER A CA 1
ATOM 3115 C C . SER A 1 396 ? -8.051 -13.747 16.017 1.00 91.38 396 SER A C 1
ATOM 3117 O O . SER A 1 396 ? -6.882 -14.111 15.903 1.00 91.38 396 SER A O 1
ATOM 3119 N N . ILE A 1 397 ? -8.366 -12.588 16.602 1.00 92.69 397 ILE A N 1
ATOM 3120 C CA . ILE A 1 397 ? -7.333 -11.608 16.970 1.00 92.69 397 ILE A CA 1
ATOM 3121 C C . ILE A 1 397 ? -6.389 -12.150 18.055 1.00 92.69 397 ILE A C 1
ATOM 3123 O O . ILE A 1 397 ? -5.178 -11.950 17.966 1.00 92.69 397 ILE A O 1
ATOM 3127 N N . ARG A 1 398 ? -6.904 -12.887 19.051 1.00 91.38 398 ARG A N 1
ATOM 3128 C CA . ARG A 1 398 ? -6.063 -13.554 20.064 1.00 91.38 398 ARG A CA 1
ATOM 3129 C C . ARG A 1 398 ? -5.118 -14.571 19.441 1.00 91.38 398 ARG A C 1
ATOM 3131 O O . ARG A 1 398 ? -3.971 -14.676 19.867 1.00 91.38 398 ARG A O 1
ATOM 3138 N N . THR A 1 399 ? -5.590 -15.318 18.449 1.00 92.50 399 THR A N 1
ATOM 3139 C CA . THR A 1 399 ? -4.753 -16.276 17.722 1.00 92.50 399 THR A CA 1
ATOM 3140 C C . THR A 1 399 ? -3.626 -15.553 16.992 1.00 92.50 399 THR A C 1
ATOM 3142 O O . THR A 1 399 ? -2.468 -15.929 17.161 1.00 92.50 399 THR A O 1
ATOM 3145 N N . ALA A 1 400 ? -3.934 -14.461 16.287 1.00 93.50 400 ALA A N 1
ATOM 3146 C CA . ALA A 1 400 ? -2.927 -13.656 15.601 1.00 93.50 400 ALA A CA 1
ATOM 3147 C C . ALA A 1 400 ? -1.889 -13.072 16.566 1.00 93.50 400 ALA A C 1
ATOM 3149 O O . ALA A 1 400 ? -0.694 -13.211 16.326 1.00 93.50 400 ALA A O 1
ATOM 3150 N N . GLN A 1 401 ? -2.316 -12.480 17.689 1.00 93.50 401 GLN A N 1
ATOM 3151 C CA . GLN A 1 401 ? -1.390 -11.920 18.679 1.00 93.50 401 GLN A CA 1
ATOM 3152 C C . GLN A 1 401 ? -0.407 -12.979 19.203 1.00 93.50 401 GLN A C 1
ATOM 3154 O O . GLN A 1 401 ? 0.781 -12.698 19.301 1.00 93.50 401 GLN A O 1
ATOM 3159 N N . ARG A 1 402 ? -0.878 -14.202 19.492 1.00 91.81 402 ARG A N 1
ATOM 3160 C CA . ARG A 1 402 ? -0.020 -15.301 19.977 1.00 91.81 402 ARG A CA 1
ATOM 3161 C C . ARG A 1 402 ? 1.007 -15.755 18.947 1.00 91.81 402 ARG A C 1
ATOM 3163 O O . ARG A 1 402 ? 2.110 -16.139 19.316 1.00 91.81 402 ARG A O 1
ATOM 3170 N N . VAL A 1 403 ? 0.628 -15.737 17.673 1.00 92.00 403 VAL A N 1
ATOM 3171 C CA . VAL A 1 403 ? 1.507 -16.117 16.565 1.00 92.00 403 VAL A CA 1
ATOM 3172 C C . VAL A 1 403 ? 2.543 -15.026 16.278 1.00 92.00 403 VAL A C 1
ATOM 3174 O O . VAL A 1 403 ? 3.628 -15.329 15.785 1.00 92.00 403 VAL A O 1
ATOM 3177 N N . ILE A 1 404 ? 2.259 -13.761 16.604 1.00 93.25 404 ILE A N 1
ATOM 3178 C CA . ILE A 1 404 ? 3.210 -12.665 16.406 1.00 93.25 404 ILE A CA 1
ATOM 3179 C C . ILE A 1 404 ? 4.173 -12.580 17.597 1.00 93.25 404 ILE A C 1
ATOM 3181 O O . ILE A 1 404 ? 3.862 -12.022 18.650 1.00 93.25 404 ILE A O 1
ATOM 3185 N N . SER A 1 405 ? 5.390 -13.089 17.421 1.00 90.50 405 SER A N 1
ATOM 3186 C CA . SER A 1 405 ? 6.387 -13.137 18.489 1.00 90.50 405 SER A CA 1
ATOM 3187 C C . SER A 1 405 ? 6.834 -11.737 18.931 1.00 90.50 405 SER A C 1
ATOM 3189 O O . SER A 1 405 ? 7.229 -10.878 18.133 1.00 90.50 405 SER A O 1
ATOM 3191 N N . GLY A 1 406 ? 6.768 -11.499 20.243 1.00 87.81 406 GLY A N 1
ATOM 3192 C CA . GLY A 1 406 ? 7.127 -10.222 20.866 1.00 87.81 406 GLY A CA 1
ATOM 3193 C C . GLY A 1 406 ? 6.080 -9.114 20.719 1.00 87.81 406 GLY A C 1
ATOM 3194 O O . GLY A 1 406 ? 6.372 -7.971 21.072 1.00 87.81 406 GLY A O 1
ATOM 3195 N N . LEU A 1 407 ? 4.878 -9.413 20.211 1.00 91.38 407 LEU A N 1
ATOM 3196 C CA . LEU A 1 407 ? 3.776 -8.453 20.206 1.00 91.38 407 LEU A CA 1
ATOM 3197 C C . LEU A 1 407 ? 3.087 -8.436 21.577 1.00 91.38 407 LEU A C 1
ATOM 3199 O O . LEU A 1 407 ? 2.515 -9.432 22.008 1.00 91.38 407 LEU A O 1
ATOM 3203 N N . GLY A 1 408 ? 3.154 -7.291 22.257 1.00 89.38 408 GLY A N 1
ATOM 3204 C CA . GLY A 1 408 ? 2.404 -7.045 23.488 1.00 89.38 408 GLY A CA 1
ATOM 3205 C C . GLY A 1 408 ? 0.938 -6.702 23.214 1.00 89.38 408 GLY A C 1
ATOM 3206 O O . GLY A 1 408 ? 0.345 -7.143 22.228 1.00 89.38 408 GLY A O 1
ATOM 3207 N N . ASP A 1 409 ? 0.359 -5.876 24.079 1.00 91.56 409 ASP A N 1
ATOM 3208 C CA . ASP A 1 409 ? -1.034 -5.426 23.979 1.00 91.56 409 ASP A CA 1
ATOM 3209 C C . ASP A 1 409 ? -1.316 -4.757 22.639 1.00 91.56 409 ASP A C 1
ATOM 3211 O O . ASP A 1 409 ? -0.510 -3.957 22.158 1.00 91.56 409 ASP A O 1
ATOM 3215 N N . CYS A 1 410 ? -2.455 -5.081 22.030 1.00 93.44 410 CYS A N 1
ATOM 3216 C CA . CYS A 1 410 ? -2.791 -4.651 20.674 1.00 93.44 410 CYS A CA 1
ATOM 3217 C C . CYS A 1 410 ? -4.290 -4.371 20.518 1.00 93.44 410 CYS A C 1
ATOM 3219 O O . CYS A 1 410 ? -5.121 -4.809 21.320 1.00 93.44 410 CYS A O 1
ATOM 3221 N N . MET A 1 411 ? -4.645 -3.646 19.458 1.00 93.25 411 MET A N 1
ATOM 3222 C CA . MET A 1 411 ? -6.043 -3.458 19.071 1.00 93.25 411 MET A CA 1
ATOM 3223 C C . MET A 1 411 ? -6.411 -4.414 17.939 1.00 93.25 411 MET A C 1
ATOM 3225 O O . MET A 1 411 ? -5.593 -4.710 17.076 1.00 93.25 411 MET A O 1
ATOM 3229 N N . GLY A 1 412 ? -7.657 -4.870 17.921 1.00 93.38 412 GLY A N 1
ATOM 3230 C CA . GLY A 1 412 ? -8.201 -5.795 16.939 1.00 93.38 412 GLY A CA 1
ATOM 3231 C C . GLY A 1 412 ? -9.463 -5.258 16.279 1.00 93.38 412 GLY A C 1
ATOM 3232 O O . GLY A 1 412 ? -10.352 -4.738 16.955 1.00 93.38 412 GLY A O 1
ATOM 3233 N N . LEU A 1 413 ? -9.578 -5.437 14.968 1.00 93.69 413 LEU A N 1
ATOM 3234 C CA . LEU A 1 413 ? -10.790 -5.173 14.203 1.00 93.69 413 LEU A CA 1
ATOM 3235 C C . LEU A 1 413 ? -11.165 -6.424 13.407 1.00 93.69 413 LEU A C 1
ATOM 3237 O O . LEU A 1 413 ? -10.325 -7.022 12.745 1.00 93.69 413 LEU A O 1
ATOM 3241 N N . MET A 1 414 ? -12.438 -6.800 13.414 1.00 92.25 414 MET A N 1
ATOM 3242 C CA . MET A 1 414 ? -12.981 -7.737 12.436 1.00 92.25 414 MET A CA 1
ATOM 3243 C C . MET A 1 414 ? -13.842 -6.967 11.435 1.00 92.25 414 MET A C 1
ATOM 3245 O O . MET A 1 414 ? -14.897 -6.453 11.800 1.00 92.25 414 MET A O 1
ATOM 3249 N N . MET A 1 415 ? -13.410 -6.890 10.176 1.00 92.50 415 MET A N 1
ATOM 3250 C CA . MET A 1 415 ? -14.154 -6.275 9.073 1.00 92.50 415 MET A CA 1
ATOM 3251 C C . MET A 1 415 ? -14.971 -7.349 8.350 1.00 92.50 415 MET A C 1
ATOM 3253 O O . MET A 1 415 ? -14.442 -8.125 7.559 1.00 92.50 415 MET A O 1
ATOM 3257 N N . SER A 1 416 ? -16.269 -7.419 8.641 1.00 88.25 416 SER A N 1
ATOM 3258 C CA . SER A 1 416 ? -17.211 -8.319 7.967 1.00 88.25 416 SER A CA 1
ATOM 3259 C C . SER A 1 416 ? -17.946 -7.582 6.847 1.00 88.25 416 SER A C 1
ATOM 3261 O O . SER A 1 416 ? -18.829 -6.763 7.110 1.00 88.25 416 SER A O 1
ATOM 3263 N N . LEU A 1 417 ? -17.587 -7.876 5.599 1.00 86.50 417 LEU A N 1
ATOM 3264 C CA . LEU A 1 417 ? -18.077 -7.176 4.410 1.00 86.50 417 LEU A CA 1
ATOM 3265 C C . LEU A 1 417 ? -19.344 -7.880 3.871 1.00 86.50 417 LEU A C 1
ATOM 3267 O O . LEU A 1 417 ? -19.233 -8.884 3.176 1.00 86.50 417 LEU A O 1
ATOM 3271 N N . TYR A 1 418 ? -20.545 -7.387 4.214 1.00 78.19 418 TYR A N 1
ATOM 3272 C CA . TYR A 1 418 ? -21.845 -8.033 3.896 1.00 78.19 418 TYR A CA 1
ATOM 3273 C C . TYR A 1 418 ? -22.521 -7.556 2.606 1.00 78.19 418 TYR A C 1
ATOM 3275 O O . TYR A 1 418 ? -22.433 -6.368 2.281 1.00 78.19 418 TYR A O 1
ATOM 3283 N N . ARG A 1 419 ? -23.276 -8.456 1.945 1.00 64.00 419 ARG A N 1
ATOM 3284 C CA . ARG A 1 419 ? -24.063 -8.202 0.716 1.00 64.00 419 ARG A CA 1
ATOM 3285 C C . ARG A 1 419 ? -25.322 -7.353 0.929 1.00 64.00 419 ARG A C 1
ATOM 3287 O O . ARG A 1 419 ? -25.439 -6.319 0.287 1.00 64.00 419 ARG A O 1
ATOM 3294 N N . GLU A 1 420 ? -26.216 -7.736 1.845 1.00 53.31 420 GLU A N 1
ATOM 3295 C CA . GLU A 1 420 ? -27.639 -7.329 1.756 1.00 53.31 420 GLU A CA 1
ATOM 3296 C C . GLU A 1 420 ? -28.227 -6.500 2.912 1.00 53.31 420 GLU A C 1
ATOM 3298 O O . GLU A 1 420 ? -29.442 -6.344 3.010 1.00 53.31 420 GLU A O 1
ATOM 3303 N N . ARG A 1 421 ? -27.435 -5.922 3.821 1.00 53.00 421 ARG A N 1
ATOM 3304 C CA . ARG A 1 421 ? -28.046 -5.052 4.846 1.00 53.00 421 ARG A CA 1
ATOM 3305 C C . ARG A 1 421 ? -28.101 -3.603 4.381 1.00 53.00 421 ARG A C 1
ATOM 3307 O O . ARG A 1 421 ? -27.098 -2.902 4.455 1.00 53.00 421 ARG A O 1
ATOM 3314 N N . GLU A 1 422 ? -29.312 -3.145 4.046 1.00 48.09 422 GLU A N 1
ATOM 3315 C CA . GLU A 1 422 ? -29.677 -1.730 3.823 1.00 48.09 422 GLU A CA 1
ATOM 3316 C C . GLU A 1 422 ? -29.192 -0.794 4.946 1.00 48.09 422 GLU A C 1
ATOM 3318 O O . GLU A 1 422 ? -29.030 0.404 4.743 1.00 48.09 422 GLU A O 1
ATOM 3323 N N . LYS A 1 423 ? -28.919 -1.335 6.141 1.00 53.97 423 LYS A N 1
ATOM 3324 C CA . LYS A 1 423 ? -28.288 -0.614 7.250 1.00 53.97 423 LYS A CA 1
ATOM 3325 C C . LYS A 1 423 ? -27.056 -1.365 7.731 1.00 53.97 423 LYS A C 1
ATOM 3327 O O . LYS A 1 423 ? -27.158 -2.356 8.462 1.00 53.97 423 LYS A O 1
ATOM 3332 N N . GLY A 1 424 ? -25.894 -0.868 7.331 1.00 53.59 424 GLY A N 1
ATOM 3333 C CA . GLY A 1 424 ? -24.615 -1.221 7.924 1.00 53.59 424 GLY A CA 1
ATOM 3334 C C . GLY A 1 424 ? -24.643 -1.073 9.450 1.00 53.59 424 GLY A C 1
ATOM 3335 O O . GLY A 1 424 ? -25.315 -0.193 9.987 1.00 53.59 424 GLY A O 1
ATOM 3336 N N . ARG A 1 425 ? -23.966 -1.966 10.176 1.00 63.16 425 ARG A N 1
ATOM 3337 C CA . ARG A 1 425 ? -23.907 -1.941 11.643 1.00 63.16 425 ARG A CA 1
ATOM 3338 C C . ARG A 1 425 ? -22.457 -2.049 12.095 1.00 63.16 425 ARG A C 1
ATOM 3340 O O . ARG A 1 425 ? -21.852 -3.110 12.013 1.00 63.16 425 ARG A O 1
ATOM 3347 N N . ALA A 1 426 ? -21.905 -0.977 12.644 1.00 57.62 426 ALA A N 1
ATOM 3348 C CA . ALA A 1 426 ? -20.706 -1.087 13.465 1.00 57.62 426 ALA A CA 1
ATOM 3349 C C . ALA A 1 426 ? -21.136 -1.472 14.884 1.00 57.62 426 ALA A C 1
ATOM 3351 O O . ALA A 1 426 ? -21.918 -0.752 15.512 1.00 57.62 426 ALA A O 1
ATOM 3352 N N . VAL A 1 427 ? -20.669 -2.617 15.382 1.00 61.03 427 VAL A N 1
ATOM 3353 C CA . VAL A 1 427 ? -20.982 -3.050 16.741 1.00 61.03 427 VAL A CA 1
ATOM 3354 C C . VAL A 1 427 ? -19.687 -3.139 17.541 1.00 61.03 427 VAL A C 1
ATOM 3356 O O . VAL A 1 427 ? -18.704 -3.766 17.156 1.00 61.03 427 VAL A O 1
ATOM 3359 N N . VAL A 1 428 ? -19.674 -2.432 18.661 1.00 58.06 428 VAL A N 1
ATOM 3360 C CA . VAL A 1 428 ? -18.501 -2.284 19.516 1.00 58.06 428 VAL A CA 1
ATOM 3361 C C . VAL A 1 428 ? -18.816 -2.952 20.840 1.00 58.06 428 VAL A C 1
ATOM 3363 O O . VAL A 1 428 ? -19.865 -2.679 21.422 1.00 58.06 428 VAL A O 1
ATOM 3366 N N . TRP A 1 429 ? -17.923 -3.818 21.313 1.00 60.84 429 TRP A N 1
ATOM 3367 C CA . TRP A 1 429 ? -18.101 -4.508 22.584 1.00 60.84 429 TRP A CA 1
ATOM 3368 C C . TRP A 1 429 ? -16.867 -4.333 23.478 1.00 60.84 429 TRP A C 1
ATOM 3370 O O . TRP A 1 429 ? -15.771 -4.695 23.057 1.00 60.84 429 TRP A O 1
ATOM 3380 N N . PRO A 1 430 ? -17.033 -3.871 24.728 1.00 46.97 430 PRO A N 1
ATOM 3381 C CA . PRO A 1 430 ? -16.065 -4.115 25.788 1.00 46.97 430 PRO A CA 1
ATOM 3382 C C . PRO A 1 430 ? -16.107 -5.581 26.228 1.00 46.97 430 PRO A C 1
ATOM 3384 O O . PRO A 1 430 ? -17.168 -6.225 26.208 1.00 46.97 430 PRO A O 1
ATOM 3387 N N . ASP A 1 431 ? -14.973 -6.113 26.680 1.00 46.03 431 ASP A N 1
ATOM 3388 C CA . ASP A 1 431 ? -14.927 -7.435 27.295 1.00 46.03 431 ASP A CA 1
ATOM 3389 C C . ASP A 1 431 ? -15.525 -7.404 28.715 1.00 46.03 431 ASP A C 1
ATOM 3391 O O . ASP A 1 431 ? -15.139 -6.601 29.564 1.00 46.03 431 ASP A O 1
ATOM 3395 N N . LYS A 1 432 ? -16.442 -8.336 28.988 1.00 39.34 432 LYS A N 1
ATOM 3396 C CA . LYS A 1 432 ? -16.483 -9.058 30.263 1.00 39.34 432 LYS A CA 1
ATOM 3397 C C . LYS A 1 432 ? -16.295 -10.515 29.868 1.00 39.34 432 LYS A C 1
ATOM 3399 O O . LYS A 1 432 ? -17.215 -11.115 29.319 1.00 39.34 432 LYS A O 1
ATOM 3404 N N . VAL A 1 433 ? -15.092 -11.040 30.079 1.00 42.53 433 VAL A N 1
ATOM 3405 C CA . VAL A 1 433 ? -14.729 -12.423 29.755 1.00 42.53 433 VAL A CA 1
ATOM 3406 C C . VAL A 1 433 ? -15.735 -13.374 30.412 1.00 42.53 433 VAL A C 1
ATOM 3408 O O . VAL A 1 433 ? -15.764 -13.507 31.635 1.00 42.53 433 VAL A O 1
ATOM 3411 N N . ALA A 1 434 ? -16.545 -14.070 29.614 1.00 34.81 434 ALA A N 1
ATOM 3412 C CA . ALA A 1 434 ? -17.088 -15.349 30.048 1.00 34.81 434 ALA A CA 1
ATOM 3413 C C . ALA A 1 434 ? -15.915 -16.337 30.037 1.00 34.81 434 ALA A C 1
ATOM 3415 O O . ALA A 1 434 ? -15.236 -16.477 29.020 1.00 34.81 434 ALA A O 1
ATOM 3416 N N . ARG A 1 435 ? -15.631 -16.952 31.190 1.00 34.19 435 ARG A N 1
ATOM 3417 C CA . ARG A 1 435 ? -14.556 -17.938 31.368 1.00 34.19 435 ARG A CA 1
ATOM 3418 C C . ARG A 1 435 ? -14.591 -18.958 30.226 1.00 34.19 435 ARG A C 1
ATOM 3420 O O . ARG A 1 435 ? -15.552 -19.712 30.102 1.00 34.19 435 ARG A O 1
ATOM 3427 N N . VAL A 1 436 ? -13.543 -18.973 29.407 1.00 37.34 436 VAL A N 1
ATOM 3428 C CA . VAL A 1 436 ? -13.328 -20.028 28.413 1.00 37.34 436 VAL A CA 1
ATOM 3429 C C . VAL A 1 436 ? -13.071 -21.336 29.167 1.00 37.34 436 VAL A C 1
ATOM 3431 O O . VAL A 1 436 ? -12.334 -21.359 30.153 1.00 37.34 436 VAL A O 1
ATOM 3434 N N . SER A 1 437 ? -13.733 -22.407 28.733 1.00 31.55 437 SER A N 1
ATOM 3435 C CA . SER A 1 437 ? -13.665 -23.734 29.349 1.00 31.55 437 SER A CA 1
ATOM 3436 C C . SER A 1 437 ? -12.232 -24.308 29.294 1.00 31.55 437 SER A C 1
ATOM 3438 O O . SER A 1 437 ? -11.568 -24.183 28.261 1.00 31.55 437 SER A O 1
ATOM 3440 N N . PRO A 1 438 ? -11.729 -24.940 30.372 1.00 32.19 438 PRO A N 1
ATOM 3441 C CA . PRO A 1 438 ? -10.319 -25.290 30.540 1.00 32.19 438 PRO A CA 1
ATOM 3442 C C . PRO A 1 438 ? -9.961 -26.603 29.832 1.00 32.19 438 PRO A C 1
ATOM 3444 O O . PRO A 1 438 ? -9.750 -27.623 30.484 1.00 32.19 438 PRO A O 1
ATOM 3447 N N . ARG A 1 439 ? -9.912 -26.621 28.494 1.00 36.56 439 ARG A N 1
ATOM 3448 C CA . ARG A 1 439 ? -9.473 -27.829 27.762 1.00 36.56 439 ARG A CA 1
ATOM 3449 C C . ARG A 1 439 ? -8.198 -27.708 26.934 1.00 36.56 439 ARG A C 1
ATOM 3451 O O . ARG A 1 439 ? -7.727 -28.731 26.468 1.00 36.56 439 ARG A O 1
ATOM 3458 N N . PHE A 1 440 ? -7.581 -26.533 26.833 1.00 38.84 440 PHE A N 1
ATOM 3459 C CA . PHE A 1 440 ? -6.269 -26.388 26.190 1.00 38.84 440 PHE A CA 1
ATOM 3460 C C . PHE A 1 440 ? -5.469 -25.257 26.843 1.00 38.84 440 PHE A C 1
ATOM 3462 O O . PHE A 1 440 ? -5.451 -24.135 26.345 1.00 38.84 440 PHE A O 1
ATOM 3469 N N . ILE A 1 441 ? -4.838 -25.532 27.985 1.00 39.53 441 ILE A N 1
ATOM 3470 C CA . ILE A 1 441 ? -3.755 -24.692 28.509 1.00 39.53 441 ILE A CA 1
ATOM 3471 C C . ILE A 1 441 ? -2.638 -25.635 28.947 1.00 39.53 441 ILE A C 1
ATOM 3473 O O . ILE A 1 441 ? -2.650 -26.147 30.063 1.00 39.53 441 ILE A O 1
ATOM 3477 N N . GLU A 1 442 ? -1.693 -25.875 28.043 1.00 36.88 442 GLU A N 1
ATOM 3478 C CA . GLU A 1 442 ? -0.342 -26.260 28.435 1.00 36.88 442 GLU A CA 1
ATOM 3479 C C . GLU A 1 442 ? 0.462 -24.996 28.759 1.00 36.88 442 GLU A C 1
ATOM 3481 O O . GLU A 1 442 ? 0.265 -23.918 28.196 1.00 36.88 442 GLU A O 1
ATOM 3486 N N . SER A 1 443 ? 1.314 -25.153 29.759 1.00 41.66 443 SER A N 1
ATOM 3487 C CA . SER A 1 443 ? 1.992 -24.151 30.569 1.00 41.66 443 SER A CA 1
ATOM 3488 C C . SER A 1 443 ? 2.876 -23.160 29.800 1.00 41.66 443 SER A C 1
ATOM 3490 O O . SER A 1 443 ? 3.961 -23.519 29.345 1.00 41.66 443 SER A O 1
ATOM 3492 N N . GLN A 1 444 ? 2.489 -21.881 29.799 1.00 34.59 444 GLN A N 1
ATOM 3493 C CA . GLN A 1 444 ? 3.417 -20.746 29.739 1.00 34.59 444 GLN A CA 1
ATOM 3494 C C . GLN A 1 444 ? 2.991 -19.660 30.746 1.00 34.59 444 GLN A C 1
ATOM 3496 O O . GLN A 1 444 ? 1.793 -19.505 30.999 1.00 34.59 444 GLN A O 1
ATOM 3501 N N . PRO A 1 445 ? 3.944 -18.936 31.365 1.00 37.28 445 PRO A N 1
ATOM 3502 C CA . PRO A 1 445 ? 3.650 -17.954 32.403 1.00 37.28 445 PRO A CA 1
ATOM 3503 C C . PRO A 1 445 ? 2.828 -16.792 31.833 1.00 37.28 445 PRO A C 1
ATOM 3505 O O . PRO A 1 445 ? 3.206 -16.151 30.855 1.00 37.28 445 PRO A O 1
ATOM 3508 N N . SER A 1 446 ? 1.678 -16.537 32.453 1.00 39.91 446 SER A N 1
ATOM 3509 C CA . SER A 1 446 ? 0.690 -15.555 32.017 1.00 39.91 446 SER A CA 1
ATOM 3510 C C . SER A 1 446 ? 1.140 -14.122 32.316 1.00 39.91 446 SER A C 1
ATOM 3512 O O . SER A 1 446 ? 0.797 -13.562 33.358 1.00 39.91 446 SER A O 1
ATOM 3514 N N . THR A 1 447 ? 1.847 -13.477 31.392 1.00 43.22 447 THR A N 1
ATOM 3515 C CA . THR A 1 447 ? 1.665 -12.030 31.229 1.00 43.22 447 THR A CA 1
ATOM 3516 C C . THR A 1 447 ? 0.346 -11.856 30.491 1.00 43.22 447 THR A C 1
ATOM 3518 O O . THR A 1 447 ? 0.265 -12.138 29.297 1.00 43.22 447 THR A O 1
ATOM 3521 N N . THR A 1 448 ? -0.720 -11.515 31.209 1.00 56.62 448 THR A N 1
ATOM 3522 C CA . THR A 1 448 ? -2.034 -11.257 30.610 1.00 56.62 448 THR A CA 1
ATOM 3523 C C . THR A 1 448 ? -1.919 -10.050 29.689 1.00 56.62 448 THR A C 1
ATOM 3525 O O . THR A 1 448 ? -1.877 -8.922 30.170 1.00 56.62 448 THR A O 1
ATOM 3528 N N . THR A 1 449 ? -1.802 -10.293 28.386 1.00 67.69 449 THR A N 1
ATOM 3529 C CA . THR A 1 449 ? -1.844 -9.245 27.371 1.00 67.69 449 THR A CA 1
ATOM 3530 C C . THR A 1 449 ? -3.289 -8.819 27.146 1.00 67.69 449 THR A C 1
ATOM 3532 O O . THR A 1 449 ? -4.175 -9.650 26.920 1.00 67.69 449 THR A O 1
ATOM 3535 N N . ASP A 1 450 ? -3.533 -7.517 27.206 1.00 76.94 450 ASP A N 1
ATOM 3536 C CA . ASP A 1 450 ? -4.837 -6.930 26.943 1.00 76.94 450 ASP A CA 1
ATOM 3537 C C . ASP A 1 450 ? -5.061 -6.825 25.426 1.00 76.94 450 ASP A C 1
ATOM 3539 O O . ASP A 1 450 ? -4.199 -6.378 24.662 1.00 76.94 450 ASP A O 1
ATOM 3543 N N . ILE A 1 451 ? -6.252 -7.228 24.974 1.00 79.25 451 ILE A N 1
ATOM 3544 C CA . ILE A 1 451 ? -6.692 -7.060 23.586 1.00 79.25 451 ILE A CA 1
ATOM 3545 C C . ILE A 1 451 ? -8.060 -6.397 23.572 1.00 79.25 451 ILE A C 1
ATOM 3547 O O . ILE A 1 451 ? -9.012 -6.879 24.188 1.00 79.25 451 ILE A O 1
ATOM 3551 N N . PHE A 1 452 ? -8.175 -5.330 22.788 1.00 83.31 452 PHE A N 1
ATOM 3552 C CA . PHE A 1 452 ? -9.462 -4.765 22.404 1.00 83.31 452 PHE A CA 1
ATOM 3553 C C . PHE A 1 452 ? -9.915 -5.358 21.069 1.00 83.31 452 PHE A C 1
ATOM 3555 O O . PHE A 1 452 ? -9.111 -5.433 20.146 1.00 83.31 452 PHE A O 1
ATOM 3562 N N . THR A 1 453 ? -11.183 -5.744 20.906 1.00 83.12 453 THR A N 1
ATOM 3563 C CA . THR A 1 453 ? -11.696 -6.213 19.605 1.00 83.12 453 THR A CA 1
ATOM 3564 C C . THR A 1 453 ? -13.044 -5.587 19.273 1.00 83.12 453 THR A C 1
ATOM 3566 O O . THR A 1 453 ? -13.995 -5.716 20.041 1.00 83.12 453 THR A O 1
ATOM 3569 N N . ALA A 1 454 ? -13.147 -4.953 18.103 1.00 85.06 454 ALA A N 1
ATOM 3570 C CA . ALA A 1 454 ? -14.414 -4.478 17.543 1.00 85.06 454 ALA A CA 1
ATOM 3571 C C . ALA A 1 454 ? -14.790 -5.273 16.287 1.00 85.06 454 ALA A C 1
ATOM 3573 O O . ALA A 1 454 ? -13.917 -5.631 15.499 1.00 85.06 454 ALA A O 1
ATOM 3574 N N . LEU A 1 455 ? -16.086 -5.520 16.075 1.00 83.94 455 LEU A N 1
ATOM 3575 C CA . LEU A 1 455 ? -16.589 -6.150 14.854 1.00 83.94 455 LEU A CA 1
ATOM 3576 C C . LEU A 1 455 ? -17.434 -5.145 14.058 1.00 83.94 455 LEU A C 1
ATOM 3578 O O . LEU A 1 455 ? -18.438 -4.597 14.510 1.00 83.94 455 LEU A O 1
ATOM 3582 N N . ILE A 1 456 ? -16.997 -4.914 12.831 1.00 84.69 456 ILE A N 1
ATOM 3583 C CA . ILE A 1 456 ? -17.546 -3.934 11.908 1.00 84.69 456 ILE A CA 1
ATOM 3584 C C . ILE A 1 456 ? -18.287 -4.715 10.826 1.00 84.69 456 ILE A C 1
ATOM 3586 O O . ILE A 1 456 ? -17.672 -5.497 10.105 1.00 84.69 456 ILE A O 1
ATOM 3590 N N . ALA A 1 457 ? -19.607 -4.558 10.745 1.00 83.50 457 ALA A N 1
ATOM 3591 C CA . ALA A 1 457 ? -20.463 -5.371 9.891 1.00 83.50 457 ALA A CA 1
ATOM 3592 C C . ALA A 1 457 ? -21.150 -4.531 8.805 1.00 83.50 457 ALA A C 1
ATOM 3594 O O . ALA A 1 457 ? -22.183 -3.907 9.050 1.00 83.50 457 ALA A O 1
ATOM 3595 N N . GLY A 1 458 ? -20.619 -4.594 7.585 1.00 84.00 458 GLY A N 1
ATOM 3596 C CA . GLY A 1 458 ? -21.223 -4.061 6.363 1.00 84.00 458 GLY A CA 1
ATOM 3597 C C . GLY A 1 458 ? -20.200 -3.398 5.444 1.00 84.00 458 GLY A C 1
ATOM 3598 O O . GLY A 1 458 ? -19.033 -3.266 5.795 1.00 84.00 458 GLY A O 1
ATOM 3599 N N . LEU A 1 459 ? -20.652 -2.998 4.256 1.00 87.75 459 LEU A N 1
ATOM 3600 C CA . LEU A 1 459 ? -19.839 -2.325 3.242 1.00 87.75 459 LEU A CA 1
ATOM 3601 C C . LEU A 1 459 ? -20.639 -1.162 2.642 1.00 87.75 459 LEU A C 1
ATOM 3603 O O . LEU A 1 459 ? -21.229 -1.265 1.565 1.00 87.75 459 LEU A O 1
ATOM 3607 N N . ASN A 1 460 ? -20.720 -0.067 3.396 1.00 88.62 460 ASN A N 1
ATOM 3608 C CA . ASN A 1 460 ? -21.424 1.140 2.983 1.00 88.62 460 ASN A CA 1
ATOM 3609 C C . ASN A 1 460 ? -20.790 2.403 3.580 1.00 88.62 460 ASN A C 1
ATOM 3611 O O . ASN A 1 460 ? -19.896 2.349 4.431 1.00 88.62 460 ASN A O 1
ATOM 3615 N N . HIS A 1 461 ? -21.301 3.540 3.130 1.00 89.44 461 HIS A N 1
ATOM 3616 C CA . HIS A 1 461 ? -20.785 4.851 3.470 1.00 89.44 461 HIS A CA 1
ATOM 3617 C C . HIS A 1 461 ? -21.126 5.335 4.889 1.00 89.44 461 HIS A C 1
ATOM 3619 O O . HIS A 1 461 ? -20.516 6.302 5.343 1.00 89.44 461 HIS A O 1
ATOM 3625 N N . ASP A 1 462 ? -22.079 4.697 5.575 1.00 87.38 462 ASP A N 1
ATOM 3626 C CA . ASP A 1 462 ? -22.409 4.984 6.978 1.00 87.38 462 ASP A CA 1
ATOM 3627 C C . ASP A 1 462 ? -21.405 4.336 7.930 1.00 87.38 462 ASP A C 1
ATOM 3629 O O . ASP A 1 462 ? -21.100 4.882 8.987 1.00 87.38 462 ASP A O 1
ATOM 3633 N N . ILE A 1 463 ? -20.883 3.166 7.553 1.00 88.38 463 ILE A N 1
ATOM 3634 C CA . ILE A 1 463 ? -19.841 2.473 8.312 1.00 88.38 463 ILE A CA 1
ATOM 3635 C C . ILE A 1 463 ? -18.479 3.109 8.059 1.00 88.38 463 ILE A C 1
ATOM 3637 O O . ILE A 1 463 ? -17.719 3.281 9.006 1.00 88.38 463 ILE A O 1
ATOM 3641 N N . TYR A 1 464 ? -18.169 3.424 6.799 1.00 93.38 464 TYR A N 1
ATOM 3642 C CA . TYR A 1 464 ? -16.854 3.918 6.384 1.00 93.38 464 TYR A CA 1
ATOM 3643 C C . TYR A 1 464 ? -16.948 5.333 5.792 1.00 93.38 464 TYR A C 1
ATOM 3645 O O . TYR A 1 464 ? -16.790 5.510 4.580 1.00 93.38 464 TYR A O 1
ATOM 3653 N N . PRO A 1 465 ? -17.227 6.362 6.613 1.00 93.31 465 PRO A N 1
ATOM 3654 C CA . PRO A 1 465 ? -17.503 7.711 6.120 1.00 93.31 465 PRO A CA 1
ATOM 3655 C C . PRO A 1 465 ? -16.293 8.393 5.460 1.00 93.31 465 PRO A C 1
ATOM 3657 O O . PRO A 1 465 ? -16.478 9.266 4.613 1.00 93.31 465 PRO A O 1
ATOM 3660 N N . SER A 1 466 ? -15.064 7.996 5.805 1.00 93.81 466 SER A N 1
ATOM 3661 C CA . SER A 1 466 ? -13.816 8.537 5.241 1.00 93.81 466 SER A CA 1
ATOM 3662 C C . SER A 1 466 ? -13.548 8.143 3.786 1.00 93.81 466 SER A C 1
ATOM 3664 O O . SER A 1 466 ? -12.824 8.855 3.093 1.00 93.81 466 SER A O 1
ATOM 3666 N N . VAL A 1 467 ? -14.107 7.022 3.312 1.00 93.38 467 VAL A N 1
ATOM 3667 C CA . VAL A 1 467 ? -13.878 6.493 1.952 1.00 93.38 467 VAL A CA 1
ATOM 3668 C C . VAL A 1 467 ? -14.261 7.523 0.892 1.00 93.38 467 VAL A C 1
ATOM 3670 O O . VAL A 1 467 ? -13.502 7.784 -0.044 1.00 93.38 467 VAL A O 1
ATOM 3673 N N . CYS A 1 468 ? -15.431 8.129 1.076 1.00 93.12 468 CYS A N 1
ATOM 3674 C CA . CYS A 1 468 ? -15.921 9.233 0.275 1.00 93.12 468 CYS A CA 1
ATOM 3675 C C . CYS A 1 468 ? -16.854 10.084 1.155 1.00 93.12 468 CYS A C 1
ATOM 3677 O O . CYS A 1 468 ? -17.926 9.589 1.537 1.00 93.12 468 CYS A O 1
ATOM 3679 N N . PRO A 1 469 ? -16.469 11.333 1.492 1.00 87.31 469 PRO A N 1
ATOM 3680 C CA . PRO A 1 469 ? -17.276 12.202 2.342 1.00 87.31 469 PRO A CA 1
ATOM 3681 C C . PRO A 1 469 ? -18.686 12.440 1.786 1.00 87.31 469 PRO A C 1
ATOM 3683 O O . PRO A 1 469 ? -18.952 12.276 0.592 1.00 87.31 469 PRO A O 1
ATOM 3686 N N . ALA A 1 470 ? -19.605 12.857 2.657 1.00 86.19 470 ALA A N 1
ATOM 3687 C CA . ALA A 1 470 ? -20.943 13.258 2.235 1.00 86.19 470 ALA A CA 1
ATOM 3688 C C . ALA A 1 470 ? -20.885 14.455 1.264 1.00 86.19 470 ALA A C 1
ATOM 3690 O O . ALA A 1 470 ? -20.040 15.337 1.408 1.00 86.19 470 ALA A O 1
ATOM 3691 N N . GLY A 1 471 ? -21.797 14.482 0.287 1.00 87.69 471 GLY A N 1
ATOM 3692 C CA . GLY A 1 471 ? -21.905 15.558 -0.708 1.00 87.69 471 GLY A CA 1
ATOM 3693 C C . GLY A 1 471 ? -21.225 15.280 -2.053 1.00 87.69 471 GLY A C 1
ATOM 3694 O O . GLY A 1 471 ? -21.480 16.006 -3.009 1.00 87.69 471 GLY A O 1
ATOM 3695 N N . TYR A 1 472 ? -20.427 14.216 -2.164 1.00 91.56 472 TYR A N 1
ATOM 3696 C CA . TYR A 1 472 ? -19.863 13.766 -3.440 1.00 91.56 472 TYR A CA 1
ATOM 3697 C C . TYR A 1 472 ? -20.808 12.793 -4.153 1.00 91.56 472 TYR A C 1
ATOM 3699 O O . TYR A 1 472 ? -21.330 11.861 -3.537 1.00 91.56 472 TYR A O 1
ATOM 3707 N N . GLN A 1 473 ? -21.011 12.993 -5.457 1.00 93.38 473 GLN A N 1
ATOM 3708 C CA . GLN A 1 473 ? -21.913 12.171 -6.277 1.00 93.38 473 GLN A CA 1
ATOM 3709 C C . GLN A 1 473 ? -21.363 10.753 -6.494 1.00 93.38 473 GLN A C 1
ATOM 3711 O O . GLN A 1 473 ? -22.121 9.802 -6.669 1.00 93.38 473 GLN A O 1
ATOM 3716 N N . GLU A 1 474 ? -20.042 10.592 -6.421 1.00 95.38 474 GLU A N 1
ATOM 3717 C CA . GLU A 1 474 ? -19.334 9.325 -6.596 1.00 95.38 474 GLU A CA 1
ATOM 3718 C C . GLU A 1 474 ? -19.521 8.365 -5.416 1.00 95.38 474 GLU A C 1
ATOM 3720 O O . GLU A 1 474 ? -19.227 7.178 -5.546 1.00 95.38 474 GLU A O 1
ATOM 3725 N N . ARG A 1 475 ? -20.011 8.853 -4.267 1.00 94.25 475 ARG A N 1
ATOM 3726 C CA . ARG A 1 475 ? -20.095 8.096 -3.009 1.00 94.25 475 ARG A CA 1
ATOM 3727 C C . ARG A 1 475 ? -20.830 6.768 -3.178 1.00 94.25 475 ARG A C 1
ATOM 3729 O O . ARG A 1 475 ? -20.284 5.731 -2.812 1.00 94.25 475 ARG A O 1
ATOM 3736 N N . GLU A 1 476 ? -22.025 6.784 -3.767 1.00 92.69 476 GLU 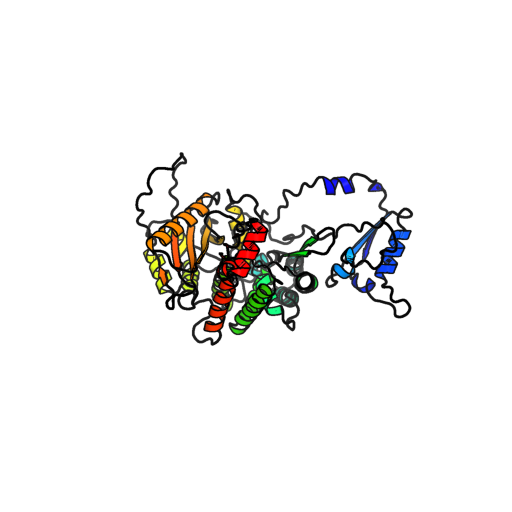A N 1
ATOM 3737 C CA . GLU A 1 476 ? -22.800 5.555 -3.991 1.00 92.69 476 GLU A CA 1
ATOM 3738 C C . GLU A 1 476 ? -22.117 4.620 -4.986 1.00 92.69 476 GLU A C 1
ATOM 3740 O O . GLU A 1 476 ? -22.011 3.422 -4.736 1.00 92.69 476 GLU A O 1
ATOM 3745 N N . GLN A 1 477 ? -21.582 5.167 -6.080 1.00 95.19 477 GLN A N 1
ATOM 3746 C CA . GLN A 1 477 ? -20.926 4.374 -7.121 1.00 95.19 477 GLN A CA 1
ATOM 3747 C C . GLN A 1 477 ? -19.656 3.686 -6.612 1.00 95.19 477 GLN A C 1
ATOM 3749 O O . GLN A 1 477 ? -19.391 2.543 -6.974 1.00 95.19 477 GLN A O 1
ATOM 3754 N N . ILE A 1 478 ? -18.883 4.349 -5.747 1.00 96.44 478 ILE A N 1
ATOM 3755 C CA . ILE A 1 478 ? -17.698 3.760 -5.117 1.00 96.44 478 ILE A CA 1
ATOM 3756 C C . ILE A 1 478 ? -18.097 2.540 -4.287 1.00 96.44 478 ILE A C 1
ATOM 3758 O O . ILE A 1 478 ? -17.524 1.467 -4.465 1.00 96.44 478 ILE A O 1
ATOM 3762 N N . PHE A 1 479 ? -19.082 2.676 -3.394 1.00 93.62 479 PHE A N 1
ATOM 3763 C CA . PHE A 1 479 ? -19.503 1.549 -2.560 1.00 93.62 479 PHE A CA 1
ATOM 3764 C C . PHE A 1 479 ? -20.171 0.443 -3.368 1.00 93.62 479 PHE A C 1
ATOM 3766 O O . PHE A 1 479 ? -19.969 -0.726 -3.046 1.00 93.62 479 PHE A O 1
ATOM 3773 N N . GLU A 1 480 ? -20.902 0.787 -4.426 1.00 92.12 480 GLU A N 1
ATOM 3774 C CA . GLU A 1 480 ? -21.443 -0.201 -5.350 1.00 92.12 480 GLU A CA 1
ATOM 3775 C C . GLU A 1 480 ? -20.324 -0.994 -6.029 1.00 92.12 480 GLU A C 1
ATOM 3777 O O . GLU A 1 480 ? -20.330 -2.217 -5.981 1.00 92.12 480 GLU A O 1
ATOM 3782 N N . LEU A 1 481 ? -19.288 -0.336 -6.550 1.00 94.31 481 LEU A N 1
ATOM 3783 C CA . LEU A 1 481 ? -18.157 -1.036 -7.159 1.00 94.31 481 LEU A CA 1
ATOM 3784 C C . LEU A 1 481 ? -17.353 -1.878 -6.164 1.00 94.31 481 LEU A C 1
ATOM 3786 O O . LEU A 1 481 ? -16.845 -2.928 -6.547 1.00 94.31 481 LEU A O 1
ATOM 3790 N N . LEU A 1 482 ? -17.245 -1.470 -4.894 1.00 93.81 482 LEU A N 1
ATOM 3791 C CA . LEU A 1 482 ? -16.633 -2.312 -3.860 1.00 93.81 482 LEU A CA 1
ATOM 3792 C C . LEU A 1 482 ? -17.459 -3.587 -3.619 1.00 93.81 482 LEU A C 1
ATOM 3794 O O . LEU A 1 482 ? -16.880 -4.658 -3.444 1.00 93.81 482 LEU A O 1
ATOM 3798 N N . ARG A 1 483 ? -18.797 -3.498 -3.638 1.00 90.44 483 ARG A N 1
ATOM 3799 C CA . ARG A 1 483 ? -19.685 -4.673 -3.551 1.00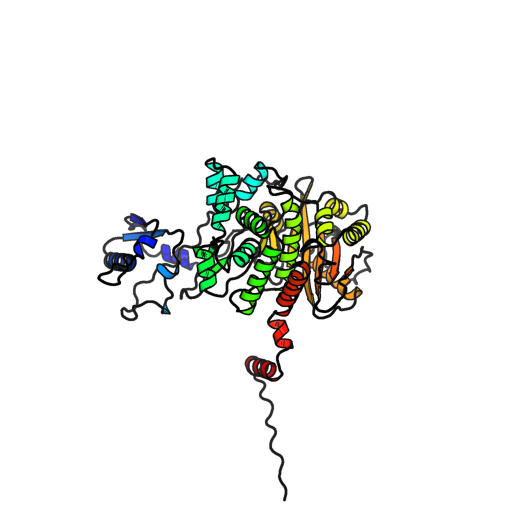 90.44 483 ARG A CA 1
ATOM 3800 C C . ARG A 1 483 ? -19.578 -5.542 -4.800 1.00 90.44 483 ARG A C 1
ATOM 3802 O O . ARG A 1 483 ? -19.398 -6.745 -4.669 1.00 90.44 483 ARG A O 1
ATOM 3809 N N . VAL A 1 484 ? -19.600 -4.937 -5.989 1.00 89.69 484 VAL A N 1
ATOM 3810 C CA . VAL A 1 484 ? -19.394 -5.636 -7.264 1.00 89.69 484 VAL A CA 1
ATOM 3811 C C . VAL A 1 484 ? -18.075 -6.395 -7.232 1.00 89.69 484 VAL A C 1
ATOM 3813 O O . VAL A 1 484 ? -18.064 -7.584 -7.530 1.00 89.69 484 VAL A O 1
ATOM 3816 N N . LEU A 1 485 ? -16.980 -5.746 -6.824 1.00 89.81 485 LEU A N 1
ATOM 3817 C CA . LEU A 1 485 ? -15.670 -6.379 -6.732 1.00 89.81 485 LEU A CA 1
ATOM 3818 C C . LEU A 1 485 ? -15.709 -7.590 -5.795 1.00 89.81 485 LEU A C 1
ATOM 3820 O O . LEU A 1 485 ? -15.304 -8.673 -6.199 1.00 89.81 485 LEU A O 1
ATOM 3824 N N . ARG A 1 486 ? -16.263 -7.422 -4.588 1.00 87.38 486 ARG A N 1
ATOM 3825 C CA . ARG A 1 486 ? -16.449 -8.498 -3.601 1.00 87.38 486 ARG A CA 1
ATOM 3826 C C . ARG A 1 486 ? -17.214 -9.690 -4.175 1.00 87.38 486 ARG A C 1
ATOM 3828 O O . ARG A 1 486 ? -16.830 -10.830 -3.932 1.00 87.38 486 ARG A O 1
ATOM 3835 N N . ASP A 1 487 ? -18.294 -9.419 -4.902 1.00 81.50 487 ASP A N 1
ATOM 3836 C CA . ASP A 1 487 ? -19.196 -10.438 -5.448 1.00 81.50 487 ASP A CA 1
ATOM 3837 C C . ASP A 1 487 ? -18.635 -11.096 -6.721 1.00 81.50 487 ASP A C 1
ATOM 3839 O O . ASP A 1 487 ? -19.114 -12.143 -7.148 1.00 81.50 487 ASP A O 1
ATOM 3843 N N . HIS A 1 488 ? -17.595 -10.513 -7.325 1.00 74.25 488 HIS A N 1
ATOM 3844 C CA . HIS A 1 488 ? -16.885 -11.082 -8.473 1.00 74.25 488 HIS A CA 1
ATOM 3845 C C . HIS A 1 488 ? -15.880 -12.181 -8.104 1.00 74.25 488 HIS A C 1
ATOM 3847 O O . HIS A 1 488 ? -15.252 -12.730 -9.009 1.00 74.25 488 HIS A O 1
ATOM 3853 N N . ASP A 1 489 ? -15.758 -12.547 -6.825 1.00 64.12 489 ASP A N 1
ATOM 3854 C CA . ASP A 1 489 ? -14.948 -13.686 -6.395 1.00 64.12 489 ASP A CA 1
ATOM 3855 C C . ASP A 1 489 ? -15.402 -14.976 -7.130 1.00 64.12 489 ASP A C 1
ATOM 3857 O O . ASP A 1 489 ? -16.557 -15.403 -6.995 1.00 64.12 489 ASP A O 1
ATOM 3861 N N . PRO A 1 490 ? -14.523 -15.621 -7.922 1.00 53.41 490 PRO A N 1
ATOM 3862 C CA . PRO A 1 490 ? -14.857 -16.824 -8.683 1.00 53.41 490 PRO A CA 1
ATOM 3863 C C . PRO A 1 490 ? -15.409 -17.967 -7.820 1.00 53.41 490 PRO A C 1
ATOM 3865 O O . PRO A 1 490 ? -16.253 -18.732 -8.285 1.00 53.41 490 PRO A O 1
ATOM 3868 N N . ILE A 1 491 ? -14.985 -18.069 -6.553 1.00 49.22 491 ILE A N 1
ATOM 3869 C CA . ILE A 1 491 ? -15.484 -19.081 -5.608 1.00 49.22 491 ILE A CA 1
ATOM 3870 C C . ILE A 1 491 ? -16.952 -18.812 -5.253 1.00 49.22 491 ILE A C 1
ATOM 3872 O O . ILE A 1 491 ? -17.725 -19.751 -5.045 1.00 49.22 491 ILE A O 1
ATOM 3876 N N . HIS A 1 492 ? -17.361 -17.542 -5.228 1.00 45.81 492 HIS A N 1
ATOM 3877 C CA . HIS A 1 492 ? -18.752 -17.152 -5.030 1.00 45.81 492 HIS A CA 1
ATOM 3878 C C . HIS A 1 492 ? -19.611 -17.427 -6.271 1.00 45.81 492 HIS A C 1
ATOM 3880 O O . HIS A 1 492 ? -20.715 -17.948 -6.122 1.00 45.81 492 HIS A O 1
ATOM 3886 N N . ARG A 1 493 ? -19.089 -17.210 -7.487 1.00 46.69 493 ARG A N 1
ATOM 3887 C CA . ARG A 1 493 ? -19.805 -17.567 -8.728 1.00 46.69 493 ARG A CA 1
ATOM 3888 C C . ARG A 1 493 ? -19.965 -19.066 -8.940 1.00 46.69 493 ARG A C 1
ATOM 3890 O O . ARG A 1 493 ? -20.992 -19.480 -9.456 1.00 46.69 493 ARG A O 1
ATOM 3897 N N . LEU A 1 494 ? -19.016 -19.892 -8.499 1.00 44.78 494 LEU A N 1
ATOM 3898 C CA . LEU A 1 494 ? -19.151 -21.355 -8.577 1.00 44.78 494 LEU A CA 1
ATOM 3899 C C . LEU A 1 494 ? -20.355 -21.891 -7.782 1.00 44.78 494 LEU A C 1
ATOM 3901 O O . LEU A 1 494 ? -20.861 -22.961 -8.103 1.00 44.78 494 LEU A O 1
ATOM 3905 N N . ARG A 1 495 ? -20.832 -21.153 -6.769 1.00 43.22 495 ARG A N 1
ATOM 3906 C CA . ARG A 1 495 ? -22.049 -21.494 -6.010 1.00 43.22 495 ARG A CA 1
ATOM 3907 C C . ARG A 1 495 ? -23.341 -20.995 -6.662 1.00 43.22 495 ARG A C 1
ATOM 3909 O O . ARG A 1 495 ? -24.404 -21.484 -6.303 1.00 43.22 495 ARG A O 1
ATOM 3916 N N . GLU A 1 496 ? -23.243 -20.031 -7.574 1.00 41.84 496 GLU A N 1
ATOM 3917 C CA . GLU A 1 496 ? -24.359 -19.474 -8.359 1.00 41.84 496 GLU A CA 1
ATOM 3918 C C . GLU A 1 496 ? -24.370 -20.002 -9.810 1.00 41.84 496 GLU A C 1
ATOM 3920 O O . GLU A 1 496 ? -25.240 -19.641 -10.601 1.00 41.84 496 GLU A O 1
ATOM 3925 N N . CYS A 1 497 ? -23.405 -20.850 -10.176 1.00 46.12 497 CYS A N 1
ATOM 3926 C CA . CYS A 1 497 ? -23.362 -21.538 -11.458 1.00 46.12 497 CYS A CA 1
ATOM 3927 C C . CYS A 1 497 ? -24.605 -22.415 -11.635 1.00 46.12 497 CYS A C 1
ATOM 3929 O O . CYS A 1 497 ? -25.059 -23.060 -10.690 1.00 46.12 497 CYS A O 1
ATOM 3931 N N . ASP A 1 498 ? -25.127 -22.460 -12.859 1.00 52.69 498 ASP A N 1
ATOM 3932 C CA . ASP A 1 498 ? -26.197 -23.384 -13.204 1.00 52.69 498 ASP A CA 1
ATOM 3933 C C . ASP A 1 498 ? -25.792 -24.841 -12.930 1.00 52.69 498 ASP A C 1
ATOM 3935 O O . ASP A 1 498 ? -24.612 -25.211 -12.875 1.00 52.69 498 ASP A O 1
ATOM 3939 N N . ASP A 1 499 ? -26.807 -25.685 -12.755 1.00 59.19 499 ASP A N 1
ATOM 3940 C CA . ASP A 1 499 ? -26.660 -27.115 -12.487 1.00 59.19 499 ASP A CA 1
ATOM 3941 C C . ASP A 1 499 ? -25.706 -27.791 -13.486 1.00 59.19 499 ASP A C 1
ATOM 3943 O O . ASP A 1 499 ? -24.983 -28.723 -13.141 1.00 59.19 499 ASP A O 1
ATOM 3947 N N . GLN A 1 500 ? -25.660 -27.298 -14.726 1.00 57.56 500 GLN A N 1
ATOM 3948 C CA . GLN A 1 500 ? -24.808 -27.811 -15.790 1.00 57.56 500 GLN A CA 1
ATOM 3949 C C . GLN A 1 500 ? -23.319 -27.520 -15.548 1.00 57.56 500 GLN A C 1
ATOM 3951 O O . GLN A 1 500 ? -22.486 -28.415 -15.701 1.00 57.56 500 GLN A O 1
ATOM 3956 N N . SER A 1 501 ? -22.973 -26.307 -15.122 1.00 59.59 501 SER A N 1
ATOM 3957 C CA . SER A 1 501 ? -21.597 -25.915 -14.804 1.00 59.59 501 SER A CA 1
ATOM 3958 C C . SER A 1 501 ? -21.092 -26.611 -13.537 1.00 59.59 501 SER A C 1
ATOM 3960 O O . SER A 1 501 ? -19.959 -27.095 -13.509 1.00 59.59 501 SER A O 1
ATOM 3962 N N . LEU A 1 502 ? -21.950 -26.757 -12.519 1.00 56.59 502 LEU A N 1
ATOM 3963 C CA . LEU A 1 502 ? -21.655 -27.538 -11.309 1.00 56.59 502 LEU A CA 1
ATOM 3964 C C . LEU A 1 502 ? -21.449 -29.026 -11.625 1.00 56.59 502 LEU A C 1
ATOM 3966 O O . LEU A 1 502 ? -20.493 -29.629 -11.134 1.00 56.59 502 LEU A O 1
ATOM 3970 N N . ARG A 1 503 ? -22.282 -29.613 -12.497 1.00 56.66 503 ARG A N 1
ATOM 3971 C CA . ARG A 1 503 ? -22.100 -30.986 -13.004 1.00 56.66 503 ARG A CA 1
ATOM 3972 C C . ARG A 1 503 ? -20.801 -31.135 -13.782 1.00 56.66 503 ARG A C 1
ATOM 3974 O O . ARG A 1 503 ? -20.113 -32.131 -13.606 1.00 56.66 503 ARG A O 1
ATOM 3981 N N . MET A 1 504 ? -20.425 -30.155 -14.601 1.00 63.03 504 MET A N 1
ATOM 3982 C CA . MET A 1 504 ? -19.175 -30.211 -15.359 1.00 63.03 504 MET A CA 1
ATOM 3983 C C . MET A 1 504 ? -17.955 -30.170 -14.431 1.00 63.03 504 MET A C 1
ATOM 3985 O O . MET A 1 504 ? -17.052 -30.989 -14.578 1.00 63.03 504 MET A O 1
ATOM 3989 N N . VAL A 1 505 ? -17.953 -29.284 -13.430 1.00 59.31 505 VAL A N 1
ATOM 3990 C CA . VAL A 1 505 ? -16.905 -29.231 -12.396 1.00 59.31 505 VAL A CA 1
ATOM 3991 C C . VAL A 1 505 ? -16.857 -30.552 -11.622 1.00 59.31 505 VAL A C 1
ATOM 3993 O O . VAL A 1 505 ? -15.787 -31.142 -11.490 1.00 59.31 505 VAL A O 1
ATOM 3996 N N . ASN A 1 506 ? -17.999 -31.087 -11.189 1.00 57.78 506 ASN A N 1
ATOM 3997 C CA . ASN A 1 506 ? -18.036 -32.355 -10.460 1.00 57.78 506 ASN A CA 1
ATOM 3998 C C . ASN A 1 506 ? -17.592 -33.555 -11.313 1.00 57.78 506 ASN A C 1
ATOM 4000 O O . ASN A 1 506 ? -16.864 -34.413 -10.821 1.00 57.78 506 ASN A O 1
ATOM 4004 N N . ASN A 1 507 ? -17.946 -33.595 -12.596 1.00 60.69 507 ASN A N 1
ATOM 4005 C CA . ASN A 1 507 ? -17.512 -34.648 -13.515 1.00 60.69 507 ASN A CA 1
ATOM 4006 C C . ASN A 1 507 ? -16.008 -34.573 -13.803 1.00 60.69 507 ASN A C 1
ATOM 4008 O O . ASN A 1 507 ? -15.355 -35.608 -13.896 1.00 60.69 507 ASN A O 1
ATOM 4012 N N . ILE A 1 508 ? -15.448 -33.363 -13.897 1.00 56.47 508 ILE A N 1
ATOM 4013 C CA . ILE A 1 508 ? -14.012 -33.149 -14.124 1.00 56.47 508 ILE A CA 1
ATOM 4014 C C . ILE A 1 508 ? -13.187 -33.505 -12.880 1.00 56.47 508 ILE A C 1
ATOM 4016 O O . ILE A 1 508 ? -12.127 -34.112 -13.012 1.00 56.47 508 ILE A O 1
ATOM 4020 N N . PHE A 1 509 ? -13.647 -33.133 -11.682 1.00 48.44 509 PHE A N 1
ATOM 4021 C CA . PHE A 1 509 ? -12.861 -33.295 -10.453 1.00 48.44 509 PHE A CA 1
ATOM 4022 C C . PHE A 1 509 ? -13.137 -34.593 -9.691 1.00 48.44 509 PHE A C 1
ATOM 4024 O O . PHE A 1 509 ? -12.230 -35.108 -9.039 1.00 48.44 509 PHE A O 1
ATOM 4031 N N . PHE A 1 510 ? -14.357 -35.125 -9.761 1.00 58.88 510 PHE A N 1
ATOM 4032 C CA . PHE A 1 510 ? -14.783 -36.276 -8.958 1.00 58.88 510 PHE A CA 1
ATOM 4033 C C . PHE A 1 510 ? -15.219 -37.485 -9.791 1.00 58.88 510 PHE A C 1
ATOM 4035 O O . PHE A 1 510 ? -15.484 -38.533 -9.210 1.00 58.88 510 PHE A O 1
ATOM 4042 N N . GLY A 1 511 ? -15.268 -37.377 -11.126 1.00 41.22 511 GLY A N 1
ATOM 4043 C CA . GLY A 1 511 ? -15.524 -38.518 -12.012 1.00 41.22 511 GLY A CA 1
ATOM 4044 C C . GLY A 1 511 ? -16.844 -39.246 -11.735 1.00 41.22 511 GLY A C 1
ATOM 4045 O O . GLY A 1 511 ? -16.922 -40.457 -11.925 1.00 41.22 511 GLY A O 1
ATOM 4046 N N . VAL A 1 512 ? -17.869 -38.541 -11.244 1.00 47.19 512 VAL A N 1
ATOM 4047 C CA . VAL A 1 512 ? -19.157 -39.152 -10.896 1.00 47.19 512 VAL A CA 1
ATOM 4048 C C . VAL A 1 512 ? -19.996 -39.310 -12.162 1.00 47.19 512 VAL A C 1
ATOM 4050 O O . VAL A 1 512 ? -20.800 -38.454 -12.510 1.00 47.19 512 VAL A O 1
ATOM 4053 N N . THR A 1 513 ? -19.813 -40.414 -12.876 1.00 43.50 513 THR A N 1
ATOM 4054 C CA . THR A 1 513 ? -20.815 -40.879 -13.839 1.00 43.50 513 THR A CA 1
ATOM 4055 C C . THR A 1 513 ? -22.024 -41.387 -13.057 1.00 43.50 513 THR A C 1
ATOM 4057 O O . THR A 1 513 ? -21.899 -42.365 -12.317 1.00 43.50 513 THR A O 1
ATOM 4060 N N . GLU A 1 514 ? -23.178 -40.726 -13.184 1.00 46.34 514 GLU A N 1
ATOM 4061 C CA . GLU A 1 514 ? -24.436 -41.270 -12.663 1.00 46.34 514 GLU A CA 1
ATOM 4062 C C . GLU A 1 514 ? -24.689 -42.669 -13.254 1.00 46.34 514 GLU A C 1
ATOM 4064 O O . GLU A 1 514 ? -24.356 -42.914 -14.420 1.00 46.34 514 GLU A O 1
ATOM 4069 N N . PRO A 1 515 ? -25.248 -43.607 -12.469 1.00 41.66 515 PRO A N 1
ATOM 4070 C CA . PRO A 1 515 ? -25.587 -44.926 -12.974 1.00 41.66 515 PRO A CA 1
ATOM 4071 C C . PRO A 1 515 ? -26.636 -44.786 -14.078 1.00 41.66 515 PRO A C 1
ATOM 4073 O O . PRO A 1 515 ? -27.672 -44.150 -13.885 1.00 41.66 515 PRO A O 1
ATOM 4076 N N . HIS A 1 516 ? -26.346 -45.386 -15.234 1.00 37.69 516 HIS A N 1
ATOM 4077 C CA . HIS A 1 516 ? -27.290 -45.555 -16.333 1.00 37.69 516 HIS A CA 1
ATOM 4078 C C . HIS A 1 516 ? -28.646 -46.028 -15.789 1.00 37.69 516 HIS A C 1
ATOM 4080 O O . HIS A 1 516 ? -28.744 -47.107 -15.207 1.00 37.69 516 HIS A O 1
ATOM 4086 N N . GLN A 1 517 ? -29.688 -45.217 -15.976 1.00 40.97 517 GLN A N 1
ATOM 4087 C CA . GLN A 1 517 ? -31.057 -45.711 -15.917 1.00 40.97 517 GLN A CA 1
ATOM 4088 C C . GLN A 1 517 ? -31.262 -46.604 -17.142 1.00 40.97 517 GLN A C 1
ATOM 4090 O O . GLN A 1 517 ? -31.293 -46.110 -18.271 1.00 40.97 517 GLN A O 1
ATOM 4095 N N . ASP A 1 518 ? -31.353 -47.912 -16.910 1.00 37.22 518 ASP A N 1
ATOM 4096 C CA . ASP A 1 518 ? -31.848 -48.858 -17.906 1.00 37.22 518 ASP A CA 1
ATOM 4097 C C . ASP A 1 518 ? -33.282 -48.470 -18.308 1.00 37.22 518 ASP A C 1
ATOM 4099 O O . ASP A 1 518 ? -34.099 -48.140 -17.437 1.00 37.22 518 ASP A O 1
ATOM 4103 N N . PRO A 1 519 ? -33.620 -48.485 -19.609 1.00 40.41 519 PRO A N 1
ATOM 4104 C CA . PRO A 1 519 ? -34.977 -48.221 -20.048 1.00 40.41 519 PRO A CA 1
ATOM 4105 C C . PRO A 1 519 ? -35.871 -49.401 -19.656 1.00 40.41 519 PRO A C 1
ATOM 4107 O O . PRO A 1 519 ? -35.693 -50.515 -20.144 1.00 40.41 519 PRO A O 1
ATOM 4110 N N . MET A 1 520 ? -36.842 -49.131 -18.780 1.00 39.78 520 MET A N 1
ATOM 4111 C CA . MET A 1 520 ? -37.958 -50.033 -18.511 1.00 39.78 520 MET A CA 1
ATOM 4112 C C . MET A 1 520 ? -38.733 -50.320 -19.802 1.00 39.78 520 MET A C 1
ATOM 4114 O O . MET A 1 520 ? -39.248 -49.407 -20.448 1.00 39.78 520 MET A O 1
ATOM 4118 N N . ASP A 1 521 ? -38.768 -51.609 -20.124 1.00 37.94 521 ASP A N 1
ATOM 4119 C CA . ASP A 1 521 ? -39.852 -52.401 -20.703 1.00 37.94 521 ASP A CA 1
ATOM 4120 C C . ASP A 1 521 ? -41.082 -51.637 -21.226 1.00 37.94 521 ASP A C 1
ATOM 4122 O O . ASP A 1 521 ? -41.870 -51.058 -20.475 1.00 37.94 521 ASP A O 1
ATOM 4126 N N . LEU A 1 522 ? -41.301 -51.751 -22.539 1.00 41.00 522 LEU A N 1
ATOM 4127 C CA . LEU A 1 522 ? -42.636 -51.716 -23.128 1.00 41.00 522 LEU A CA 1
ATOM 4128 C C . LEU A 1 522 ? -43.124 -53.165 -23.266 1.00 41.00 522 LEU A C 1
ATOM 4130 O O . LEU A 1 522 ? -42.601 -53.924 -24.077 1.00 41.00 522 LEU A O 1
ATOM 4134 N N . ASP A 1 523 ? -44.110 -53.501 -22.444 1.00 43.78 523 ASP A N 1
ATOM 4135 C CA . ASP A 1 523 ? -44.962 -54.700 -22.474 1.00 43.78 523 ASP A CA 1
ATOM 4136 C C . ASP A 1 523 ? -46.101 -54.503 -23.512 1.00 43.78 523 ASP A C 1
ATOM 4138 O O . ASP A 1 523 ? -46.456 -53.341 -23.773 1.00 43.78 523 ASP A O 1
ATOM 4142 N N . PRO A 1 524 ? -46.806 -55.535 -24.022 1.00 48.31 524 PRO A N 1
ATOM 4143 C CA . PRO A 1 524 ? -46.512 -56.972 -24.103 1.00 48.31 524 PRO A CA 1
ATOM 4144 C C . PRO A 1 524 ? -46.308 -57.511 -25.540 1.00 48.31 524 PRO A C 1
ATOM 4146 O O . PRO A 1 524 ? -46.792 -56.882 -26.515 1.00 48.31 524 PRO A O 1
#

Foldseek 3Di:
DPQDDPPPPPPVPVVVVVVPDPPVQAPEEAEAEQLVQQLDADPPPRDGNLNVVVVVVVVCVVVGHYHYHYHHQFDFPCSNPNFLVPPPDPPDDDDDPDPDDDQDDPCFLVLADDCPLFFQAQALDQVSQLNLQSGTHVVLSVCVVVPNGPVNSLVVLLQLQFDPPDLCSLQSLLQLFEWKWFPDPVVQRRCVNGGVWGFPDADSSRRDTGIHRDLRQSNLLSSLVVCLDLVSNLSSLVSVLVCVLVVRIDPDQLQLVLVSLLLLLLLSLVVVVGPGGHWDQQLSSCCQFFNDVLSVLLQVLDDPPACVNQNRGFKIFFASHEEERPDDDLQAAEVVVLSVCRNNRYKYQYYPPRAQFGIWTKIAGPPSDIATEGEAEAEDADDDDPVVVVVSQVRSVVSNQVRHPPHAAYEYEYEYAYDDDPDWDWFAHRDPDPDDDPDDDDDDDDPPGDYGYTYGGYQACNRGVSSDHPPDPSRVVSSVSSSSSSCSPVVNVLVVDPPVSVVVVCCVPPVDDDPDDDDDDDDD

pLDDT: mean 79.03, std 19.72, range [23.92, 98.38]

Secondary structure (DSSP, 8-state):
--SS--TT---HHHHHHHSSS-GGG--EEEEESSGGGGGPBPTTT--BHHHHHHHHHHHHTTT--EEEEE--SS--HHHHS--GGG-S-TTS-S---PPPP------TTTTSPP--SPPPP-BS-HHHHHHHHTSSSHHHHHHHHTT--HHHHHHHHHHTT--TTSTTHHHHHHHTTB--EE-SHHHHHHHHHHS-PEEEEE-TTS--EEEE----HHHHHHHHHHT-SHHHHHHHHHHHHHHHHTTSEE-SSHHHHHHHHHHHHHHHHHHTT-SS-B-EEHHHHHHHHH-HHHHHHHHHHS-TTSHHHHHHHH-EE--SEEEEP--S-TT-EEHHHHHHHHHTTEEEEPPTT-SS-SEEEEEEETTTEEEEEEEEEEEESS---HHHHHHHHHHHHHHHHHHEET--SEEEEEEEEESS-SS-EEEE---------SS-----------EEEEEEE--STTT-TTTS-TT-THHHHHHHHHHHHHHT-HHHHHHHS-HHHHHHHHHHHH-------PPP----